Protein AF-0000000084923810 (afdb_homodimer)

Organism: Geobacter metallireducens (strain ATCC 53774 / DSM 7210 / GS-15) (NCBI:txid269799)

pLDDT: mean 86.94, std 14.6, range [22.92, 98.62]

Nearest PDB structures (foldseek):
  3cfy-assembly1_A  TM=7.520E-01  e=1.716E-03  Vibrio parahaemolyticus RIMD 2210633
  1k66-assembly1_B  TM=6.352E-01  e=6.751E-04  Tolypothrix sp. PCC 7601
  2msl-assembly1_A  TM=7.212E-01  e=6.958E-03  Salmonella enterica subsp. enterica serovar Typhimurium str. UK-1
  3s5p-assembly1_A  TM=4.848E-01  e=3.968E-01  Giardia lamblia ATCC 50803
  1k66-assembly1_B  TM=6.400E-01  e=5.462E-04  Tolypothrix sp. PCC 7601

Secondary structure (DSSP, 8-state):
-----SSPEEEEEE-S-HHHHHHHHHHHHHTTEEEEEESBHHHHHHHHHSGGGGGEEEEEEESSBBSSTT-SS-BTHHHHHHHHHHHHH-TTS-EEEEES-HHHHHHHHHHTTTT-EEEETTTSHHHHHHHHHHHHHHSHHHHHHHH-HHHHHHIIIIIHHHHHHHHHHHHHHTT---HHHHHHHHHHHHHHHHHHHHHHHHH-TTTS-GGGEEE-SSS--EEEE-HHHHHHHHT-EEETTTTEEES--SS-TTSHHHHHHHHHHHHHHHHHHHHHTT-TT---HHHHHHHHHHHHHHHHHHHHHHHHHHHHTTS--/-----SSPEEEEEE-S-HHHHHHHHHHHHHTTEEEEEESBHHHHHHHHHSGGGGGEEEEEEESSBBSSTT-SS-BTHHHHHHHHHHHHH-TTS-EEEEES-HHHHHHHHHHTTTT-EEEETTTSHHHHHHHHHHHHHTSHHHHHHHH-HHHHHHIIIIIHHHHHHHHHHHHHHTT---HHHHHHHHHHHHHHHHHHHHHHHHH-TTTS-GGGEEEPSSS--EEEE-HHHHHHHHT-EEETTTTEEES--SS-TTSHHHHHHHHHHHHHHHHHHHHHTT-TT---HHHHHHHHHHHHHHHHHHHHHHHHHHHHTTS--

Foldseek 3Di:
DPPPLLAQAEAEEADLPVVLVVVLCVVCVVLRHHYHYDQALVRVVCCCVDLNNVRHQAYEYEQWGHHDPPDDGTDNVRVVVNVVCCVPPPVLHAYAYEYQDPVVQVVVCVVCPPNHHYYHRPPCSVVVSVVSVVSSCPRPLSVQCSVQVLLVVLCVVFQTRVLVVLLSLLSSCLQPWDLVNLLSLLVSLQVSLFSLLVRLCVQPCVLPPPVQWDDPPPPDDTDGGDLVVSLCVQQAPQDPVVNDGHDDHNDHCPDLLSVLSVLSNPLSVVLNVCSVVVHPPHDGSVSSVSNSVSSSVNSSVSSVVSVVSVVVVVPVD/DPPPLLAQAEAEEAALPVVLVVVLCVVCVVLRHHYHYDQALVRVVCCCVDLNVVRHQAYEYEQWGHHDPPDDGTDNVRVVVNVVCCVPPPVLHAYAYEYQDPVVQVVVCVVCPPNHHYYYRPPCSVVVSVVSVVSSCPRPLSVQCSVQVLLVVLCVVFQTRVLVVLLSLLSSCLQPWDLVNLLSLLVSLQVSLFSLLVRLCVQPCVLPPPVQWDDPPDPDDTDGGDLVVSLCVQQAPQDPVVNDGHDDHNDHCPDLLSVLSVLSNPLSVVLNVCSVVVHPPHDGSVSSVSNSVSSSVNSSVSSVVSVVSVVVVVPVD

InterPro domains:
  IPR011006 CheY-like superfamily [SSF52172] (10-135)

Radius of gyration: 30.76 Å; Cα contacts (8 Å, |Δi|>4): 974; chains: 2; bounding box: 81×95×70 Å

Structure (mmCIF, N/CA/C/O backbone):
data_AF-0000000084923810-model_v1
#
loop_
_entity.id
_entity.type
_entity.pdbx_description
1 polymer 'Response regulator'
#
loop_
_atom_site.group_PDB
_atom_site.id
_atom_site.type_symbol
_atom_site.label_atom_id
_atom_site.label_alt_id
_atom_site.label_comp_id
_atom_site.label_asym_id
_atom_site.label_entity_id
_atom_site.label_seq_id
_atom_site.pdbx_PDB_ins_code
_atom_site.Cartn_x
_atom_site.Cartn_y
_atom_site.Cartn_z
_atom_site.occupancy
_atom_site.B_iso_or_equiv
_atom_site.auth_seq_id
_atom_site.auth_comp_id
_atom_site.auth_asym_id
_atom_site.auth_atom_id
_atom_site.pdbx_PDB_model_num
ATOM 1 N N . MET A 1 1 ? -13.984 0.647 23.875 1 24.27 1 MET A N 1
ATOM 2 C CA . MET A 1 1 ? -13.258 1.791 23.328 1 24.27 1 MET A CA 1
ATOM 3 C C . MET A 1 1 ? -13.148 1.705 21.812 1 24.27 1 MET A C 1
ATOM 5 O O . MET A 1 1 ? -12.711 0.688 21.266 1 24.27 1 MET A O 1
ATOM 9 N N . SER A 1 2 ? -14.055 2.184 21.016 1 31.84 2 SER A N 1
ATOM 10 C CA . SER A 1 2 ? -14.195 2.039 19.562 1 31.84 2 SER A CA 1
ATOM 11 C C . SER A 1 2 ? -12.852 2.148 18.875 1 31.84 2 SER A C 1
ATOM 13 O O . SER A 1 2 ? -12.031 3.006 19.219 1 31.84 2 SER A O 1
ATOM 15 N N . GLU A 1 3 ? -12.25 1.28 18.422 1 36.88 3 GLU A N 1
ATOM 16 C CA . GLU A 1 3 ? -10.93 1.239 17.797 1 36.88 3 GLU A CA 1
ATOM 17 C C . GLU A 1 3 ? -10.766 2.383 16.797 1 36.88 3 GLU A C 1
ATOM 19 O O . GLU A 1 3 ? -11.172 2.273 15.641 1 36.88 3 GLU A O 1
ATOM 24 N N . GLY A 1 4 ? -11.227 3.688 17.062 1 42.34 4 GLY A N 1
ATOM 25 C CA . GLY A 1 4 ? -11.273 4.973 16.391 1 42.34 4 GLY A CA 1
ATOM 26 C C . GLY A 1 4 ? -10.039 5.25 15.547 1 42.34 4 GLY A C 1
ATOM 27 O O . GLY A 1 4 ? -8.992 4.629 15.75 1 42.34 4 GLY A O 1
ATOM 28 N N . CYS A 1 5 ? -10.289 5.73 14.32 1 51.25 5 CYS A N 1
ATOM 29 C CA . CYS A 1 5 ? -9.219 6.168 13.43 1 51.25 5 CYS A CA 1
ATOM 30 C C . CYS A 1 5 ? -8.188 7.004 14.188 1 51.25 5 CYS A C 1
ATOM 32 O O . CYS A 1 5 ? -8.555 7.906 14.945 1 51.25 5 CYS A O 1
ATOM 34 N N . GLY A 1 6 ? -7.203 6.484 14.805 1 60.22 6 GLY A N 1
ATOM 35 C CA . GLY A 1 6 ? -6.094 7.02 15.586 1 60.22 6 GLY A CA 1
ATOM 36 C C . GLY A 1 6 ? -5.727 8.438 15.203 1 60.22 6 GLY A C 1
ATOM 37 O O . GLY A 1 6 ? -4.746 8.992 15.711 1 60.22 6 GLY A O 1
ATOM 38 N N . ILE A 1 7 ? -6.516 9.023 14.195 1 67.75 7 ILE A N 1
ATOM 39 C CA . ILE A 1 7 ? -6.055 10.359 13.836 1 67.75 7 ILE A CA 1
ATOM 40 C C . ILE A 1 7 ? -6.957 11.406 14.484 1 67.75 7 ILE A C 1
ATOM 42 O O . ILE A 1 7 ? -8.156 11.18 14.656 1 67.75 7 ILE A O 1
ATOM 46 N N . ALA A 1 8 ? -6.461 12.406 15.023 1 75.38 8 ALA A N 1
ATOM 47 C CA . ALA A 1 8 ? -7.207 13.547 15.555 1 75.38 8 ALA A CA 1
ATOM 48 C C . ALA A 1 8 ? -7.855 14.352 14.438 1 75.38 8 ALA A C 1
ATOM 50 O O . ALA A 1 8 ? -7.172 14.805 13.516 1 75.38 8 ALA A O 1
ATOM 51 N N . LEU A 1 9 ? -9.227 14.422 14.477 1 89.12 9 LEU A N 1
ATOM 52 C CA . LEU A 1 9 ? -9.953 15.203 13.477 1 89.12 9 LEU A CA 1
ATOM 53 C C . LEU A 1 9 ? -9.953 16.688 13.844 1 89.12 9 LEU A C 1
ATOM 55 O O . LEU A 1 9 ? -10.219 17.047 14.984 1 89.12 9 LEU A O 1
ATOM 59 N N . THR A 1 10 ? -9.523 17.562 12.93 1 90.62 10 THR A N 1
ATOM 60 C CA . THR A 1 10 ? -9.516 19 13.125 1 90.62 10 THR A CA 1
ATOM 61 C C . THR A 1 10 ? -10.633 19.656 12.32 1 90.62 10 THR A C 1
ATOM 63 O O . THR A 1 10 ? -10.789 19.391 11.125 1 90.62 10 THR A O 1
ATOM 66 N N . MET A 1 11 ? -11.375 20.516 13.023 1 95.25 11 MET A N 1
ATOM 67 C CA . MET A 1 11 ? -12.461 21.219 12.359 1 95.25 11 MET A CA 1
ATOM 68 C C . MET A 1 11 ? -12.383 22.719 12.648 1 95.25 11 MET A C 1
ATOM 70 O O . MET A 1 11 ? -11.719 23.141 13.594 1 95.25 11 MET A O 1
ATOM 74 N N . LEU A 1 12 ? -13.016 23.484 11.781 1 96.5 12 LEU A N 1
ATOM 75 C CA . LEU A 1 12 ? -13.023 24.938 11.898 1 96.5 12 LEU A CA 1
ATOM 76 C C . LEU A 1 12 ? -14.422 25.438 12.258 1 96.5 12 LEU A C 1
ATOM 78 O O . LEU A 1 12 ? -15.406 25.031 11.641 1 96.5 12 LEU A O 1
ATOM 82 N N . ILE A 1 13 ? -14.469 26.234 13.281 1 97.69 13 ILE A N 1
ATOM 83 C CA . ILE A 1 13 ? -15.711 26.938 13.57 1 97.69 13 ILE A CA 1
ATOM 84 C C . ILE A 1 13 ? -15.539 28.422 13.297 1 97.69 13 ILE A C 1
ATOM 86 O O . ILE A 1 13 ? -14.539 29.031 13.703 1 97.69 13 ILE A O 1
ATOM 90 N N . ILE A 1 14 ? -16.484 28.938 12.547 1 96.94 14 ILE A N 1
ATOM 91 C CA . ILE A 1 14 ? -16.562 30.375 12.32 1 96.94 14 ILE A CA 1
ATOM 92 C C . ILE A 1 14 ? -17.75 30.969 13.07 1 96.94 14 ILE A C 1
ATOM 94 O O . ILE A 1 14 ? -18.906 30.781 12.656 1 96.94 14 ILE A O 1
ATOM 98 N N . ASP A 1 15 ? -17.484 31.594 14.117 1 95.81 15 ASP A N 1
ATOM 99 C CA . ASP A 1 15 ? -18.453 32.125 15.07 1 95.81 15 ASP A CA 1
ATOM 100 C C . ASP A 1 15 ? -17.875 33.312 15.844 1 95.81 15 ASP A C 1
ATOM 102 O O . ASP A 1 15 ? -16.781 33.219 16.391 1 95.81 15 ASP A O 1
ATOM 106 N N . ASP A 1 16 ? -18.625 34.438 15.875 1 94.25 16 ASP A N 1
ATOM 107 C CA . ASP A 1 16 ? -18.094 35.625 16.531 1 94.25 16 ASP A CA 1
ATOM 108 C C . ASP A 1 16 ? -18.375 35.594 18.031 1 94.25 16 ASP A C 1
ATOM 110 O O . ASP A 1 16 ? -17.859 36.406 18.797 1 94.25 16 ASP A O 1
ATOM 114 N N . ASP A 1 17 ? -19.188 34.656 18.547 1 93.62 17 ASP A N 1
ATOM 115 C CA . ASP A 1 17 ? -19.469 34.5 19.969 1 93.62 17 ASP A CA 1
ATOM 116 C C . ASP A 1 17 ? -18.391 33.656 20.656 1 93.62 17 ASP A C 1
ATOM 118 O O . ASP A 1 17 ? -18.547 32.438 20.797 1 93.62 17 ASP A O 1
ATOM 122 N N . GLU A 1 18 ? -17.406 34.281 21.234 1 93.25 18 GLU A N 1
ATOM 123 C CA . GLU A 1 18 ? -16.266 33.594 21.828 1 93.25 18 GLU A CA 1
ATOM 124 C C . GLU A 1 18 ? -16.672 32.75 23.016 1 93.25 18 GLU A C 1
ATOM 126 O O . GLU A 1 18 ? -16.078 31.688 23.281 1 93.25 18 GLU A O 1
ATOM 131 N N . ARG A 1 19 ? -17.625 33.25 23.75 1 94.06 19 ARG A N 1
ATOM 132 C CA . ARG A 1 19 ? -18.078 32.5 24.906 1 94.06 19 ARG A CA 1
ATOM 133 C C . ARG A 1 19 ? -18.688 31.172 24.5 1 94.06 19 ARG A C 1
ATOM 135 O O . ARG A 1 19 ? -18.422 30.141 25.109 1 94.06 19 ARG A O 1
ATOM 142 N N . TYR A 1 20 ? -19.484 31.25 23.484 1 95.62 20 TYR A N 1
ATOM 143 C CA . TYR A 1 20 ? -20.078 30 23 1 95.62 20 TYR A CA 1
ATOM 144 C C . TYR A 1 20 ? -19 29.062 22.484 1 95.62 20 TYR A C 1
ATOM 146 O O . TYR A 1 20 ? -19.031 27.859 22.75 1 95.62 20 TYR A O 1
ATOM 154 N N . VAL A 1 21 ? -18.031 29.578 21.781 1 96.38 21 VAL A N 1
ATOM 155 C CA . VAL A 1 21 ? -16.969 28.781 21.172 1 96.38 21 VAL A CA 1
ATOM 156 C C . VAL A 1 21 ? -16.156 28.078 22.281 1 96.38 21 VAL A C 1
ATOM 158 O O . VAL A 1 21 ? -15.781 26.922 22.141 1 96.38 21 VAL A O 1
ATOM 161 N N . ASP A 1 22 ? -15.961 28.734 23.344 1 94.62 22 ASP A N 1
ATOM 162 C CA . ASP A 1 22 ? -15.219 28.156 24.469 1 94.62 22 ASP A CA 1
ATOM 163 C C . ASP A 1 22 ? -15.93 26.922 25.031 1 94.62 22 ASP A C 1
ATOM 165 O O . ASP A 1 22 ? -15.289 25.922 25.328 1 94.62 22 ASP A O 1
ATOM 169 N N . ALA A 1 23 ? -17.219 27.156 25.156 1 93 23 ALA A N 1
ATOM 170 C CA . ALA A 1 23 ? -18 26.031 25.625 1 93 23 ALA A CA 1
ATOM 171 C C . ALA A 1 23 ? -18 24.891 24.625 1 93 23 ALA A C 1
ATOM 173 O O . ALA A 1 23 ? -1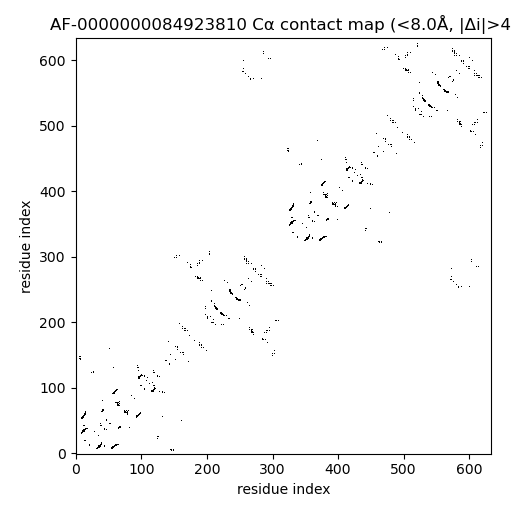7.922 23.719 25.016 1 93 23 ALA A O 1
ATOM 174 N N . LEU A 1 24 ? -18 25.219 23.438 1 95.81 24 LEU A N 1
ATOM 175 C CA . LEU A 1 24 ? -18.047 24.219 22.375 1 95.81 24 LEU A CA 1
ATOM 176 C C . LEU A 1 24 ? -16.734 23.438 22.312 1 95.81 24 LEU A C 1
ATOM 178 O O . LEU A 1 24 ? -16.734 22.266 21.938 1 95.81 24 LEU A O 1
ATOM 182 N N . PHE A 1 25 ? -15.633 24.047 22.625 1 93.88 25 PHE A N 1
ATOM 183 C CA . PHE A 1 25 ? -14.32 23.422 22.641 1 93.88 25 PHE A CA 1
ATOM 184 C C . PHE A 1 25 ? -14.305 22.188 23.531 1 93.88 25 PHE A C 1
ATOM 186 O O . PHE A 1 25 ? -13.758 21.156 23.156 1 93.88 25 PHE A O 1
ATOM 193 N N . ARG A 1 26 ? -14.922 22.312 24.625 1 91.31 26 ARG A N 1
ATOM 194 C CA . ARG A 1 26 ? -14.977 21.203 25.562 1 91.31 26 ARG A CA 1
ATOM 195 C C . ARG A 1 26 ? -15.758 20.031 24.969 1 91.31 26 ARG A C 1
ATOM 197 O O . ARG A 1 26 ? -15.328 18.875 25.078 1 91.31 26 ARG A O 1
ATOM 204 N N . ASP A 1 27 ? -16.828 20.406 24.406 1 91.88 27 ASP A N 1
ATOM 205 C CA . ASP A 1 27 ? -17.641 19.375 23.766 1 91.88 27 ASP A CA 1
ATOM 206 C C . ASP A 1 27 ? -16.875 18.688 22.641 1 91.88 27 ASP A C 1
ATOM 208 O O . ASP A 1 27 ? -16.953 17.469 22.484 1 91.88 27 ASP A O 1
ATOM 212 N N . ALA A 1 28 ? -16.188 19.453 21.875 1 94.19 28 ALA A N 1
ATOM 213 C CA . ALA A 1 28 ? -15.414 18.922 20.75 1 94.19 28 ALA A CA 1
ATOM 214 C C . ALA A 1 28 ? -14.32 17.984 21.234 1 94.19 28 ALA A C 1
ATOM 216 O O . ALA A 1 28 ? -14.109 16.906 20.656 1 94.19 28 ALA A O 1
ATOM 217 N N . ARG A 1 29 ? -13.68 18.328 22.266 1 89.31 29 ARG A N 1
ATOM 218 C CA . ARG A 1 29 ? -12.625 17.5 22.828 1 89.31 29 ARG A CA 1
ATOM 219 C C . ARG A 1 29 ? -13.164 16.141 23.281 1 89.31 29 ARG A C 1
ATOM 221 O O . ARG A 1 29 ? -12.523 15.117 23.062 1 89.31 29 ARG A O 1
ATOM 228 N N . ARG A 1 30 ? -14.336 16.219 23.859 1 86.5 30 ARG A N 1
ATOM 229 C CA . ARG A 1 30 ? -14.977 14.984 24.297 1 86.5 30 ARG A CA 1
ATOM 230 C C . ARG A 1 30 ? -15.289 14.07 23.109 1 86.5 30 ARG A C 1
ATOM 232 O O . ARG A 1 30 ? -15.258 12.844 23.25 1 86.5 30 ARG A O 1
ATOM 239 N N . ALA A 1 31 ? -15.5 14.711 22.047 1 86.75 31 ALA A N 1
ATOM 240 C CA . ALA A 1 31 ? -15.82 13.961 20.844 1 86.75 31 ALA A CA 1
ATOM 241 C C . ALA A 1 31 ? -14.555 13.578 20.078 1 86.75 31 ALA A C 1
ATOM 243 O O . ALA A 1 31 ? -14.633 12.977 19 1 86.75 31 ALA A O 1
ATOM 244 N N . GLY A 1 32 ? -13.375 13.969 20.562 1 85.75 32 GLY A N 1
ATOM 245 C CA . GLY A 1 32 ? -12.117 13.656 19.906 1 85.75 32 GLY A CA 1
ATOM 246 C C . GLY A 1 32 ? -11.82 14.555 18.719 1 85.75 32 GLY A C 1
ATOM 247 O O . GLY A 1 32 ? -11.164 14.141 17.766 1 85.75 32 GLY A O 1
ATOM 248 N N . ILE A 1 33 ? -12.398 15.75 18.75 1 91.88 33 ILE A N 1
ATOM 249 C CA . ILE A 1 33 ? -12.242 16.688 17.656 1 91.88 33 ILE A CA 1
ATOM 250 C C . ILE A 1 33 ? -11.461 17.922 18.141 1 91.88 33 ILE A C 1
ATOM 252 O O . ILE A 1 33 ? -11.758 18.469 19.203 1 91.88 33 ILE A O 1
ATOM 256 N N . ARG A 1 34 ? -10.469 18.234 17.422 1 89.75 34 ARG A N 1
ATOM 257 C CA . ARG A 1 34 ? -9.789 19.516 17.641 1 89.75 34 ARG A CA 1
ATOM 258 C C . ARG A 1 34 ? -10.484 20.641 16.875 1 89.75 34 ARG A C 1
ATOM 260 O O . ARG A 1 34 ? -10.703 20.531 15.672 1 89.75 34 ARG A O 1
ATOM 267 N N . LEU A 1 35 ? -10.695 21.688 17.625 1 93.62 35 LEU A N 1
ATOM 268 C CA . LEU A 1 35 ? -11.445 22.781 17.016 1 93.62 35 LEU A CA 1
ATOM 269 C C . LEU A 1 35 ? -10.555 24 16.812 1 93.62 35 LEU A C 1
ATOM 271 O O . LEU A 1 35 ? -9.844 24.422 17.734 1 93.62 35 LEU A O 1
ATOM 275 N N . LEU A 1 36 ? -10.555 24.5 15.602 1 93.19 36 LEU A N 1
ATOM 276 C CA . LEU A 1 36 ? -9.984 25.812 15.297 1 93.19 36 LEU A CA 1
ATOM 277 C C . LEU A 1 36 ? -11.062 26.875 15.242 1 93.19 36 LEU A C 1
ATOM 279 O O . LEU A 1 36 ? -12.219 26.578 14.914 1 93.19 36 LEU A O 1
ATOM 283 N N . HIS A 1 37 ? -10.625 28.125 15.578 1 96 37 HIS A N 1
ATOM 284 C CA . HIS A 1 37 ? -11.633 29.188 15.695 1 96 37 HIS A CA 1
ATOM 285 C C . HIS A 1 37 ? -11.297 30.359 14.789 1 96 37 HIS A C 1
ATOM 287 O O . HIS A 1 37 ? -10.133 30.734 14.656 1 96 37 HIS A O 1
ATOM 293 N N . ALA A 1 38 ? -12.305 30.797 14.125 1 95.94 38 ALA A N 1
ATOM 294 C CA . ALA A 1 38 ? -12.281 32.094 13.438 1 95.94 38 ALA A CA 1
ATOM 295 C C . ALA A 1 38 ? -13.5 32.938 13.797 1 95.94 38 ALA A C 1
ATOM 297 O O . ALA A 1 38 ? -14.617 32.406 13.883 1 95.94 38 ALA A O 1
ATOM 298 N N . GLY A 1 39 ? -13.281 34.219 13.984 1 95 39 GLY A N 1
ATOM 299 C CA . GLY A 1 39 ? -14.359 35.094 14.406 1 95 39 GLY A CA 1
ATOM 300 C C . GLY A 1 39 ? -15.062 35.781 13.242 1 95 39 GLY A C 1
ATOM 301 O O . GLY A 1 39 ? -15.984 36.562 13.453 1 95 39 GLY A O 1
ATOM 302 N N . SER A 1 40 ? -14.555 35.562 12.039 1 95.44 40 SER A N 1
ATOM 303 C CA . SER A 1 40 ? -15.133 36.125 10.82 1 95.44 40 SER A CA 1
ATOM 304 C C . SER A 1 40 ? -14.852 35.219 9.617 1 95.44 40 SER A C 1
ATOM 306 O O . SER A 1 40 ? -14.008 34.344 9.68 1 95.44 40 SER A O 1
ATOM 308 N N . LEU A 1 41 ? -15.617 35.469 8.555 1 94.88 41 LEU A N 1
ATOM 309 C CA . LEU A 1 41 ? -15.391 34.719 7.332 1 94.88 41 LEU A CA 1
ATOM 310 C C . LEU A 1 41 ? -13.977 34.938 6.809 1 94.88 41 LEU A C 1
ATOM 312 O O . LEU A 1 41 ? -13.328 34 6.355 1 94.88 41 LEU A O 1
ATOM 316 N N . GLU A 1 42 ? -13.562 36.188 6.879 1 94.06 42 GLU A N 1
ATOM 317 C CA . GLU A 1 42 ? -12.219 36.531 6.434 1 94.06 42 GLU A CA 1
ATOM 318 C C . GLU A 1 42 ? -11.156 35.719 7.176 1 94.06 42 GLU A C 1
ATOM 320 O O . GLU A 1 42 ? -10.258 35.156 6.555 1 94.06 42 GLU A O 1
ATOM 325 N N . GLU A 1 43 ? -11.305 35.656 8.414 1 93.56 43 GLU A N 1
ATOM 326 C CA . GLU A 1 43 ? -10.383 34.875 9.227 1 93.56 43 GLU A CA 1
ATOM 327 C C . GLU A 1 43 ? -10.484 33.375 8.906 1 93.56 43 GLU A C 1
ATOM 329 O O . GLU A 1 43 ? -9.469 32.688 8.867 1 93.56 43 GLU A O 1
ATOM 334 N N . GLY A 1 44 ? -11.664 32.938 8.719 1 94.62 44 GLY A N 1
ATOM 335 C CA . GLY A 1 44 ? -11.867 31.547 8.352 1 94.62 44 GLY A CA 1
ATOM 336 C C . GLY A 1 44 ? -11.195 31.172 7.047 1 94.62 44 GLY A C 1
ATOM 337 O O . GLY A 1 44 ? -10.578 30.109 6.949 1 94.62 44 GLY A O 1
ATOM 338 N N . LYS A 1 45 ? -11.297 32.062 6.117 1 93.06 45 LYS A N 1
ATOM 339 C CA . LYS A 1 45 ? -10.648 31.844 4.828 1 93.06 45 LYS A CA 1
ATOM 340 C C . LYS A 1 45 ? -9.141 31.734 4.98 1 93.06 45 LYS A C 1
ATOM 342 O O . LYS A 1 45 ? -8.508 30.875 4.348 1 93.06 45 LYS A O 1
ATOM 347 N N . LEU A 1 46 ? -8.625 32.531 5.832 1 90.62 46 LEU A N 1
ATOM 348 C CA . LEU A 1 46 ? -7.188 32.531 6.074 1 90.62 46 LEU A CA 1
ATOM 349 C C . LEU A 1 46 ? -6.758 31.188 6.664 1 90.62 46 LEU A C 1
ATOM 351 O O . LEU A 1 46 ? -5.707 30.641 6.301 1 90.62 46 LEU A O 1
ATOM 355 N N . VAL A 1 47 ? -7.52 30.688 7.52 1 89.5 47 VAL A N 1
ATOM 356 C CA . VAL A 1 47 ? -7.207 29.406 8.156 1 89.5 47 VAL A CA 1
ATOM 357 C C . VAL A 1 47 ? -7.281 28.281 7.117 1 89.5 47 VAL A C 1
ATOM 359 O O . VAL A 1 47 ? -6.379 27.453 7.031 1 89.5 47 VAL A O 1
ATOM 362 N N . VAL A 1 48 ? -8.242 28.281 6.297 1 89 48 VAL A N 1
ATOM 363 C CA . VAL A 1 48 ? -8.484 27.219 5.316 1 89 48 VAL A CA 1
ATOM 364 C C . VAL A 1 48 ? -7.395 27.25 4.25 1 89 48 VAL A C 1
ATOM 366 O O . VAL A 1 48 ? -6.926 26.203 3.797 1 89 48 VAL A O 1
ATOM 369 N N . GLU A 1 49 ? -7.047 28.406 3.91 1 84.5 49 GLU A N 1
ATOM 370 C CA . GLU A 1 49 ? -6.09 28.547 2.82 1 84.5 49 GLU A CA 1
ATOM 371 C C . GLU A 1 49 ? -4.652 28.469 3.332 1 84.5 49 GLU A C 1
ATOM 373 O O . GLU A 1 49 ? -3.717 28.312 2.545 1 84.5 49 GLU A O 1
ATOM 378 N N . GLY A 1 50 ? -4.504 28.578 4.648 1 76.94 50 GLY A N 1
ATOM 379 C CA . GLY A 1 50 ? -3.18 28.531 5.246 1 76.94 50 GLY A CA 1
ATOM 380 C C . GLY A 1 50 ? -2.686 27.125 5.523 1 76.94 50 GLY A C 1
ATOM 381 O O . GLY A 1 50 ? -3.227 26.156 4.988 1 76.94 50 GLY A O 1
ATOM 382 N N . VAL A 1 51 ? -1.592 26.984 6.301 1 69.31 51 VAL A N 1
ATOM 383 C CA . VAL A 1 51 ? -0.86 25.766 6.586 1 69.31 51 VAL A CA 1
ATOM 384 C C . VAL A 1 51 ? -1.754 24.797 7.363 1 69.31 51 VAL A C 1
ATOM 386 O O . VAL A 1 51 ? -1.699 23.578 7.152 1 69.31 51 VAL A O 1
ATOM 389 N N . ASP A 1 52 ? -2.684 25.391 8.109 1 70.25 52 ASP A N 1
ATOM 390 C CA . ASP A 1 52 ? -3.533 24.562 8.961 1 70.25 52 ASP A CA 1
ATOM 391 C C . ASP A 1 52 ? -4.719 24 8.18 1 70.25 52 ASP A C 1
ATOM 393 O O . ASP A 1 52 ? -5.391 23.078 8.633 1 70.25 52 ASP A O 1
ATOM 397 N N . GLY A 1 53 ? -4.887 24.516 7.066 1 77.38 53 GLY A N 1
ATOM 398 C CA . GLY A 1 53 ? -6.047 24.156 6.266 1 77.38 53 GLY A CA 1
ATOM 399 C C . GLY A 1 53 ? -6 22.734 5.758 1 77.38 53 GLY A C 1
ATOM 400 O O . GLY A 1 53 ? -7.039 22.078 5.621 1 77.38 53 GLY A O 1
ATOM 401 N N . ALA A 1 54 ? -4.809 22.266 5.613 1 73.19 54 ALA A N 1
ATOM 402 C CA . ALA A 1 54 ? -4.652 20.938 5.012 1 73.19 54 ALA A CA 1
ATOM 403 C C . ALA A 1 54 ? -5.133 19.844 5.965 1 73.19 54 ALA A C 1
ATOM 405 O O . ALA A 1 54 ? -5.457 18.734 5.535 1 73.19 54 ALA A O 1
ATOM 406 N N . GLY A 1 55 ? -5.363 20.281 7.148 1 79.75 55 GLY A N 1
ATOM 407 C CA . GLY A 1 55 ? -5.762 19.266 8.109 1 79.75 55 GLY A CA 1
ATOM 408 C C . GLY A 1 55 ? -7.207 19.406 8.555 1 79.75 55 GLY A C 1
ATOM 409 O O . GLY A 1 55 ? -7.691 18.594 9.359 1 79.75 55 GLY A O 1
ATOM 410 N N . ILE A 1 56 ? -7.855 20.359 7.961 1 90.19 56 ILE A N 1
ATOM 411 C CA . ILE A 1 56 ? -9.242 20.594 8.367 1 90.19 56 ILE A CA 1
ATOM 412 C C . ILE A 1 56 ? -10.156 19.625 7.625 1 90.19 56 ILE A C 1
ATOM 414 O O . ILE A 1 56 ? -10.062 19.469 6.406 1 90.19 56 ILE A O 1
ATOM 418 N N . CYS A 1 57 ? -11.047 18.953 8.438 1 93.12 57 CYS A N 1
ATOM 419 C CA . CYS A 1 57 ? -11.891 17.953 7.797 1 93.12 57 CYS A CA 1
ATOM 420 C C . CYS A 1 57 ? -13.367 18.266 8.031 1 93.12 57 CYS A C 1
ATOM 422 O O . CYS A 1 57 ? -14.227 17.406 7.828 1 93.12 57 CYS A O 1
ATOM 424 N N . GLY A 1 58 ? -13.648 19.5 8.492 1 95.62 58 GLY A N 1
ATOM 425 C CA . GLY A 1 58 ? -15.016 19.953 8.68 1 95.62 58 GLY A CA 1
ATOM 426 C C . GLY A 1 58 ? -15.102 21.422 9.102 1 95.62 58 GLY A C 1
ATOM 427 O O . GLY A 1 58 ? -14.148 21.953 9.664 1 95.62 58 GLY A O 1
ATOM 428 N N . VAL A 1 59 ? -16.281 22 8.766 1 97 59 VAL A N 1
ATOM 429 C CA . VAL A 1 59 ? -16.469 23.406 9.07 1 97 59 VAL A CA 1
ATOM 430 C C . VAL A 1 59 ? -17.844 23.609 9.719 1 97 59 VAL A C 1
ATOM 432 O O . VAL A 1 59 ? -18.844 23.047 9.273 1 97 59 VAL A O 1
ATOM 435 N N . ILE A 1 60 ? -17.844 24.375 10.773 1 97.62 60 ILE A N 1
ATOM 436 C CA . ILE A 1 60 ? -19.062 24.781 11.461 1 97.62 60 ILE A CA 1
ATOM 437 C C . ILE A 1 60 ? -19.266 26.281 11.289 1 97.62 60 ILE A C 1
ATOM 439 O O . ILE A 1 60 ? -18.391 27.078 11.641 1 97.62 60 ILE A O 1
ATOM 443 N N . LEU A 1 61 ? -20.438 26.609 10.766 1 96.69 61 LEU A N 1
ATOM 444 C CA . LEU A 1 61 ? -20.719 28.016 10.484 1 96.69 61 LEU A CA 1
ATOM 445 C C . LEU A 1 61 ? -21.875 28.516 11.344 1 96.69 61 LEU A C 1
ATOM 447 O O . LEU A 1 61 ? -22.984 27.969 11.289 1 96.69 61 LEU A O 1
ATOM 451 N N . ASP A 1 62 ? -21.594 29.578 12.07 1 95.44 62 ASP A N 1
ATOM 452 C CA . ASP A 1 62 ? -22.719 30.312 12.625 1 95.44 62 ASP A CA 1
ATOM 453 C C . ASP A 1 62 ? -23.531 31 11.516 1 95.44 62 ASP A C 1
ATOM 455 O O . ASP A 1 62 ? -22.953 31.5 10.547 1 95.44 62 ASP A O 1
ATOM 459 N N . VAL A 1 63 ? -24.812 31.047 11.664 1 93.06 63 VAL A N 1
ATOM 460 C CA . VAL A 1 63 ? -25.656 31.625 10.617 1 93.06 63 VAL A CA 1
ATOM 461 C C . VAL A 1 63 ? -25.469 33.125 10.555 1 93.06 63 VAL A C 1
ATOM 463 O O . VAL A 1 63 ? -25.547 33.719 9.484 1 93.06 63 VAL A O 1
ATOM 466 N N . GLU A 1 64 ? -25.234 33.688 11.727 1 92 64 GLU A N 1
ATOM 467 C CA . GLU A 1 64 ? -24.969 35.125 11.797 1 92 64 GLU A CA 1
ATOM 468 C C . GLU A 1 64 ? -23.578 35.406 12.352 1 92 64 GLU A C 1
ATOM 470 O O . GLU A 1 64 ? -23.312 35.156 13.531 1 92 64 GLU A O 1
ATOM 475 N N . CYS A 1 65 ? -22.75 35.875 11.555 1 93.62 65 CYS A N 1
ATOM 476 C CA . CYS A 1 65 ? -21.359 36.188 11.906 1 93.62 65 CYS A CA 1
ATOM 477 C C . CYS A 1 65 ? -20.797 37.281 11.031 1 93.62 65 CYS A C 1
ATOM 479 O O . CYS A 1 65 ? -21.453 37.75 10.102 1 93.62 65 CYS A O 1
ATOM 481 N N . TYR A 1 66 ? -19.578 37.719 11.375 1 92.5 66 TYR A N 1
ATOM 482 C CA . TYR A 1 66 ? -18.953 38.812 10.609 1 92.5 66 TYR A CA 1
ATOM 483 C C . TYR A 1 66 ? -18.359 38.281 9.312 1 92.5 66 TYR A C 1
ATOM 485 O O . TYR A 1 66 ? -17.781 37.188 9.281 1 92.5 66 TYR A O 1
ATOM 493 N N . LYS A 1 67 ? -18.484 39.031 8.211 1 91.81 67 LYS A N 1
ATOM 494 C CA . LYS A 1 67 ? -17.766 38.719 6.984 1 91.81 67 LYS A CA 1
ATOM 495 C C . LYS A 1 67 ? -16.297 39.156 7.078 1 91.81 67 LYS A C 1
ATOM 497 O O . LYS A 1 67 ? -15.391 38.375 6.812 1 91.81 67 LYS A O 1
ATOM 502 N N . ARG A 1 68 ? -16.266 40.344 7.527 1 91.69 68 ARG A N 1
ATOM 503 C CA . ARG A 1 68 ? -14.93 40.906 7.742 1 91.69 68 ARG A CA 1
ATOM 504 C C . ARG A 1 68 ? -14.703 41.219 9.219 1 91.69 68 ARG A C 1
ATOM 506 O O . ARG A 1 68 ? -15.648 41.5 9.953 1 91.69 68 ARG A O 1
ATOM 513 N N . ARG A 1 69 ? -13.438 41.188 9.625 1 87.19 69 ARG A N 1
ATOM 514 C CA . ARG A 1 69 ? -13.07 41.406 11.016 1 87.19 69 ARG A CA 1
ATOM 515 C C . ARG A 1 69 ? -13.523 42.781 11.5 1 87.19 69 ARG A C 1
ATOM 517 O O . ARG A 1 69 ? -13.945 42.938 12.656 1 87.19 69 ARG A O 1
ATOM 524 N N . ASP A 1 70 ? -13.547 43.781 10.539 1 86.25 70 ASP A N 1
ATOM 525 C CA . ASP A 1 70 ? -13.797 45.188 10.93 1 86.25 70 ASP A CA 1
ATOM 526 C C . ASP A 1 70 ? -15.25 45.562 10.672 1 86.25 70 ASP A C 1
ATOM 528 O O . ASP A 1 70 ? -15.617 46.719 10.797 1 86.25 70 ASP A O 1
ATOM 532 N N . ASP A 1 71 ? -16.031 44.531 10.352 1 85 71 ASP A N 1
ATOM 533 C CA . ASP A 1 71 ? -17.438 44.844 10.133 1 85 71 ASP A CA 1
ATOM 534 C C . ASP A 1 71 ? -18.109 45.281 11.438 1 85 71 ASP A C 1
ATOM 536 O O . ASP A 1 71 ? -17.719 44.812 12.516 1 85 71 ASP A O 1
ATOM 540 N N . ALA A 1 72 ? -19 46.094 11.289 1 79.56 72 ALA A N 1
ATOM 541 C CA . ALA A 1 72 ? -19.656 46.656 12.477 1 79.56 72 ALA A CA 1
ATOM 542 C C . ALA A 1 72 ? -20.672 45.688 13.062 1 79.56 72 ALA A C 1
ATOM 544 O O . ALA A 1 72 ? -20.812 45.594 14.281 1 79.56 72 ALA A O 1
ATOM 545 N N . THR A 1 73 ? -21.453 45.062 12.203 1 82.25 73 THR A N 1
ATOM 546 C CA . THR A 1 73 ? -22.5 44.188 12.719 1 82.25 73 THR A CA 1
ATOM 547 C C . THR A 1 73 ? -22.516 42.844 11.961 1 82.25 73 THR A C 1
ATOM 549 O O . THR A 1 73 ? -22.359 42.844 10.734 1 82.25 73 THR A O 1
ATOM 552 N N . PRO A 1 74 ? -22.688 41.844 12.75 1 78.69 74 PRO A N 1
ATOM 553 C CA . PRO A 1 74 ? -22.922 40.562 12.094 1 78.69 74 PRO A CA 1
ATOM 554 C C . PRO A 1 74 ? -24.297 40.469 11.43 1 78.69 74 PRO A C 1
ATOM 556 O O . PRO A 1 74 ? -25.266 41.062 11.914 1 78.69 74 PRO A O 1
ATOM 559 N N . ASP A 1 75 ? -24.328 40 10.141 1 73.69 75 ASP A N 1
ATOM 560 C CA . ASP A 1 75 ? -25.656 39.812 9.555 1 73.69 75 ASP A CA 1
ATOM 561 C C . ASP A 1 75 ? -25.688 38.531 8.711 1 73.69 75 ASP A C 1
ATOM 563 O O . ASP A 1 75 ? -24.688 37.812 8.602 1 73.69 75 ASP A O 1
ATOM 567 N N . SER A 1 76 ? -26.875 38.188 8.266 1 74.69 76 SER A N 1
ATOM 568 C CA . SER A 1 76 ? -27.141 36.906 7.59 1 74.69 76 SER A CA 1
ATOM 569 C C . SER A 1 76 ? -26.516 36.875 6.203 1 74.69 76 SER A C 1
ATOM 571 O O . SER A 1 76 ? -26.5 35.844 5.551 1 74.69 76 SER A O 1
ATOM 573 N N . SER A 1 77 ? -25.953 38.062 5.828 1 84.81 77 SER A N 1
ATOM 574 C CA . SER A 1 77 ? -25.219 38.062 4.562 1 84.81 77 SER A CA 1
ATOM 575 C C . SER A 1 77 ? -23.969 37.188 4.664 1 84.81 77 SER A C 1
ATOM 577 O O . SER A 1 77 ? -23.438 36.75 3.65 1 84.81 77 SER A O 1
ATOM 579 N N . PHE A 1 78 ? -23.656 36.938 5.898 1 90.12 78 PHE A N 1
ATOM 580 C CA . PHE A 1 78 ? -22.516 36.062 6.195 1 90.12 78 PHE A CA 1
ATOM 581 C C . PHE A 1 78 ? -22.75 34.656 5.652 1 90.12 78 PHE A C 1
ATOM 583 O O . PHE A 1 78 ? -21.906 34.125 4.941 1 90.12 78 PHE A O 1
ATOM 590 N N . ILE A 1 79 ? -23.828 34.031 5.93 1 91.19 79 ILE A N 1
ATOM 591 C CA . ILE A 1 79 ? -24.094 32.656 5.602 1 91.19 79 ILE A CA 1
ATOM 592 C C . ILE A 1 79 ? -24.141 32.469 4.086 1 91.19 79 ILE A C 1
ATOM 594 O O . ILE A 1 79 ? -23.719 31.438 3.557 1 91.19 79 ILE A O 1
ATOM 598 N N . ILE A 1 80 ? -24.609 33.469 3.4 1 87.94 80 ILE A N 1
ATOM 599 C CA . ILE A 1 80 ? -24.656 33.438 1.942 1 87.94 80 ILE A CA 1
ATOM 600 C C . ILE A 1 80 ? -23.234 33.469 1.384 1 87.94 80 ILE A C 1
ATOM 602 O O . ILE A 1 80 ? -22.875 32.688 0.515 1 87.94 80 ILE A O 1
ATOM 606 N N . ALA A 1 81 ? -22.484 34.375 1.913 1 92.62 81 ALA A N 1
ATOM 607 C CA . ALA A 1 81 ? -21.094 34.531 1.476 1 92.62 81 ALA A CA 1
ATOM 608 C C . ALA A 1 81 ? -20.297 33.25 1.794 1 92.62 81 ALA A C 1
ATOM 610 O O . ALA A 1 81 ? -19.516 32.781 0.972 1 92.62 81 ALA A O 1
ATOM 611 N N . ALA A 1 82 ? -20.5 32.75 2.926 1 93.5 82 ALA A N 1
ATOM 612 C CA . ALA A 1 82 ? -19.812 31.531 3.354 1 93.5 82 ALA A CA 1
ATOM 613 C C . ALA A 1 82 ? -20.188 30.344 2.477 1 93.5 82 ALA A C 1
ATOM 615 O O . ALA A 1 82 ? -19.328 29.547 2.082 1 93.5 82 ALA A O 1
ATOM 616 N N . THR A 1 83 ? -21.422 30.25 2.227 1 91 83 THR A N 1
ATOM 617 C CA . THR A 1 83 ? -21.891 29.172 1.358 1 91 83 THR A CA 1
ATOM 618 C C . THR A 1 83 ? -21.219 29.25 -0.007 1 91 83 THR A C 1
ATOM 620 O O . THR A 1 83 ? -20.75 28.234 -0.528 1 91 83 THR A O 1
ATOM 623 N N . LYS A 1 84 ? -21.203 30.391 -0.537 1 91.31 84 LYS A N 1
ATOM 624 C CA . LYS A 1 84 ? -20.562 30.578 -1.832 1 91.31 84 LYS A CA 1
ATOM 625 C C . LYS A 1 84 ? -19.094 30.156 -1.778 1 91.31 84 LYS A C 1
ATOM 627 O O . LYS A 1 84 ? -18.625 29.406 -2.635 1 91.31 84 LYS A O 1
ATOM 632 N N . TYR A 1 85 ? -18.438 30.578 -0.79 1 92.56 85 TYR A N 1
ATOM 633 C CA . TYR A 1 85 ? -17 30.297 -0.66 1 92.56 85 TYR A CA 1
ATOM 634 C C . TYR A 1 85 ? -16.75 28.797 -0.53 1 92.56 85 TYR A C 1
ATOM 636 O O . TYR A 1 85 ? -15.961 28.219 -1.279 1 92.56 85 TYR A O 1
ATOM 644 N N . PHE A 1 86 ? -17.391 28.094 0.329 1 92.56 86 PHE A N 1
ATOM 645 C CA . PHE A 1 86 ? -17.094 26.703 0.644 1 92.56 86 PHE A CA 1
ATOM 646 C C . PHE A 1 86 ? -17.578 25.766 -0.46 1 92.56 86 PHE A C 1
ATOM 648 O O . PHE A 1 86 ? -17.016 24.703 -0.692 1 92.56 86 PHE A O 1
ATOM 655 N N . THR A 1 87 ? -18.562 26.219 -1.162 1 88.81 87 THR A N 1
ATOM 656 C CA . THR A 1 87 ? -19.031 25.438 -2.301 1 88.81 87 THR A CA 1
ATOM 657 C C . THR A 1 87 ? -18.047 25.547 -3.467 1 88.81 87 THR A C 1
ATOM 659 O O . THR A 1 87 ? -17.828 24.562 -4.184 1 88.81 87 THR A O 1
ATOM 662 N N . GLU A 1 88 ? -17.453 26.688 -3.555 1 89.75 88 GLU A N 1
ATOM 663 C CA . GLU A 1 88 ? -16.594 26.938 -4.703 1 89.75 88 GLU A CA 1
ATOM 664 C C . GLU A 1 88 ? -15.156 26.531 -4.402 1 89.75 88 GLU A C 1
ATOM 666 O O . GLU A 1 88 ? -14.492 25.906 -5.238 1 89.75 88 GLU A O 1
ATOM 671 N N . LYS A 1 89 ? -14.719 26.844 -3.205 1 86.88 89 LYS A N 1
ATOM 672 C CA . LYS A 1 89 ? -13.289 26.734 -2.928 1 86.88 89 LYS A CA 1
ATOM 673 C C . LYS A 1 89 ? -12.977 25.484 -2.123 1 86.88 89 LYS A C 1
ATOM 675 O O . LYS A 1 89 ? -11.836 25 -2.131 1 86.88 89 LYS A O 1
ATOM 680 N N . ALA A 1 90 ? -13.93 24.938 -1.46 1 86.94 90 ALA A N 1
ATOM 681 C CA . ALA A 1 90 ? -13.672 23.766 -0.628 1 86.94 90 ALA A CA 1
ATOM 682 C C . ALA A 1 90 ? -14.852 22.797 -0.668 1 86.94 90 ALA A C 1
ATOM 684 O O . ALA A 1 90 ? -15.359 22.391 0.377 1 86.94 90 ALA A O 1
ATOM 685 N N . PRO A 1 91 ? -15.141 22.391 -1.84 1 86 91 PRO A N 1
ATOM 686 C CA . PRO A 1 91 ? -16.344 21.562 -1.987 1 86 91 PRO A CA 1
ATOM 687 C C . PRO A 1 91 ? -16.203 20.203 -1.306 1 86 91 PRO A C 1
ATOM 689 O O . PRO A 1 91 ? -17.203 19.531 -1.024 1 86 91 PRO A O 1
ATOM 692 N N . HIS A 1 92 ? -15.086 19.812 -1.002 1 85.25 92 HIS A N 1
ATOM 693 C CA . HIS A 1 92 ? -14.859 18.5 -0.415 1 85.25 92 HIS A CA 1
ATOM 694 C C . HIS A 1 92 ? -15.094 18.531 1.092 1 85.25 92 HIS A C 1
ATOM 696 O O . HIS A 1 92 ? -15.266 17.469 1.715 1 85.25 92 HIS A O 1
ATOM 702 N N . LEU A 1 93 ? -15.133 19.703 1.681 1 92 93 LEU A N 1
ATOM 703 C CA . LEU A 1 93 ? -15.234 19.797 3.133 1 92 93 LEU A CA 1
ATOM 704 C C . LEU A 1 93 ? -16.688 19.719 3.578 1 92 93 LEU A C 1
ATOM 706 O O . LEU A 1 93 ? -17.547 20.453 3.074 1 92 93 LEU A O 1
ATOM 710 N N . PRO A 1 94 ? -16.938 18.844 4.484 1 95.44 94 PRO A N 1
ATOM 711 C CA . PRO A 1 94 ? -18.266 18.891 5.113 1 95.44 94 PRO A CA 1
ATOM 712 C C . PRO A 1 94 ? -18.5 20.188 5.887 1 95.44 94 PRO A C 1
ATOM 714 O O . PRO A 1 94 ? -17.641 20.625 6.648 1 95.44 94 PRO A O 1
ATOM 717 N N . VAL A 1 95 ? -19.688 20.781 5.645 1 96.19 95 VAL A N 1
ATOM 718 C CA . VAL A 1 95 ? -20.031 22.047 6.301 1 96.19 95 VAL A CA 1
ATOM 719 C C . VAL A 1 95 ? -21.406 21.906 6.965 1 96.19 95 VAL A C 1
ATOM 721 O O . VAL A 1 95 ? -22.312 21.281 6.414 1 96.19 95 VAL A O 1
ATOM 724 N N . VAL A 1 96 ? -21.469 22.453 8.133 1 97.5 96 VAL A N 1
ATOM 725 C CA . VAL A 1 96 ? -22.766 22.531 8.797 1 97.5 96 VAL A CA 1
ATOM 726 C C . VAL A 1 96 ? -23 23.953 9.273 1 97.5 96 VAL A C 1
ATOM 728 O O . VAL A 1 96 ? -22.062 24.734 9.438 1 97.5 96 VAL A O 1
ATOM 731 N N . ALA A 1 97 ? -24.297 24.25 9.438 1 96.75 97 ALA A N 1
ATOM 732 C CA . ALA A 1 97 ? -24.688 25.531 10 1 96.75 97 ALA A CA 1
ATOM 733 C C . ALA A 1 97 ? -25.219 25.375 11.422 1 96.75 97 ALA A C 1
ATOM 735 O O . ALA A 1 97 ? -25.812 24.344 11.758 1 96.75 97 ALA A O 1
ATOM 736 N N . LEU A 1 98 ? -24.891 26.344 12.18 1 96.44 98 LEU A N 1
ATOM 737 C CA . LEU A 1 98 ? -25.266 26.344 13.586 1 96.44 98 LEU A CA 1
ATOM 738 C C . LEU A 1 98 ? -25.859 27.703 13.977 1 96.44 98 LEU A C 1
ATOM 740 O O . LEU A 1 98 ? -25.344 28.75 13.578 1 96.44 98 LEU A O 1
ATOM 744 N N . THR A 1 99 ? -27.016 27.75 14.688 1 95.56 99 THR A N 1
ATOM 745 C CA . THR A 1 99 ? -27.609 29.031 15.102 1 95.56 99 THR A CA 1
ATOM 746 C C . THR A 1 99 ? -28.344 28.875 16.422 1 95.56 99 THR A C 1
ATOM 748 O O . THR A 1 99 ? -28.812 27.781 16.75 1 95.56 99 THR A O 1
ATOM 751 N N . GLY A 1 100 ? -28.359 29.922 17.188 1 94.25 100 GLY A N 1
ATOM 752 C CA . GLY A 1 100 ? -29.125 29.953 18.422 1 94.25 100 GLY A CA 1
ATOM 753 C C . GLY A 1 100 ? -30.516 30.562 18.25 1 94.25 100 GLY A C 1
ATOM 754 O O . GLY A 1 100 ? -31.328 30.547 19.172 1 94.25 100 GLY A O 1
ATOM 755 N N . VAL A 1 101 ? -30.828 31.125 17.078 1 93.62 101 VAL A N 1
ATOM 756 C CA . VAL A 1 101 ? -32.094 31.812 16.812 1 93.62 101 VAL A CA 1
ATOM 757 C C . VAL A 1 101 ? -33.062 30.844 16.172 1 93.62 101 VAL A C 1
ATOM 759 O O . VAL A 1 101 ? -32.812 30.328 15.078 1 93.62 101 VAL A O 1
ATOM 762 N N . GLN A 1 102 ? -34.188 30.719 16.75 1 95.31 102 GLN A N 1
ATOM 763 C CA . GLN A 1 102 ? -35.188 29.734 16.312 1 95.31 102 GLN A CA 1
ATOM 764 C C . GLN A 1 102 ? -35.688 30.062 14.906 1 95.31 102 GLN A C 1
ATOM 766 O O . GLN A 1 102 ? -35.781 29.172 14.055 1 95.31 102 GLN A O 1
ATOM 771 N N . ALA A 1 103 ? -35.969 31.312 14.711 1 94.75 103 ALA A N 1
ATOM 772 C CA . ALA A 1 103 ? -36.5 31.719 13.406 1 94.75 103 ALA A CA 1
ATOM 773 C C . ALA A 1 103 ? -35.5 31.391 12.289 1 94.75 103 ALA A C 1
ATOM 775 O O . ALA A 1 103 ? -35.906 30.938 11.219 1 94.75 103 ALA A O 1
ATOM 776 N N . LEU A 1 104 ? -34.344 31.625 12.57 1 93.81 104 LEU A N 1
ATOM 777 C CA . LEU A 1 104 ? -33.312 31.344 11.586 1 93.81 104 LEU A CA 1
ATOM 778 C C . LEU A 1 104 ? -33.125 29.844 11.391 1 93.81 104 LEU A C 1
ATOM 780 O O . LEU A 1 104 ? -32.906 29.375 10.266 1 93.81 104 LEU A O 1
ATOM 784 N N . PHE A 1 105 ? -33.156 29.062 12.477 1 95.31 105 PHE A N 1
ATOM 785 C CA . PHE A 1 105 ? -33.062 27.609 12.406 1 95.31 105 PHE A CA 1
ATOM 786 C C . PHE A 1 105 ? -34.156 27.047 11.492 1 95.31 105 PHE A C 1
ATOM 788 O O . PHE A 1 105 ? -33.844 26.297 10.555 1 95.31 105 PHE A O 1
ATOM 795 N N . ASP A 1 106 ? -35.344 27.516 11.719 1 95.69 106 ASP A N 1
ATOM 796 C CA . ASP A 1 106 ? -36.469 27.031 10.938 1 95.69 106 ASP A CA 1
ATOM 797 C C . ASP A 1 106 ? -36.312 27.391 9.461 1 95.69 106 ASP A C 1
ATOM 799 O O . ASP A 1 106 ? -36.625 26.562 8.586 1 95.69 106 ASP A O 1
ATOM 803 N N . ARG A 1 107 ? -35.906 28.547 9.242 1 94.44 107 ARG A N 1
ATOM 804 C CA . ARG A 1 107 ? -35.719 29.031 7.875 1 94.44 107 ARG A CA 1
ATOM 805 C C . ARG A 1 107 ? -34.625 28.234 7.152 1 94.44 107 ARG A C 1
ATOM 807 O O . ARG A 1 107 ? -34.875 27.719 6.055 1 94.44 107 ARG A O 1
ATOM 814 N N . TYR A 1 108 ? -33.562 28.031 7.742 1 93.75 108 TYR A N 1
ATOM 815 C CA . TYR A 1 108 ? -32.406 27.516 7.027 1 93.75 108 TYR A CA 1
ATOM 816 C C . TYR A 1 108 ? -32.438 26 6.961 1 93.75 108 TYR A C 1
ATOM 818 O O . TYR A 1 108 ? -31.812 25.391 6.09 1 93.75 108 TYR A O 1
ATOM 826 N N . VAL A 1 109 ? -33.094 25.297 7.855 1 95.12 109 VAL A N 1
ATOM 827 C CA . VAL A 1 109 ? -33.344 23.859 7.703 1 95.12 109 VAL A CA 1
ATOM 828 C C . VAL A 1 109 ? -34 23.594 6.363 1 95.12 109 VAL A C 1
ATOM 830 O O . VAL A 1 109 ? -33.688 22.625 5.684 1 95.12 109 VAL A O 1
ATOM 833 N N . LYS A 1 110 ? -34.844 24.516 6.051 1 94.75 110 LYS A N 1
ATOM 834 C CA . LYS A 1 110 ? -35.562 24.375 4.785 1 94.75 110 LYS A CA 1
ATOM 835 C C . LYS A 1 110 ? -34.688 24.828 3.613 1 94.75 110 LYS A C 1
ATOM 837 O O . LYS A 1 110 ? -34.562 24.109 2.617 1 94.75 110 LYS A O 1
ATOM 842 N N . ASP A 1 111 ? -34.094 25.969 3.732 1 92.44 111 ASP A N 1
ATOM 843 C CA . ASP A 1 111 ? -33.312 26.578 2.646 1 92.44 111 ASP A CA 1
ATOM 844 C C . ASP A 1 111 ? -32.125 25.703 2.27 1 92.44 111 ASP A C 1
ATOM 846 O O . ASP A 1 111 ? -31.719 25.656 1.107 1 92.44 111 ASP A O 1
ATOM 850 N N . PHE A 1 112 ? -31.578 24.953 3.285 1 91.94 112 PHE A N 1
ATOM 851 C CA . PHE A 1 112 ? -30.359 24.203 3.055 1 91.94 112 PHE A CA 1
ATOM 852 C C . PHE A 1 112 ? -30.656 22.703 2.938 1 91.94 112 PHE A C 1
ATOM 854 O O . PHE A 1 112 ? -29.734 21.875 2.967 1 91.94 112 PHE A O 1
ATOM 861 N N . ALA A 1 113 ? -31.828 22.406 2.816 1 90.88 113 ALA A N 1
ATOM 862 C CA . ALA A 1 113 ? -32.219 21 2.713 1 90.88 113 ALA A CA 1
ATOM 863 C C . ALA A 1 113 ? -31.484 20.328 1.556 1 90.88 113 ALA A C 1
ATOM 865 O O . ALA A 1 113 ? -31.531 20.797 0.419 1 90.88 113 ALA A O 1
ATOM 866 N N . GLY A 1 114 ? -30.766 19.203 1.86 1 88.06 114 GLY A N 1
ATOM 867 C CA . GLY A 1 114 ? -30.047 18.453 0.84 1 88.06 114 GLY A CA 1
ATOM 868 C C . GLY A 1 114 ? -28.641 18.984 0.597 1 88.06 114 GLY A C 1
ATOM 869 O O . GLY A 1 114 ? -27.875 18.406 -0.164 1 88.06 114 GLY A O 1
ATOM 870 N N . ILE A 1 115 ? -28.312 20.156 1.208 1 87.19 115 ILE A N 1
ATOM 871 C CA . ILE A 1 115 ? -27 20.766 1.017 1 87.19 115 ILE A CA 1
ATOM 872 C C . ILE A 1 115 ? -26.188 20.641 2.303 1 87.19 115 ILE A C 1
ATOM 874 O O . ILE A 1 115 ? -25.156 19.969 2.334 1 87.19 115 ILE A O 1
ATOM 878 N N . TRP A 1 116 ? -26.734 21.328 3.285 1 91.69 116 TRP A N 1
ATOM 879 C CA . TRP A 1 116 ? -26.094 21.297 4.598 1 91.69 116 TRP A CA 1
ATOM 880 C C . TRP A 1 116 ? -27.109 20.953 5.684 1 91.69 116 TRP A C 1
ATOM 882 O O . TRP A 1 116 ? -28.297 21.266 5.566 1 91.69 116 TRP A O 1
ATOM 892 N N . GLN A 1 117 ? -26.578 20.297 6.688 1 95.81 117 GLN A N 1
ATOM 893 C CA . GLN A 1 117 ? -27.391 20.141 7.887 1 95.81 117 GLN A CA 1
ATOM 894 C C . GLN A 1 117 ? -27.312 21.391 8.766 1 95.81 117 GLN A C 1
ATOM 896 O O . GLN A 1 117 ? -26.281 22.062 8.812 1 95.81 117 GLN A O 1
ATOM 901 N N . VAL A 1 118 ? -28.438 21.688 9.422 1 96.81 118 VAL A N 1
ATOM 902 C CA . VAL A 1 118 ? -28.531 22.828 10.312 1 96.81 118 VAL A CA 1
ATOM 903 C C . VAL A 1 118 ? -28.812 22.359 11.734 1 96.81 118 VAL A C 1
ATOM 905 O O . VAL A 1 118 ? -29.688 21.516 11.953 1 96.81 118 VAL A O 1
ATOM 908 N N . TYR A 1 119 ? -28.031 22.938 12.625 1 97.62 119 TYR A N 1
ATOM 909 C CA . TYR A 1 119 ? -28.172 22.531 14.016 1 97.62 119 TYR A CA 1
ATOM 910 C C . TYR A 1 119 ? -28.469 23.719 14.914 1 97.62 119 TYR A C 1
ATOM 912 O O . TYR A 1 119 ? -28.219 24.859 14.531 1 97.62 119 TYR A O 1
ATOM 920 N N . LYS A 1 120 ? -29.062 23.406 16.125 1 97.38 120 LYS A N 1
ATOM 921 C CA . LYS A 1 120 ? -29.438 24.438 17.094 1 97.38 120 LYS A CA 1
ATOM 922 C C . LYS A 1 120 ? -28.422 24.5 18.234 1 97.38 120 LYS A C 1
ATOM 924 O O . LYS A 1 120 ? -28.062 23.484 18.812 1 97.38 120 LYS A O 1
ATOM 929 N N . LYS A 1 121 ? -27.953 25.766 18.5 1 96.56 121 LYS A N 1
ATOM 930 C CA . LYS A 1 121 ? -27.062 25.953 19.641 1 96.56 121 LYS A CA 1
ATOM 931 C C . LYS A 1 121 ? -27.734 25.547 20.953 1 96.56 121 LYS A C 1
ATOM 933 O O . LYS A 1 121 ? -28.922 25.844 21.156 1 96.56 121 LYS A O 1
ATOM 938 N N . GLY A 1 122 ? -26.969 24.875 21.766 1 94.81 122 GLY A N 1
ATOM 939 C CA . GLY A 1 122 ? -27.453 24.5 23.094 1 94.81 122 GLY A CA 1
ATOM 940 C C . GLY A 1 122 ? -28.281 23.234 23.094 1 94.81 122 GLY A C 1
ATOM 941 O O . GLY A 1 122 ? -28.672 22.734 24.141 1 94.81 122 GLY A O 1
ATOM 942 N N . ARG A 1 123 ? -28.453 22.625 21.906 1 94.88 123 ARG A N 1
ATOM 943 C CA . ARG A 1 123 ? -29.344 21.469 21.828 1 94.88 123 ARG A CA 1
ATOM 944 C C . ARG A 1 123 ? -28.719 20.359 21 1 94.88 123 ARG A C 1
ATOM 946 O O . ARG A 1 123 ? -28.781 19.188 21.375 1 94.88 123 ARG A O 1
ATOM 953 N N . ASP A 1 124 ? -28.109 20.688 19.891 1 96 124 ASP A N 1
ATOM 954 C CA . ASP A 1 124 ? -27.812 19.688 18.875 1 96 124 ASP A CA 1
ATOM 955 C C . ASP A 1 124 ? -26.297 19.469 18.734 1 96 124 ASP A C 1
ATOM 957 O O . ASP A 1 124 ? -25.828 18.938 17.719 1 96 124 ASP A O 1
ATOM 961 N N . GLU A 1 125 ? -25.531 19.906 19.672 1 96.44 125 GLU A N 1
ATOM 962 C CA . GLU A 1 125 ? -24.078 19.875 19.516 1 96.44 125 GLU A CA 1
ATOM 963 C C . GLU A 1 125 ? -23.578 18.438 19.344 1 96.44 125 GLU A C 1
ATOM 965 O O . GLU A 1 125 ? -22.719 18.172 18.5 1 96.44 125 GLU A O 1
ATOM 970 N N . SER A 1 126 ? -24.109 17.531 20.141 1 95.19 126 SER A N 1
ATOM 971 C CA . SER A 1 126 ? -23.672 16.141 20.078 1 95.19 126 SER A CA 1
ATOM 972 C C . SER A 1 126 ? -23.984 15.523 18.703 1 95.19 126 SER A C 1
ATOM 974 O O . SER A 1 126 ? -23.125 14.875 18.109 1 95.19 126 SER A O 1
ATOM 976 N N . ALA A 1 127 ? -25.141 15.734 18.266 1 96.25 127 ALA A N 1
ATOM 977 C CA . ALA A 1 127 ? -25.547 15.234 16.953 1 96.25 127 ALA A CA 1
ATOM 978 C C . ALA A 1 127 ? -24.703 15.875 15.844 1 96.25 127 ALA A C 1
ATOM 980 O O . ALA A 1 127 ? -24.359 15.211 14.859 1 96.25 127 ALA A O 1
ATOM 981 N N . MET A 1 128 ? -24.391 17.109 16 1 97.31 128 MET A N 1
ATOM 982 C CA . MET A 1 128 ? -23.578 17.844 15.031 1 97.31 128 MET A CA 1
ATOM 983 C C . MET A 1 128 ? -22.188 17.234 14.906 1 97.31 128 MET A C 1
ATOM 985 O O . MET A 1 128 ? -21.734 16.953 13.797 1 97.31 128 MET A O 1
ATOM 989 N N . PHE A 1 129 ? -21.609 16.938 16.031 1 96.38 129 PHE A N 1
ATOM 990 C CA . PHE A 1 129 ? -20.266 16.375 16.016 1 96.38 129 PHE A CA 1
ATOM 991 C C . PHE A 1 129 ? -20.281 14.953 15.477 1 96.38 129 PHE A C 1
ATOM 993 O O . PHE A 1 129 ? -19.359 14.547 14.758 1 96.38 129 PHE A O 1
ATOM 1000 N N . ALA A 1 130 ? -21.281 14.258 15.758 1 95 130 ALA A N 1
ATOM 1001 C CA . ALA A 1 130 ? -21.406 12.898 15.227 1 95 130 ALA A CA 1
ATOM 1002 C C . ALA A 1 130 ? -21.5 12.914 13.703 1 95 130 ALA A C 1
ATOM 1004 O O . ALA A 1 130 ? -20.844 12.125 13.023 1 95 130 ALA A O 1
ATOM 1005 N N . HIS A 1 131 ? -22.281 13.836 13.242 1 95.75 131 HIS A N 1
ATOM 1006 C CA . HIS A 1 131 ? -22.469 13.969 11.805 1 95.75 131 HIS A CA 1
ATOM 1007 C C . HIS A 1 131 ? -21.156 14.375 11.125 1 95.75 131 HIS A C 1
ATOM 1009 O O . HIS A 1 131 ? -20.75 13.766 10.125 1 95.75 131 HIS A O 1
ATOM 1015 N N . LEU A 1 132 ? -20.531 15.352 11.672 1 95.62 132 LEU A N 1
ATOM 1016 C CA . LEU A 1 132 ? -19.297 15.859 11.094 1 95.62 132 LEU A CA 1
ATOM 1017 C C . LEU A 1 132 ? -18.203 14.789 11.125 1 95.62 132 LEU A C 1
ATOM 1019 O O . LEU A 1 132 ? -17.438 14.664 10.18 1 95.62 132 LEU A O 1
ATOM 1023 N N . ARG A 1 133 ? -18.188 14.062 12.18 1 93.62 133 ARG A N 1
ATOM 1024 C CA . ARG A 1 133 ? -17.219 12.992 12.281 1 93.62 133 ARG A CA 1
ATOM 1025 C C . ARG A 1 133 ? -17.438 11.938 11.203 1 93.62 133 ARG A C 1
ATOM 1027 O O . ARG A 1 133 ? -16.484 11.516 10.539 1 93.62 133 ARG A O 1
ATOM 1034 N N . GLN A 1 134 ? -18.641 11.586 11.039 1 93.38 134 GLN A N 1
ATOM 1035 C CA . GLN A 1 134 ? -18.984 10.594 10.023 1 93.38 134 GLN A CA 1
ATOM 1036 C C . GLN A 1 134 ? -18.578 11.078 8.625 1 93.38 134 GLN A C 1
ATOM 1038 O O . GLN A 1 134 ? -17.984 10.328 7.855 1 93.38 134 GLN A O 1
ATOM 1043 N N . ARG A 1 135 ? -18.859 12.258 8.344 1 94.19 135 ARG A N 1
ATOM 1044 C CA . ARG A 1 135 ? -18.547 12.812 7.031 1 94.19 135 ARG A CA 1
ATOM 1045 C C . ARG A 1 135 ? -17.031 12.961 6.852 1 94.19 135 ARG A C 1
ATOM 1047 O O . ARG A 1 135 ? -16.5 12.719 5.762 1 94.19 135 ARG A O 1
ATOM 1054 N N . ALA A 1 136 ? -16.422 13.367 7.906 1 93.69 136 ALA A N 1
ATOM 1055 C CA . ALA A 1 136 ? -14.961 13.547 7.871 1 93.69 136 ALA A CA 1
ATOM 1056 C C . ALA A 1 136 ? -14.258 12.227 7.574 1 93.69 136 ALA A C 1
ATOM 1058 O O . ALA A 1 136 ? -13.312 12.188 6.785 1 93.69 136 ALA A O 1
ATOM 1059 N N . LEU A 1 137 ? -14.734 11.172 8.125 1 90.81 137 LEU A N 1
ATOM 1060 C CA . LEU A 1 137 ? -14.125 9.852 7.969 1 90.81 137 LEU A CA 1
ATOM 1061 C C . LEU A 1 137 ? -14.289 9.336 6.543 1 90.81 137 LEU A C 1
ATOM 1063 O O . LEU A 1 137 ? -13.594 8.414 6.129 1 90.81 137 LEU A O 1
ATOM 1067 N N . GLU A 1 138 ? -15.148 9.977 5.828 1 91.44 138 GLU A N 1
ATOM 1068 C CA . GLU A 1 138 ? -15.375 9.57 4.449 1 91.44 138 GLU A CA 1
ATOM 1069 C C . GLU A 1 138 ? -14.43 10.289 3.492 1 91.44 138 GLU A C 1
ATOM 1071 O O . GLU A 1 138 ? -14.289 9.891 2.332 1 91.44 138 GLU A O 1
ATOM 1076 N N . LEU A 1 139 ? -13.828 11.289 4.008 1 90.25 139 LEU A N 1
ATOM 1077 C CA . LEU A 1 139 ? -12.852 11.984 3.18 1 90.25 139 LEU A CA 1
ATOM 1078 C C . LEU A 1 139 ? -11.648 11.094 2.887 1 90.25 139 LEU A C 1
ATOM 1080 O O . LEU A 1 139 ? -11.133 10.422 3.783 1 90.25 139 LEU A O 1
ATOM 1084 N N . GLU A 1 140 ? -11.156 11.117 1.632 1 88.06 140 GLU A N 1
ATOM 1085 C CA . GLU A 1 140 ? -10.086 10.227 1.207 1 88.06 140 GLU A CA 1
ATOM 1086 C C . GLU A 1 140 ? -8.805 10.484 1.994 1 88.06 140 GLU A C 1
ATOM 1088 O O . GLU A 1 140 ? -8.125 9.547 2.424 1 88.06 140 GLU A O 1
ATOM 1093 N N . TRP A 1 141 ? -8.477 11.719 2.119 1 86.44 141 TRP A N 1
ATOM 1094 C CA . TRP A 1 141 ? -7.227 12.023 2.807 1 86.44 141 TRP A CA 1
ATOM 1095 C C . TRP A 1 141 ? -7.289 11.594 4.27 1 86.44 141 TRP A C 1
ATOM 1097 O O . TRP A 1 141 ? -6.27 11.234 4.863 1 86.44 141 TRP A O 1
ATOM 1107 N N . VAL A 1 142 ? -8.43 11.672 4.918 1 89.62 142 VAL A N 1
ATOM 1108 C CA . VAL A 1 142 ? -8.578 11.227 6.297 1 89.62 142 VAL A CA 1
ATOM 1109 C C . VAL A 1 142 ? -8.383 9.711 6.379 1 89.62 142 VAL A C 1
ATOM 1111 O O . VAL A 1 142 ? -7.707 9.219 7.285 1 89.62 142 VAL A O 1
ATOM 1114 N N . LYS A 1 143 ? -8.984 9.039 5.422 1 90.25 143 LYS A N 1
ATOM 1115 C CA . LYS A 1 143 ? -8.797 7.594 5.355 1 90.25 143 LYS A CA 1
ATOM 1116 C C . LYS A 1 143 ? -7.316 7.234 5.238 1 90.25 143 LYS A C 1
ATOM 1118 O O . LYS A 1 143 ? -6.824 6.355 5.949 1 90.25 143 LYS A O 1
ATOM 1123 N N . VAL A 1 144 ? -6.637 7.969 4.402 1 90.94 144 VAL A N 1
ATOM 1124 C CA . VAL A 1 144 ? -5.223 7.707 4.156 1 90.94 144 VAL A CA 1
ATOM 1125 C C . VAL A 1 144 ? -4.41 8.047 5.402 1 90.94 144 VAL A C 1
ATOM 1127 O O . VAL A 1 144 ? -3.559 7.266 5.832 1 90.94 144 VAL A O 1
ATOM 1130 N N . ALA A 1 145 ? -4.684 9.156 5.914 1 89.31 145 ALA A N 1
ATOM 1131 C CA . ALA A 1 145 ? -3.98 9.531 7.137 1 89.31 145 ALA A CA 1
ATOM 1132 C C . ALA A 1 145 ? -4.195 8.5 8.242 1 89.31 145 ALA A C 1
ATOM 1134 O O . ALA A 1 145 ? -3.285 8.219 9.023 1 89.31 145 ALA A O 1
ATOM 1135 N N . GLY A 1 146 ? -5.387 7.977 8.281 1 88.94 146 GLY A N 1
ATOM 1136 C CA . GLY A 1 146 ? -5.723 6.969 9.281 1 88.94 146 GLY A CA 1
ATOM 1137 C C . GLY A 1 146 ? -4.918 5.691 9.133 1 88.94 146 GLY A C 1
ATOM 1138 O O . GLY A 1 146 ? -4.75 4.941 10.094 1 88.94 146 GLY A O 1
ATOM 1139 N N . ARG A 1 147 ? -4.359 5.48 7.984 1 91.44 147 ARG A N 1
ATOM 1140 C CA . ARG A 1 147 ? -3.547 4.293 7.727 1 91.44 147 ARG A CA 1
ATOM 1141 C C . ARG A 1 147 ? -2.119 4.492 8.227 1 91.44 147 ARG A C 1
ATOM 1143 O O . ARG A 1 147 ? -1.37 3.523 8.375 1 91.44 147 ARG A O 1
ATOM 1150 N N . TYR A 1 148 ? -1.779 5.809 8.406 1 94.06 148 TYR A N 1
ATOM 1151 C CA . TYR A 1 148 ? -0.411 6.121 8.805 1 94.06 148 TYR A CA 1
ATOM 1152 C C . TYR A 1 148 ? -0.392 7.059 10 1 94.06 148 TYR A C 1
ATOM 1154 O O . TYR A 1 148 ? 0.298 8.086 9.992 1 94.06 148 TYR A O 1
ATOM 1162 N N . PRO A 1 149 ? -1.104 6.734 11.062 1 88.94 149 PRO A N 1
ATOM 1163 C CA . PRO A 1 149 ? -1.221 7.691 12.164 1 88.94 149 PRO A CA 1
ATOM 1164 C C . PRO A 1 149 ? 0.124 8 12.82 1 88.94 149 PRO A C 1
ATOM 1166 O O . PRO A 1 149 ? 0.361 9.141 13.242 1 88.94 149 PRO A O 1
ATOM 1169 N N . ASP A 1 150 ? 0.978 7.043 12.938 1 91.88 150 ASP A N 1
ATOM 1170 C CA . ASP A 1 150 ? 2.293 7.223 13.547 1 91.88 150 ASP A CA 1
ATOM 1171 C C . ASP A 1 150 ? 3.146 8.195 12.734 1 91.88 150 ASP A C 1
ATOM 1173 O O . ASP A 1 150 ? 3.812 9.062 13.305 1 91.88 150 ASP A O 1
ATOM 1177 N N . VAL A 1 151 ? 3.057 8.125 11.5 1 95.12 151 VAL A N 1
ATOM 1178 C CA . VAL A 1 151 ? 3.842 8.969 10.602 1 95.12 151 VAL A CA 1
ATOM 1179 C C . VAL A 1 151 ? 3.33 10.406 10.656 1 95.12 151 VAL A C 1
ATOM 1181 O O . VAL A 1 151 ? 4.117 11.344 10.797 1 95.12 151 VAL A O 1
ATOM 1184 N N . PHE A 1 152 ? 2.062 10.539 10.57 1 89.62 152 PHE A N 1
ATOM 1185 C CA . PHE A 1 152 ? 1.505 11.883 10.508 1 89.62 152 PHE A CA 1
ATOM 1186 C C . PHE A 1 152 ? 1.619 12.578 11.859 1 89.62 152 PHE A C 1
ATOM 1188 O O . PHE A 1 152 ? 1.697 13.812 11.922 1 89.62 152 PHE A O 1
ATOM 1195 N N . ARG A 1 153 ? 1.713 11.797 12.898 1 87.94 153 ARG A N 1
ATOM 1196 C CA . ARG A 1 153 ? 2.029 12.398 14.188 1 87.94 153 ARG A CA 1
ATOM 1197 C C . ARG A 1 153 ? 3.385 13.102 14.148 1 87.94 153 ARG A C 1
ATOM 1199 O O . ARG A 1 153 ? 3.525 14.227 14.625 1 87.94 153 ARG A O 1
ATOM 1206 N N . VAL A 1 154 ? 4.332 12.469 13.57 1 92.56 154 VAL A N 1
ATOM 1207 C CA . VAL A 1 154 ? 5.676 13.023 13.469 1 92.56 154 VAL A CA 1
ATOM 1208 C C . VAL A 1 154 ? 5.664 14.227 12.531 1 92.56 154 VAL A C 1
ATOM 1210 O O . VAL A 1 154 ? 6.242 15.273 12.852 1 92.56 154 VAL A O 1
ATOM 1213 N N . VAL A 1 155 ? 4.984 14.125 11.43 1 91.75 155 VAL A N 1
ATOM 1214 C CA . VAL A 1 155 ? 4.934 15.188 10.43 1 91.75 155 VAL A CA 1
ATOM 1215 C C . VAL A 1 155 ? 4.27 16.422 11.031 1 91.75 155 VAL A C 1
ATOM 1217 O O . VAL A 1 155 ? 4.789 17.531 10.898 1 91.75 155 VAL A O 1
ATOM 1220 N N . ASP A 1 156 ? 3.25 16.172 11.734 1 82.12 156 ASP A N 1
ATOM 1221 C CA . ASP A 1 156 ? 2.498 17.281 12.305 1 82.12 156 ASP A CA 1
ATOM 1222 C C . ASP A 1 156 ? 3.283 17.953 13.438 1 82.12 156 ASP A C 1
ATOM 1224 O O . ASP A 1 156 ? 3.176 19.156 13.641 1 82.12 156 ASP A O 1
ATOM 1228 N N . THR A 1 157 ? 4.07 17.188 14.078 1 85.44 157 THR A N 1
ATOM 1229 C CA . THR A 1 157 ? 4.824 17.703 15.219 1 85.44 157 THR A CA 1
ATOM 1230 C C . THR A 1 157 ? 6.055 18.469 14.75 1 85.44 157 THR A C 1
ATOM 1232 O O . THR A 1 157 ? 6.383 19.516 15.305 1 85.44 157 THR A O 1
ATOM 1235 N N . TYR A 1 158 ? 6.664 17.984 13.641 1 89.69 158 TYR A N 1
ATOM 1236 C CA . TYR A 1 158 ? 8.008 18.484 13.414 1 89.69 158 TYR A CA 1
ATOM 1237 C C . TYR A 1 158 ? 8.141 19.109 12.031 1 89.69 158 TYR A C 1
ATOM 1239 O O . TYR A 1 158 ? 9 19.969 11.812 1 89.69 158 TYR A O 1
ATOM 1247 N N . LEU A 1 159 ? 7.383 18.688 11.062 1 90.56 159 LEU A N 1
ATOM 1248 C CA . LEU A 1 159 ? 7.781 18.953 9.688 1 90.56 159 LEU A CA 1
ATOM 1249 C C . LEU A 1 159 ? 6.887 20.016 9.055 1 90.56 159 LEU A C 1
ATOM 1251 O O . LEU A 1 159 ? 7.246 20.609 8.031 1 90.56 159 LEU A O 1
ATOM 1255 N N . GLY A 1 160 ? 5.715 20.25 9.602 1 83.75 160 GLY A N 1
ATOM 1256 C CA . GLY A 1 160 ? 4.898 21.375 9.18 1 83.75 160 GLY A CA 1
ATOM 1257 C C . GLY A 1 160 ? 3.869 21 8.125 1 83.75 160 GLY A C 1
ATOM 1258 O O . GLY A 1 160 ? 3.854 19.859 7.641 1 83.75 160 GLY A O 1
ATOM 1259 N N . ALA A 1 161 ? 3.104 21.969 7.672 1 81.75 161 ALA A N 1
ATOM 1260 C CA . ALA A 1 161 ? 1.924 21.766 6.832 1 81.75 161 ALA A CA 1
ATOM 1261 C C . ALA A 1 161 ? 2.322 21.469 5.387 1 81.75 161 ALA A C 1
ATOM 1263 O O . ALA A 1 161 ? 1.656 20.703 4.699 1 81.75 161 ALA A O 1
ATOM 1264 N N . ASP A 1 162 ? 3.332 22.125 4.965 1 85.31 162 ASP A N 1
ATOM 1265 C CA . ASP A 1 162 ? 3.775 21.922 3.588 1 85.31 162 ASP A CA 1
ATOM 1266 C C . ASP A 1 162 ? 4.219 20.484 3.363 1 85.31 162 ASP A C 1
ATOM 1268 O O . ASP A 1 162 ? 3.852 19.859 2.361 1 85.31 162 ASP A O 1
ATOM 1272 N N . THR A 1 163 ? 4.988 20 4.305 1 91.44 163 THR A N 1
ATOM 1273 C CA . THR A 1 163 ? 5.449 18.625 4.215 1 91.44 163 THR A CA 1
ATOM 1274 C C . THR A 1 163 ? 4.277 17.656 4.34 1 91.44 163 THR A C 1
ATOM 1276 O O . THR A 1 163 ? 4.23 16.625 3.648 1 91.44 163 THR A O 1
ATOM 1279 N N . ARG A 1 164 ? 3.354 17.984 5.203 1 89.62 164 ARG A N 1
ATOM 1280 C CA . ARG A 1 164 ? 2.154 17.156 5.363 1 89.62 164 ARG A CA 1
ATOM 1281 C C . ARG A 1 164 ? 1.405 17.031 4.043 1 89.62 164 ARG A C 1
ATOM 1283 O O . ARG A 1 164 ? 1.021 15.922 3.652 1 89.62 164 ARG A O 1
ATOM 1290 N N . GLN A 1 165 ? 1.229 18.125 3.408 1 87.56 165 GLN A N 1
ATOM 1291 C CA . GLN A 1 165 ? 0.493 18.141 2.146 1 87.56 165 GLN A CA 1
ATOM 1292 C C . GLN A 1 165 ? 1.236 17.344 1.071 1 87.56 165 GLN A C 1
ATOM 1294 O O . GLN A 1 165 ? 0.624 16.594 0.312 1 87.56 165 GLN A O 1
ATOM 1299 N N . ALA A 1 166 ? 2.52 17.547 1.016 1 92.69 166 ALA A N 1
ATOM 1300 C CA . ALA A 1 166 ? 3.328 16.844 0.025 1 92.69 166 ALA A CA 1
ATOM 1301 C C . ALA A 1 166 ? 3.25 15.328 0.226 1 92.69 166 ALA A C 1
ATOM 1303 O O . ALA A 1 166 ? 3.082 14.578 -0.736 1 92.69 166 ALA A O 1
ATOM 1304 N N . LEU A 1 167 ? 3.365 14.922 1.441 1 95.62 167 LEU A N 1
ATOM 1305 C CA . LEU A 1 167 ? 3.297 13.492 1.757 1 95.62 167 LEU A CA 1
ATOM 1306 C C . LEU A 1 167 ? 1.916 12.93 1.439 1 95.62 167 LEU A C 1
ATOM 1308 O O . LEU A 1 167 ? 1.8 11.852 0.855 1 95.62 167 LEU A O 1
ATOM 1312 N N . MET A 1 168 ? 0.918 13.664 1.801 1 92.12 168 MET A N 1
ATOM 1313 C CA . MET A 1 168 ? -0.456 13.242 1.533 1 92.12 168 MET A CA 1
ATOM 1314 C C . MET A 1 168 ? -0.694 13.086 0.036 1 92.12 168 MET A C 1
ATOM 1316 O O . MET A 1 168 ? -1.274 12.086 -0.401 1 92.12 168 MET A O 1
ATOM 1320 N N . ASP A 1 169 ? -0.252 14.031 -0.682 1 92.75 169 ASP A N 1
ATOM 1321 C CA . ASP A 1 169 ? -0.409 13.969 -2.133 1 92.75 169 ASP A CA 1
ATOM 1322 C C . ASP A 1 169 ? 0.244 12.711 -2.705 1 92.75 169 ASP A C 1
ATOM 1324 O O . ASP A 1 169 ? -0.33 12.047 -3.568 1 92.75 169 ASP A O 1
ATOM 1328 N N . CYS A 1 170 ? 1.385 12.422 -2.244 1 97 170 CYS A N 1
ATOM 1329 C CA . CYS A 1 170 ? 2.098 11.234 -2.713 1 97 170 CYS A CA 1
ATOM 1330 C C . CYS A 1 170 ? 1.336 9.969 -2.357 1 97 170 CYS A C 1
ATOM 1332 O O . CYS A 1 170 ? 1.148 9.094 -3.207 1 97 170 CYS A O 1
ATOM 1334 N N . LEU A 1 171 ? 0.855 9.875 -1.14 1 96.44 171 LEU A N 1
ATOM 1335 C CA . LEU A 1 171 ? 0.172 8.672 -0.664 1 96.44 171 LEU A CA 1
ATOM 1336 C C . LEU A 1 171 ? -1.146 8.469 -1.404 1 96.44 171 LEU A C 1
ATOM 1338 O O . LEU A 1 171 ? -1.564 7.332 -1.632 1 96.44 171 LEU A O 1
ATOM 1342 N N . LEU A 1 172 ? -1.729 9.562 -1.844 1 94 172 LEU A N 1
ATOM 1343 C CA . LEU A 1 172 ? -3.016 9.5 -2.531 1 94 172 LEU A CA 1
ATOM 1344 C C . LEU A 1 172 ? -2.832 9.109 -3.994 1 94 172 LEU A C 1
ATOM 1346 O O . LEU A 1 172 ? -3.758 8.602 -4.629 1 94 172 LEU A O 1
ATOM 1350 N N . THR A 1 173 ? -1.647 9.312 -4.535 1 96 173 THR A N 1
ATOM 1351 C CA . THR A 1 173 ? -1.503 9.172 -5.98 1 96 173 THR A CA 1
ATOM 1352 C C . THR A 1 173 ? -0.454 8.109 -6.316 1 96 173 THR A C 1
ATOM 1354 O O . THR A 1 173 ? -0.124 7.906 -7.484 1 96 173 THR A O 1
ATOM 1357 N N . MET A 1 174 ? 0.077 7.445 -5.352 1 95.5 174 MET A N 1
ATOM 1358 C CA . MET A 1 174 ? 1.222 6.574 -5.59 1 95.5 174 MET A CA 1
ATOM 1359 C C . MET A 1 174 ? 0.805 5.332 -6.371 1 95.5 174 MET A C 1
ATOM 1361 O O . MET A 1 174 ? 1.654 4.602 -6.883 1 95.5 174 MET A O 1
ATOM 1365 N N . ASP A 1 175 ? -0.513 5.059 -6.582 1 93.62 175 ASP A N 1
ATOM 1366 C CA . ASP A 1 175 ? -0.986 3.941 -7.391 1 93.62 175 ASP A CA 1
ATOM 1367 C C . ASP A 1 175 ? -1.086 4.332 -8.867 1 93.62 175 ASP A C 1
ATOM 1369 O O . ASP A 1 175 ? -1.244 3.473 -9.734 1 93.62 175 ASP A O 1
ATOM 1373 N N . ASP A 1 176 ? -0.977 5.57 -9.102 1 94.88 176 ASP A N 1
ATOM 1374 C CA . ASP A 1 176 ? -1.051 6.066 -10.477 1 94.88 176 ASP A CA 1
ATOM 1375 C C . ASP A 1 176 ? 0.218 5.723 -11.25 1 94.88 176 ASP A C 1
ATOM 1377 O O . ASP A 1 176 ? 1.312 6.16 -10.891 1 94.88 176 ASP A O 1
ATOM 1381 N N . GLY A 1 177 ? 0.116 5.051 -12.359 1 94.19 177 GLY A N 1
ATOM 1382 C CA . GLY A 1 177 ? 1.244 4.52 -13.102 1 94.19 177 GLY A CA 1
ATOM 1383 C C . GLY A 1 177 ? 1.686 5.422 -14.242 1 94.19 177 GLY A C 1
ATOM 1384 O O . GLY A 1 177 ? 2.578 5.066 -15.016 1 94.19 177 GLY A O 1
ATOM 1385 N N . THR A 1 178 ? 1.136 6.555 -14.359 1 95.75 178 THR A N 1
ATOM 1386 C CA . THR A 1 178 ? 1.525 7.461 -15.43 1 95.75 178 THR A CA 1
ATOM 1387 C C . THR A 1 178 ? 2.9 8.07 -15.156 1 95.75 178 THR A C 1
ATOM 1389 O O . THR A 1 178 ? 3.223 8.391 -14.016 1 95.75 178 THR A O 1
ATOM 1392 N N . PRO A 1 179 ? 3.723 8.25 -16.234 1 95.38 179 PRO A N 1
ATOM 1393 C CA . PRO A 1 179 ? 5.082 8.766 -16.047 1 95.38 179 PRO A CA 1
ATOM 1394 C C . PRO A 1 179 ? 5.109 10.133 -15.359 1 95.38 179 PRO A C 1
ATOM 1396 O O . PRO A 1 179 ? 5.961 10.383 -14.508 1 95.38 179 PRO A O 1
ATOM 1399 N N . ALA A 1 180 ? 4.195 10.984 -15.711 1 96.06 180 ALA A N 1
ATOM 1400 C CA . ALA A 1 180 ? 4.148 12.312 -15.109 1 96.06 180 ALA A CA 1
ATOM 1401 C C . ALA A 1 180 ? 3.922 12.234 -13.602 1 96.06 180 ALA A C 1
ATOM 1403 O O . ALA A 1 180 ? 4.574 12.945 -12.836 1 96.06 180 ALA A O 1
ATOM 1404 N N . ARG A 1 181 ? 3.006 11.414 -13.211 1 97.12 181 ARG A N 1
ATOM 1405 C CA . ARG A 1 181 ? 2.703 11.258 -11.789 1 97.12 181 ARG A CA 1
ATOM 1406 C C . ARG A 1 181 ? 3.859 10.586 -11.055 1 97.12 181 ARG A C 1
ATOM 1408 O O . ARG A 1 181 ? 4.203 10.977 -9.938 1 97.12 181 ARG A O 1
ATOM 1415 N N . ILE A 1 182 ? 4.414 9.609 -11.672 1 97.69 182 ILE A N 1
ATOM 1416 C CA . ILE A 1 182 ? 5.562 8.93 -11.086 1 97.69 182 ILE A CA 1
ATOM 1417 C C . ILE A 1 182 ? 6.699 9.93 -10.875 1 97.69 182 ILE A C 1
ATOM 1419 O O . ILE A 1 182 ? 7.27 10.008 -9.781 1 97.69 182 ILE A O 1
ATOM 1423 N N . ARG A 1 183 ? 6.992 10.695 -11.875 1 97.44 183 ARG A N 1
ATOM 1424 C CA . ARG A 1 183 ? 8.047 11.695 -11.797 1 97.44 183 ARG A CA 1
ATOM 1425 C C . ARG A 1 183 ? 7.781 12.688 -10.672 1 97.44 183 ARG A C 1
ATOM 1427 O O . ARG A 1 183 ? 8.68 13 -9.883 1 97.44 183 ARG A O 1
ATOM 1434 N N . GLY A 1 184 ? 6.574 13.164 -10.641 1 97.56 184 GLY A N 1
ATOM 1435 C CA . GLY A 1 184 ? 6.191 14.125 -9.617 1 97.56 184 GLY A CA 1
ATOM 1436 C C . GLY A 1 184 ? 6.293 13.562 -8.211 1 97.56 184 GLY A C 1
ATOM 1437 O O . GLY A 1 184 ? 6.773 14.242 -7.301 1 97.56 184 GLY A O 1
ATOM 1438 N N . ASN A 1 185 ? 5.824 12.367 -8.016 1 98.25 185 ASN A N 1
ATOM 1439 C CA . ASN A 1 185 ? 5.887 11.727 -6.707 1 98.25 185 ASN A CA 1
ATOM 1440 C C . ASN A 1 185 ? 7.332 11.516 -6.258 1 98.25 185 ASN A C 1
ATOM 1442 O O . ASN A 1 185 ? 7.664 11.758 -5.094 1 98.25 185 ASN A O 1
ATOM 1446 N N . LEU A 1 186 ? 8.164 11.07 -7.172 1 97.81 186 LEU A N 1
ATOM 1447 C CA . LEU A 1 186 ? 9.57 10.867 -6.824 1 97.81 186 LEU A CA 1
ATOM 1448 C C . LEU A 1 186 ? 10.227 12.18 -6.434 1 97.81 186 LEU A C 1
ATOM 1450 O O . LEU A 1 186 ? 11 12.234 -5.477 1 97.81 186 LEU A O 1
ATOM 1454 N N . ALA A 1 187 ? 9.914 13.211 -7.16 1 96.81 187 ALA A N 1
ATOM 1455 C CA . ALA A 1 187 ? 10.445 14.531 -6.836 1 96.81 187 ALA A CA 1
ATOM 1456 C C . ALA A 1 187 ? 9.984 14.984 -5.449 1 96.81 187 ALA A C 1
ATOM 1458 O O . ALA A 1 187 ? 10.773 15.523 -4.672 1 96.81 187 ALA A O 1
ATOM 1459 N N . ASN A 1 188 ? 8.758 14.758 -5.156 1 96.88 188 ASN A N 1
ATOM 1460 C CA . ASN A 1 188 ? 8.195 15.125 -3.861 1 96.88 188 ASN A CA 1
ATOM 1461 C C . ASN A 1 188 ? 8.852 14.352 -2.721 1 96.88 188 ASN A C 1
ATOM 1463 O O . ASN A 1 188 ? 9.188 14.938 -1.687 1 96.88 188 ASN A O 1
ATOM 1467 N N . LEU A 1 189 ? 9.016 13.133 -2.916 1 97.94 189 LEU A N 1
ATOM 1468 C CA . LEU A 1 189 ? 9.617 12.289 -1.888 1 97.94 189 LEU A CA 1
ATOM 1469 C C . LEU A 1 189 ? 11.055 12.719 -1.603 1 97.94 189 LEU A C 1
ATOM 1471 O O . LEU A 1 189 ? 11.477 12.742 -0.446 1 97.94 189 LEU A O 1
ATOM 1475 N N . ARG A 1 190 ? 11.758 13.062 -2.635 1 96.06 190 ARG A N 1
ATOM 1476 C CA . ARG A 1 190 ? 13.109 13.578 -2.469 1 96.06 190 ARG A CA 1
ATOM 1477 C C . ARG A 1 190 ? 13.109 14.883 -1.679 1 96.06 190 ARG A C 1
ATOM 1479 O O . ARG A 1 190 ? 13.945 15.07 -0.788 1 96.06 190 ARG A O 1
ATOM 1486 N N . SER A 1 191 ? 12.188 15.703 -2.025 1 95.12 191 SER A N 1
ATOM 1487 C CA . SER A 1 191 ? 12.07 16.984 -1.337 1 95.12 191 SER A CA 1
ATOM 1488 C C . SER A 1 191 ? 11.75 16.797 0.142 1 95.12 191 SER A C 1
ATOM 1490 O O . SER A 1 191 ? 12.266 17.531 0.991 1 95.12 191 SER A O 1
ATOM 1492 N N . ILE A 1 192 ? 10.914 15.883 0.432 1 96.56 192 ILE A N 1
ATOM 1493 C CA . ILE A 1 192 ? 10.555 15.609 1.819 1 96.56 192 ILE A CA 1
ATOM 1494 C C . ILE A 1 192 ? 11.781 15.109 2.58 1 96.56 192 ILE A C 1
ATOM 1496 O O . ILE A 1 192 ? 11.992 15.484 3.736 1 96.56 192 ILE A O 1
ATOM 1500 N N . GLN A 1 193 ? 12.578 14.281 1.97 1 97.19 193 GLN A N 1
ATOM 1501 C CA . GLN A 1 193 ? 13.797 13.812 2.619 1 97.19 193 GLN A CA 1
ATOM 1502 C C . GLN A 1 193 ? 14.727 14.977 2.947 1 97.19 193 GLN A C 1
ATOM 1504 O O . GLN A 1 193 ? 1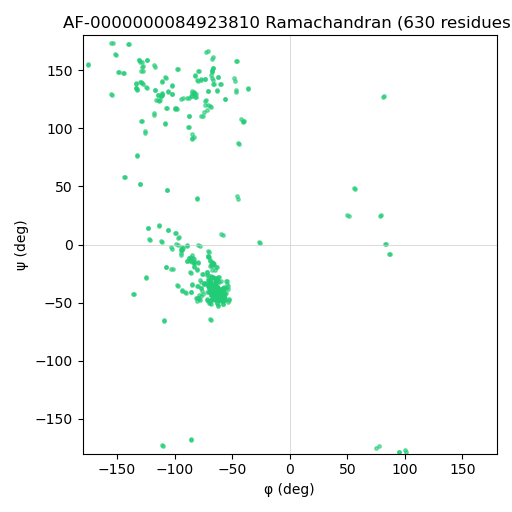5.312 15.023 4.031 1 97.19 193 GLN A O 1
ATOM 1509 N N . GLU A 1 194 ? 14.875 15.852 1.979 1 94.75 194 GLU A N 1
ATOM 1510 C CA . GLU A 1 194 ? 15.703 17.031 2.211 1 94.75 194 GLU A CA 1
ATOM 1511 C C . GLU A 1 194 ? 15.195 17.828 3.404 1 94.75 194 GLU A C 1
ATOM 1513 O O . GLU A 1 194 ? 15.977 18.25 4.266 1 94.75 194 GLU A O 1
ATOM 1518 N N . LYS A 1 195 ? 13.906 18.016 3.451 1 93.56 195 LYS A N 1
ATOM 1519 C CA . LYS A 1 195 ? 13.297 18.75 4.559 1 93.56 195 LYS A CA 1
ATOM 1520 C C . LYS A 1 195 ? 13.531 18.047 5.887 1 93.56 195 LYS A C 1
ATOM 1522 O O . LYS A 1 195 ? 13.727 18.688 6.918 1 93.56 195 LYS A O 1
ATOM 1527 N N . LEU A 1 196 ? 13.477 16.781 5.852 1 95.38 196 LEU A N 1
ATOM 1528 C CA . LEU A 1 196 ? 13.727 15.984 7.043 1 95.38 196 LEU A CA 1
ATOM 1529 C C . LEU A 1 196 ? 15.102 16.297 7.629 1 95.38 196 LEU A C 1
ATOM 1531 O O . LEU A 1 196 ? 15.234 16.5 8.836 1 95.38 196 LEU A O 1
ATOM 1535 N N . TYR A 1 197 ? 16.062 16.375 6.809 1 94.25 197 TYR A N 1
ATOM 1536 C CA . TYR A 1 197 ? 17.438 16.594 7.285 1 94.25 197 TYR A CA 1
ATOM 1537 C C . TYR A 1 197 ? 17.625 18.031 7.723 1 94.25 197 TYR A C 1
ATOM 1539 O O . TYR A 1 197 ? 18.391 18.312 8.656 1 94.25 197 TYR A O 1
ATOM 1547 N N . ILE A 1 198 ? 16.953 18.938 7.047 1 92.69 198 ILE A N 1
ATOM 1548 C CA . ILE A 1 198 ? 17 20.328 7.449 1 92.69 198 ILE A CA 1
ATOM 1549 C C . ILE A 1 198 ? 16.453 20.484 8.867 1 92.69 198 ILE A C 1
ATOM 1551 O O . ILE A 1 198 ? 17.062 21.141 9.711 1 92.69 198 ILE A O 1
ATOM 1555 N N . VAL A 1 199 ? 15.328 19.859 9.078 1 93.25 199 VAL A N 1
ATOM 1556 C CA . VAL A 1 199 ? 14.695 19.953 10.391 1 93.25 199 VAL A CA 1
ATOM 1557 C C . VAL A 1 199 ? 15.516 19.188 11.422 1 93.25 199 VAL A C 1
ATOM 1559 O O . VAL A 1 199 ? 15.617 19.594 12.578 1 93.25 199 VAL A O 1
ATOM 1562 N N . LEU A 1 200 ? 16.094 18.094 11 1 93.62 200 LEU A N 1
ATOM 1563 C CA . LEU A 1 200 ? 16.922 17.328 11.914 1 93.62 200 LEU A CA 1
ATOM 1564 C C . LEU A 1 200 ? 18.125 18.141 12.375 1 93.62 200 LEU A C 1
ATOM 1566 O O . LEU A 1 200 ? 18.547 18.031 13.523 1 93.62 200 LEU A O 1
ATOM 1570 N N . HIS A 1 201 ? 18.641 18.906 11.461 1 91.75 201 HIS A N 1
ATOM 1571 C CA . HIS A 1 201 ? 19.734 19.797 11.828 1 91.75 201 HIS A CA 1
ATOM 1572 C C . HIS A 1 201 ? 19.344 20.719 12.969 1 91.75 201 HIS A C 1
ATOM 1574 O O . HIS A 1 201 ? 20.156 20.984 13.867 1 91.75 201 HIS A O 1
ATOM 1580 N N . ARG A 1 202 ? 18.172 21.172 13 1 90.31 202 ARG A N 1
ATOM 1581 C CA . ARG A 1 202 ? 17.688 22.094 14.023 1 90.31 202 ARG A CA 1
ATOM 1582 C C . ARG A 1 202 ? 17.578 21.406 15.375 1 90.31 202 ARG A C 1
ATOM 1584 O O . ARG A 1 202 ? 17.812 22.016 16.422 1 90.31 202 ARG A O 1
ATOM 1591 N N . HIS A 1 203 ? 17.281 20.203 15.367 1 90.25 203 HIS A N 1
ATOM 1592 C CA . HIS A 1 203 ? 17.031 19.469 16.609 1 90.25 203 HIS A CA 1
ATOM 1593 C C . HIS A 1 203 ? 18.281 18.703 17.047 1 90.25 203 HIS A C 1
ATOM 1595 O O . HIS A 1 203 ? 18.5 18.5 18.25 1 90.25 203 HIS A O 1
ATOM 1601 N N . ARG A 1 204 ? 19 18.203 16.062 1 92.12 204 ARG A N 1
ATOM 1602 C CA . ARG A 1 204 ? 20.188 17.391 16.312 1 92.12 204 ARG A CA 1
ATOM 1603 C C . ARG A 1 204 ? 21.359 17.844 15.445 1 92.12 204 ARG A C 1
ATOM 1605 O O . ARG A 1 204 ? 21.75 17.141 14.508 1 92.12 204 ARG A O 1
ATOM 1612 N N . PRO A 1 205 ? 21.984 18.953 15.836 1 91.56 205 PRO A N 1
ATOM 1613 C CA . PRO A 1 205 ? 23.109 19.453 15.039 1 91.56 205 PRO A CA 1
ATOM 1614 C C . PRO A 1 205 ? 24.312 18.531 15.086 1 91.56 205 PRO A C 1
ATOM 1616 O O . PRO A 1 205 ? 25.203 18.641 14.234 1 91.56 205 PRO A O 1
ATOM 1619 N N . ASP A 1 206 ? 24.375 17.672 16.047 1 88.81 206 ASP A N 1
ATOM 1620 C CA . ASP A 1 206 ? 25.438 16.672 16.109 1 88.81 206 ASP A CA 1
ATOM 1621 C C . ASP A 1 206 ? 25.266 15.633 15 1 88.81 206 ASP A C 1
ATOM 1623 O O . ASP A 1 206 ? 26.266 15.125 14.461 1 88.81 206 ASP A O 1
ATOM 1627 N N . MET A 1 207 ? 24.062 15.383 14.625 1 91.25 207 MET A N 1
ATOM 1628 C CA . MET A 1 207 ? 23.781 14.391 13.594 1 91.25 207 MET A CA 1
ATOM 1629 C C . MET A 1 207 ? 23.875 15.008 12.203 1 91.25 207 MET A C 1
ATOM 1631 O O . MET A 1 207 ? 24.359 14.375 11.273 1 91.25 207 MET A O 1
ATOM 1635 N N . VAL A 1 208 ? 23.344 16.203 12.133 1 93 208 VAL A N 1
ATOM 1636 C CA . VAL A 1 208 ? 23.406 16.922 10.859 1 93 208 VAL A CA 1
ATOM 1637 C C . VAL A 1 208 ? 24.047 18.297 11.078 1 93 208 VAL A C 1
ATOM 1639 O O . VAL A 1 208 ? 23.344 19.281 11.328 1 93 208 VAL A O 1
ATOM 1642 N N . PRO A 1 209 ? 25.281 18.359 10.836 1 90.25 209 PRO A N 1
ATOM 1643 C CA . PRO A 1 209 ? 26 19.609 11.086 1 90.25 209 PRO A CA 1
ATOM 1644 C C . PRO A 1 209 ? 25.641 20.703 10.086 1 90.25 209 PRO A C 1
ATOM 1646 O O . PRO A 1 209 ? 25.219 20.406 8.969 1 90.25 209 PRO A O 1
ATOM 1649 N N . ARG A 1 210 ? 26.031 21.938 10.406 1 89.75 210 ARG A N 1
ATOM 1650 C CA . ARG A 1 210 ? 25.703 23.141 9.641 1 89.75 210 ARG A CA 1
ATOM 1651 C C . ARG A 1 210 ? 26.391 23.125 8.289 1 89.75 210 ARG A C 1
ATOM 1653 O O . ARG A 1 210 ? 25.875 23.672 7.309 1 89.75 210 ARG A O 1
ATOM 1660 N N . ARG A 1 211 ? 27.5 22.484 8.203 1 89.06 211 ARG A N 1
ATOM 1661 C CA . ARG A 1 211 ? 28.312 22.5 6.988 1 89.06 211 ARG A CA 1
ATOM 1662 C C . ARG A 1 211 ? 27.594 21.812 5.836 1 89.06 211 ARG A C 1
ATOM 1664 O O . ARG A 1 211 ? 27.953 22 4.672 1 89.06 211 ARG A O 1
ATOM 1671 N N . PHE A 1 212 ? 26.594 21.047 6.152 1 90.88 212 PHE A N 1
ATOM 1672 C CA . PHE A 1 212 ? 25.891 20.344 5.094 1 90.88 212 PHE A CA 1
ATOM 1673 C C . PHE A 1 212 ? 24.672 21.141 4.625 1 90.88 212 PHE A C 1
ATOM 1675 O O . PHE A 1 212 ? 23.984 20.734 3.688 1 90.88 212 PHE A O 1
ATOM 1682 N N . ILE A 1 213 ? 24.391 22.25 5.266 1 88.31 213 ILE A N 1
ATOM 1683 C CA . ILE A 1 213 ? 23.219 23.062 4.969 1 88.31 213 ILE A CA 1
ATOM 1684 C C . ILE A 1 213 ? 23.656 24.344 4.25 1 88.31 213 ILE A C 1
ATOM 1686 O O . ILE A 1 213 ? 24.5 25.078 4.75 1 88.31 213 ILE A O 1
ATOM 1690 N N . TYR A 1 214 ? 23.188 24.5 2.992 1 82.56 214 TYR A N 1
ATOM 1691 C CA . TYR A 1 214 ? 23.578 25.656 2.199 1 82.56 214 TYR A CA 1
ATOM 1692 C C . TYR A 1 214 ? 22.516 26.75 2.254 1 82.56 214 TYR A C 1
ATOM 1694 O O . TYR A 1 214 ? 21.328 26.484 2.053 1 82.56 214 TYR A O 1
ATOM 1702 N N . TYR A 1 215 ? 22.938 27.875 2.814 1 67.62 215 TYR A N 1
ATOM 1703 C CA . TYR A 1 215 ? 22.031 29.016 2.945 1 67.62 215 TYR A CA 1
ATOM 1704 C C . TYR A 1 215 ? 22.281 30.031 1.837 1 67.62 215 TYR A C 1
ATOM 1706 O O . TYR A 1 215 ? 23.406 30.172 1.354 1 67.62 215 TYR A O 1
ATOM 1714 N N . GLU A 1 216 ? 21.312 30.312 0.916 1 60.84 216 GLU A N 1
ATOM 1715 C CA . GLU A 1 216 ? 21.516 31.438 -0.002 1 60.84 216 GLU A CA 1
ATOM 1716 C C . GLU A 1 216 ? 22.016 32.656 0.736 1 60.84 216 GLU A C 1
ATOM 1718 O O . GLU A 1 216 ? 21.859 32.781 1.951 1 60.84 216 GLU A O 1
ATOM 1723 N N . HIS A 1 217 ? 22.688 33.594 -0.027 1 53.25 217 HIS A N 1
ATOM 1724 C CA . HIS A 1 217 ? 23.109 34.906 0.485 1 53.25 217 HIS A CA 1
ATOM 1725 C C . HIS A 1 217 ? 21.969 35.562 1.244 1 53.25 217 HIS A C 1
ATOM 1727 O O . HIS A 1 217 ? 20.844 35.656 0.757 1 53.25 217 HIS A O 1
ATOM 1733 N N . GLY A 1 218 ? 22.094 36.188 2.539 1 48.72 218 GLY A N 1
ATOM 1734 C CA . GLY A 1 218 ? 21.281 36.812 3.574 1 48.72 218 GLY A CA 1
ATOM 1735 C C . GLY A 1 218 ? 20.484 35.812 4.395 1 48.72 218 GLY A C 1
ATOM 1736 O O . GLY A 1 218 ? 20.797 34.625 4.41 1 48.72 218 GLY A O 1
ATOM 1737 N N . ASP A 1 219 ? 19.625 36.25 5.312 1 46.97 219 ASP A N 1
ATOM 1738 C CA . ASP A 1 219 ? 18.75 35.562 6.246 1 46.97 219 ASP A CA 1
ATOM 1739 C C . ASP A 1 219 ? 17.766 34.625 5.504 1 46.97 219 ASP A C 1
ATOM 1741 O O . ASP A 1 219 ? 16.734 34.25 6.047 1 46.97 219 ASP A O 1
ATOM 1745 N N . GLN A 1 220 ? 17.953 34.469 4.254 1 50.28 220 GLN A N 1
ATOM 1746 C CA . GLN A 1 220 ? 16.859 33.844 3.543 1 50.28 220 GLN A CA 1
ATOM 1747 C C . GLN A 1 220 ? 16.875 32.312 3.75 1 50.28 220 GLN A C 1
ATOM 1749 O O . GLN A 1 220 ? 17.938 31.734 3.98 1 50.28 220 GLN A O 1
ATOM 1754 N N . PRO A 1 221 ? 15.719 31.766 3.721 1 52.19 221 PRO A N 1
ATOM 1755 C CA . PRO A 1 221 ? 15.43 30.359 4.012 1 52.19 221 PRO A CA 1
ATOM 1756 C C . PRO A 1 221 ? 16.375 29.406 3.275 1 52.19 221 PRO A C 1
ATOM 1758 O O . PRO A 1 221 ? 16.922 29.766 2.234 1 52.19 221 PRO A O 1
ATOM 1761 N N . LEU A 1 222 ? 16.797 28.344 3.92 1 57.5 222 LEU A N 1
ATOM 1762 C CA . LEU A 1 222 ? 17.641 27.219 3.572 1 57.5 222 LEU A CA 1
ATOM 1763 C C . LEU A 1 222 ? 17.359 26.734 2.152 1 57.5 222 LEU A C 1
ATOM 1765 O O . LEU A 1 222 ? 16.203 26.484 1.798 1 57.5 222 LEU A O 1
ATOM 1769 N N . LYS A 1 223 ? 18.234 26.969 1.086 1 60.28 223 LYS A N 1
ATOM 1770 C CA . LYS A 1 223 ? 18.094 26.625 -0.325 1 60.28 223 LYS A CA 1
ATOM 1771 C C . LYS A 1 223 ? 18.156 25.109 -0.525 1 60.28 223 LYS A C 1
ATOM 1773 O O . LYS A 1 223 ? 17.281 24.531 -1.175 1 60.28 223 LYS A O 1
ATOM 1778 N N . SER A 1 224 ? 19.469 24.484 -0.175 1 77.94 224 SER A N 1
ATOM 1779 C CA . SER A 1 224 ? 19.641 23.078 -0.511 1 77.94 224 SER A CA 1
ATOM 1780 C C . SER A 1 224 ? 20.469 22.359 0.536 1 77.94 224 SER A C 1
ATOM 1782 O O . SER A 1 224 ? 21.047 22.984 1.427 1 77.94 224 SER A O 1
ATOM 1784 N N . VAL A 1 225 ? 20.25 21.172 0.773 1 89.25 225 VAL A N 1
ATOM 1785 C CA . VAL A 1 225 ? 21.031 20.328 1.67 1 89.25 225 VAL A CA 1
ATOM 1786 C C . VAL A 1 225 ? 21.797 19.281 0.86 1 89.25 225 VAL A C 1
ATOM 1788 O O . VAL A 1 225 ? 21.328 18.844 -0.194 1 89.25 225 VAL A O 1
ATOM 1791 N N . ASN A 1 226 ? 22.984 19.062 1.279 1 91.56 226 ASN A N 1
ATOM 1792 C CA . ASN A 1 226 ? 23.797 18.016 0.662 1 91.56 226 ASN A CA 1
ATOM 1793 C C . ASN A 1 226 ? 23.5 16.641 1.279 1 91.56 226 ASN A C 1
ATOM 1795 O O . ASN A 1 226 ? 24.234 16.188 2.16 1 91.56 226 ASN A O 1
ATOM 1799 N N . VAL A 1 227 ? 22.594 15.961 0.701 1 93.38 227 VAL A N 1
ATOM 1800 C CA . VAL A 1 227 ? 22.094 14.711 1.266 1 93.38 227 VAL A CA 1
ATOM 1801 C C . VAL A 1 227 ? 23.203 13.664 1.239 1 93.38 227 VAL A C 1
ATOM 1803 O O . VAL A 1 227 ? 23.375 12.906 2.199 1 93.38 227 VAL A O 1
ATOM 1806 N N . ALA A 1 228 ? 23.969 13.602 0.204 1 90.44 228 ALA A N 1
ATOM 1807 C CA . ALA A 1 228 ? 25.047 12.633 0.079 1 90.44 228 ALA A CA 1
ATOM 1808 C C . ALA A 1 228 ? 26.062 12.797 1.209 1 90.44 228 ALA A C 1
ATOM 1810 O O . ALA A 1 228 ? 26.484 11.812 1.812 1 90.44 228 ALA A O 1
ATOM 1811 N N . ALA A 1 229 ? 26.422 14.008 1.443 1 90.88 229 ALA A N 1
ATOM 1812 C CA . ALA A 1 229 ? 27.391 14.289 2.498 1 90.88 229 ALA A CA 1
ATOM 1813 C C . ALA A 1 229 ? 26.828 13.945 3.873 1 90.88 229 ALA A C 1
ATOM 1815 O O . ALA A 1 229 ? 27.547 13.477 4.754 1 90.88 229 ALA A O 1
ATOM 1816 N N . ILE A 1 230 ? 25.562 14.242 4.07 1 92.88 230 ILE A N 1
ATOM 1817 C CA . ILE A 1 230 ? 24.906 13.922 5.328 1 92.88 230 ILE A CA 1
ATOM 1818 C C . ILE A 1 230 ? 24.953 12.414 5.562 1 92.88 230 ILE A C 1
ATOM 1820 O O . ILE A 1 230 ? 25.266 11.953 6.664 1 92.88 230 ILE A O 1
ATOM 1824 N N . LEU A 1 231 ? 24.672 11.648 4.535 1 91.31 231 LEU A N 1
ATOM 1825 C CA . LEU A 1 231 ? 24.656 10.195 4.664 1 91.31 231 LEU A CA 1
ATOM 1826 C C . LEU A 1 231 ? 26.031 9.656 5.012 1 91.31 231 LEU A C 1
ATOM 1828 O O . LEU A 1 231 ? 26.156 8.742 5.832 1 91.31 231 LEU A O 1
ATOM 1832 N N . GLU A 1 232 ? 27 10.195 4.434 1 88.31 232 GLU A N 1
ATOM 1833 C CA . GLU A 1 232 ? 28.359 9.797 4.75 1 88.31 232 GLU A CA 1
ATOM 1834 C C . GLU A 1 232 ? 28.703 10.102 6.207 1 88.31 232 GLU A C 1
ATOM 1836 O O . GLU A 1 232 ? 29.391 9.312 6.867 1 88.31 232 GLU A O 1
ATOM 1841 N N . HIS A 1 233 ? 28.281 11.195 6.621 1 89.69 233 HIS A N 1
ATOM 1842 C CA . HIS A 1 233 ? 28.516 11.594 8 1 89.69 233 HIS A CA 1
ATOM 1843 C C . HIS A 1 233 ? 27.781 10.68 8.977 1 89.69 233 HIS A C 1
ATOM 1845 O O . HIS A 1 233 ? 28.359 10.258 9.984 1 89.69 233 HIS A O 1
ATOM 1851 N N . LEU A 1 234 ? 26.562 10.398 8.703 1 89.5 234 LEU A N 1
ATOM 1852 C CA . LEU A 1 234 ? 25.734 9.602 9.609 1 89.5 234 LEU A CA 1
ATOM 1853 C C . LEU A 1 234 ? 26.297 8.188 9.758 1 89.5 234 LEU A C 1
ATOM 1855 O O . LEU A 1 234 ? 26.203 7.586 10.828 1 89.5 234 LEU A O 1
ATOM 1859 N N . LYS A 1 235 ? 26.781 7.602 8.695 1 86.88 235 LYS A N 1
ATOM 1860 C CA . LYS A 1 235 ? 27.266 6.23 8.758 1 86.88 235 LYS A CA 1
ATOM 1861 C C . LYS A 1 235 ? 28.672 6.172 9.367 1 86.88 235 LYS A C 1
ATOM 1863 O O . LYS A 1 235 ? 29.188 5.086 9.625 1 86.88 235 LYS A O 1
ATOM 1868 N N . GLY A 1 236 ? 29.125 7.203 9.672 1 80.12 236 GLY A N 1
ATOM 1869 C CA . GLY A 1 236 ? 30.516 7.262 10.117 1 80.12 236 GLY A CA 1
ATOM 1870 C C . GLY A 1 236 ? 31.5 7.285 8.977 1 80.12 236 GLY A C 1
ATOM 1871 O O . GLY A 1 236 ? 31.266 6.691 7.922 1 80.12 236 GLY A O 1
ATOM 1872 N N . ASN A 1 237 ? 32.375 8.297 9.023 1 66 237 ASN A N 1
ATOM 1873 C CA . ASN A 1 237 ? 33.344 8.461 7.953 1 66 237 ASN A CA 1
ATOM 1874 C C . ASN A 1 237 ? 34.469 7.434 8.062 1 66 237 ASN A C 1
ATOM 1876 O O . ASN A 1 237 ? 35.094 7.293 9.117 1 66 237 ASN A O 1
ATOM 1880 N N . PHE A 1 238 ? 34.344 6.516 6.977 1 59.94 238 PHE A N 1
ATOM 1881 C CA . PHE A 1 238 ? 35.406 5.539 6.969 1 59.94 238 PHE A CA 1
ATOM 1882 C C . PHE A 1 238 ? 36.719 6.184 6.504 1 59.94 238 PHE A C 1
ATOM 1884 O O . PHE A 1 238 ? 36.781 6.789 5.434 1 59.94 238 PHE A O 1
ATOM 1891 N N . ASP A 1 239 ? 37.656 6.105 7.41 1 60.06 239 ASP A N 1
ATOM 1892 C CA . ASP A 1 239 ? 39 6.574 7.062 1 60.06 239 ASP A CA 1
ATOM 1893 C C . ASP A 1 239 ? 39.812 5.453 6.441 1 60.06 239 ASP A C 1
ATOM 1895 O O . ASP A 1 239 ? 40.219 4.512 7.133 1 60.06 239 ASP A O 1
ATOM 1899 N N . MET A 1 240 ? 39.906 5.492 5.195 1 60.44 240 MET A N 1
ATOM 1900 C CA . MET A 1 240 ? 40.625 4.453 4.484 1 60.44 240 MET A CA 1
ATOM 1901 C C . MET A 1 24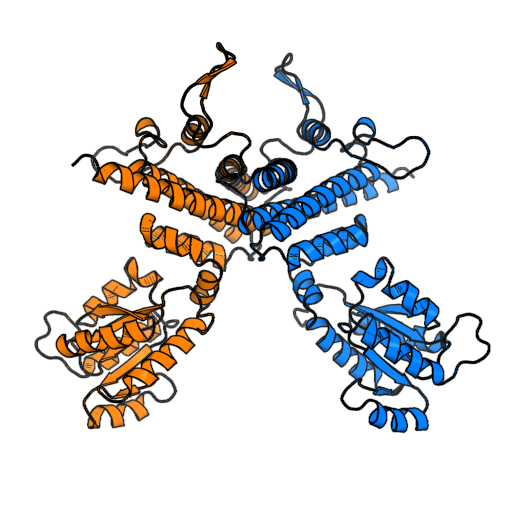0 ? 42.031 4.289 5.055 1 60.44 240 MET A C 1
ATOM 1903 O O . MET A 1 240 ? 42.594 3.184 5.078 1 60.44 240 MET A O 1
ATOM 1907 N N . ARG A 1 241 ? 42.719 5.301 5.496 1 58.84 241 ARG A N 1
ATOM 1908 C CA . ARG A 1 241 ? 44.094 5.266 6.008 1 58.84 241 ARG A CA 1
ATOM 1909 C C . ARG A 1 241 ? 44.156 4.52 7.332 1 58.84 241 ARG A C 1
ATOM 1911 O O . ARG A 1 241 ? 45.062 3.723 7.555 1 58.84 241 ARG A O 1
ATOM 1918 N N . ARG A 1 242 ? 43.219 4.715 8.023 1 64.25 242 ARG A N 1
ATOM 1919 C CA . ARG A 1 242 ? 43.219 4.125 9.359 1 64.25 242 ARG A CA 1
ATOM 1920 C C . ARG A 1 242 ? 42.344 2.879 9.406 1 64.25 242 ARG A C 1
ATOM 1922 O O . ARG A 1 242 ? 42.312 2.172 10.414 1 64.25 242 ARG A O 1
ATOM 1929 N N . GLN A 1 243 ? 41.719 2.658 8.25 1 61.41 243 GLN A N 1
ATOM 1930 C CA . GLN A 1 243 ? 40.844 1.521 8.07 1 61.41 243 GLN A CA 1
ATOM 1931 C C . GLN A 1 243 ? 39.812 1.452 9.195 1 61.41 243 GLN A C 1
ATOM 1933 O O . GLN A 1 243 ? 39.562 0.383 9.758 1 61.41 243 GLN A O 1
ATOM 1938 N N . GLN A 1 244 ? 39.562 2.594 9.766 1 65.62 244 GLN A N 1
ATOM 1939 C CA . GLN A 1 244 ? 38.625 2.645 10.883 1 65.62 244 GLN A CA 1
ATOM 1940 C C . GLN A 1 244 ? 37.531 3.711 10.656 1 65.62 244 GLN A C 1
ATOM 1942 O O . GLN A 1 244 ? 37.75 4.637 9.867 1 65.62 244 GLN A O 1
ATOM 1947 N N . ILE A 1 245 ? 36.406 3.492 11.266 1 66.5 245 ILE A N 1
ATOM 1948 C CA . ILE A 1 245 ? 35.312 4.457 11.219 1 66.5 245 ILE A CA 1
ATOM 1949 C C . ILE A 1 245 ? 35.625 5.652 12.117 1 66.5 245 ILE A C 1
ATOM 1951 O O . ILE A 1 245 ? 36.062 5.48 13.258 1 66.5 245 ILE A O 1
ATOM 1955 N N . GLN A 1 246 ? 35.781 6.766 11.43 1 65.88 246 GLN A N 1
ATOM 1956 C CA . GLN A 1 246 ? 36 8 12.164 1 65.88 246 GLN A CA 1
ATOM 1957 C C . GLN A 1 246 ? 34.688 8.672 12.539 1 65.88 246 GLN A C 1
ATOM 1959 O O . GLN A 1 246 ? 33.781 8.766 11.711 1 65.88 246 GLN A O 1
ATOM 1964 N N . GLY A 1 247 ? 34.531 8.953 13.758 1 67.38 247 GLY A N 1
ATOM 1965 C CA . GLY A 1 247 ? 33.375 9.703 14.25 1 67.38 247 GLY A CA 1
ATOM 1966 C C . GLY A 1 247 ? 32.312 8.812 14.852 1 67.38 247 GLY A C 1
ATOM 1967 O O . GLY A 1 247 ? 32.5 7.598 14.953 1 67.38 247 GLY A O 1
ATOM 1968 N N . GLU A 1 248 ? 31.312 9.492 15.195 1 81.19 248 GLU A N 1
ATOM 1969 C CA . GLU A 1 248 ? 30.172 8.781 15.797 1 81.19 248 GLU A CA 1
ATOM 1970 C C . GLU A 1 248 ? 29.266 8.18 14.727 1 81.19 248 GLU A C 1
ATOM 1972 O O . GLU A 1 248 ? 29.047 8.789 13.68 1 81.19 248 GLU A O 1
ATOM 1977 N N . VAL A 1 249 ? 28.953 6.977 14.836 1 79.75 249 VAL A N 1
ATOM 1978 C CA . VAL A 1 249 ? 28.031 6.301 13.938 1 79.75 249 VAL A CA 1
ATOM 1979 C C . VAL A 1 249 ? 26.609 6.473 14.445 1 79.75 249 VAL A C 1
ATOM 1981 O O . VAL A 1 249 ? 26.25 5.961 15.516 1 79.75 249 VAL A O 1
ATOM 1984 N N . PHE A 1 250 ? 25.891 7.254 13.664 1 82.75 250 PHE A N 1
ATOM 1985 C CA . PHE A 1 250 ? 24.5 7.496 14.039 1 82.75 250 PHE A CA 1
ATOM 1986 C C . PHE A 1 250 ? 23.578 6.5 13.344 1 82.75 250 PHE A C 1
ATOM 1988 O O . PHE A 1 250 ? 22.531 6.129 13.898 1 82.75 250 PHE A O 1
ATOM 1995 N N . LEU A 1 251 ? 23.906 6.246 12.102 1 84.25 251 LEU A N 1
ATOM 1996 C CA . LEU A 1 251 ? 23.219 5.246 11.289 1 84.25 251 LEU A CA 1
ATOM 1997 C C . LEU A 1 251 ? 24.219 4.277 10.664 1 84.25 251 LEU A C 1
ATOM 1999 O O . LEU A 1 251 ? 24.859 4.594 9.656 1 84.25 251 LEU A O 1
ATOM 2003 N N . HIS A 1 252 ? 24.234 3.125 11.203 1 78.5 252 HIS A N 1
ATOM 2004 C CA . HIS A 1 252 ? 25.172 2.137 10.703 1 78.5 252 HIS A CA 1
ATOM 2005 C C . HIS A 1 252 ? 24.891 1.795 9.242 1 78.5 252 HIS A C 1
ATOM 2007 O O . HIS A 1 252 ? 23.734 1.66 8.852 1 78.5 252 HIS A O 1
ATOM 2013 N N . TYR A 1 253 ? 25.969 1.542 8.461 1 76.62 253 TYR A N 1
ATOM 2014 C CA . TYR A 1 253 ? 25.828 1.354 7.023 1 76.62 253 TYR A CA 1
ATOM 2015 C C . TYR A 1 253 ? 25.062 0.072 6.711 1 76.62 253 TYR A C 1
ATOM 2017 O O . TYR A 1 253 ? 24.516 -0.081 5.617 1 76.62 253 TYR A O 1
ATOM 2025 N N . ARG A 1 254 ? 24.953 -0.79 7.648 1 75.44 254 ARG A N 1
ATOM 2026 C CA . ARG A 1 254 ? 24.234 -2.041 7.438 1 75.44 254 ARG A CA 1
ATOM 2027 C C . ARG A 1 254 ? 22.797 -1.943 7.961 1 75.44 254 ARG A C 1
ATOM 2029 O O . ARG A 1 254 ? 22.016 -2.875 7.797 1 75.44 254 ARG A O 1
ATOM 2036 N N . SER A 1 255 ? 22.531 -0.796 8.469 1 84.5 255 SER A N 1
ATOM 2037 C CA . SER A 1 255 ? 21.188 -0.639 9 1 84.5 255 SER A CA 1
ATOM 2038 C C . SER A 1 255 ? 20.172 -0.438 7.879 1 84.5 255 SER A C 1
ATOM 2040 O O . SER A 1 255 ? 20.453 0.235 6.887 1 84.5 255 SER A O 1
ATOM 2042 N N . PRO A 1 256 ? 19.031 -1.002 8.031 1 89.5 256 PRO A N 1
ATOM 2043 C CA . PRO A 1 256 ? 17.969 -0.757 7.055 1 89.5 256 PRO A CA 1
ATOM 2044 C C . PRO A 1 256 ? 17.672 0.728 6.867 1 89.5 256 PRO A C 1
ATOM 2046 O O . PRO A 1 256 ? 17.406 1.172 5.746 1 89.5 256 PRO A O 1
ATOM 2049 N N . LEU A 1 257 ? 17.859 1.444 7.895 1 92.19 257 LEU A N 1
ATOM 2050 C CA . LEU A 1 257 ? 17.562 2.869 7.844 1 92.19 257 LEU A CA 1
ATOM 2051 C C . LEU A 1 257 ? 18.547 3.607 6.957 1 92.19 257 LEU A C 1
ATOM 2053 O O . LEU A 1 257 ? 18.172 4.496 6.191 1 92.19 257 LEU A O 1
ATOM 2057 N N . TYR A 1 258 ? 19.797 3.256 7.051 1 91.56 258 TYR A N 1
ATOM 2058 C CA . TYR A 1 258 ? 20.781 3.859 6.168 1 91.56 258 TYR A CA 1
ATOM 2059 C C . TYR A 1 258 ? 20.5 3.516 4.711 1 91.56 258 TYR A C 1
ATOM 2061 O O . TYR A 1 258 ? 20.578 4.383 3.836 1 91.56 258 TYR A O 1
ATOM 2069 N N . ARG A 1 259 ? 20.188 2.34 4.473 1 92.06 259 ARG A N 1
ATOM 2070 C CA . ARG A 1 259 ? 19.891 1.879 3.121 1 92.06 259 ARG A CA 1
ATOM 2071 C C . ARG A 1 259 ? 18.641 2.562 2.566 1 92.06 259 ARG A C 1
ATOM 2073 O O . ARG A 1 259 ? 18.594 2.896 1.38 1 92.06 259 ARG A O 1
ATOM 2080 N N . PHE A 1 260 ? 17.656 2.746 3.414 1 96.06 260 PHE A N 1
ATOM 2081 C CA . PHE A 1 260 ? 16.453 3.461 3 1 96.06 260 PHE A CA 1
ATOM 2082 C C . PHE A 1 260 ? 16.781 4.914 2.666 1 96.06 260 PHE A C 1
ATOM 2084 O O . PHE A 1 260 ? 16.219 5.477 1.718 1 96.06 260 PHE A O 1
ATOM 2091 N N . SER A 1 261 ? 17.656 5.527 3.445 1 95.06 261 SER A N 1
ATOM 2092 C CA . SER A 1 261 ? 18.047 6.902 3.168 1 95.06 261 SER A CA 1
ATOM 2093 C C . SER A 1 261 ? 18.719 7.02 1.801 1 95.06 261 SER A C 1
ATOM 2095 O O . SER A 1 261 ? 18.438 7.949 1.045 1 95.06 261 SER A O 1
ATOM 2097 N N . GLU A 1 262 ? 19.516 6.035 1.562 1 92.56 262 GLU A N 1
ATOM 2098 C CA . GLU A 1 262 ? 20.188 6.012 0.264 1 92.56 262 GLU A CA 1
ATOM 2099 C C . GLU A 1 262 ? 19.188 5.77 -0.864 1 92.56 262 GLU A C 1
ATOM 2101 O O . GLU A 1 262 ? 19.281 6.391 -1.925 1 92.56 262 GLU A O 1
ATOM 2106 N N . LEU A 1 263 ? 18.359 4.898 -0.607 1 94.38 263 LEU A N 1
ATOM 2107 C CA . LEU A 1 263 ? 17.359 4.543 -1.611 1 94.38 263 LEU A CA 1
ATOM 2108 C C . LEU A 1 263 ? 16.531 5.762 -2.012 1 94.38 263 LEU A C 1
ATOM 2110 O O . LEU A 1 263 ? 16.359 6.031 -3.203 1 94.38 263 LEU A O 1
ATOM 2114 N N . VAL A 1 264 ? 16 6.457 -1.004 1 97.25 264 VAL A N 1
ATOM 2115 C CA . VAL A 1 264 ? 15.133 7.602 -1.283 1 97.25 264 VAL A CA 1
ATOM 2116 C C . VAL A 1 264 ? 15.891 8.625 -2.125 1 97.25 264 VAL A C 1
ATOM 2118 O O . VAL A 1 264 ? 15.375 9.117 -3.129 1 97.25 264 VAL A O 1
ATOM 2121 N N . TYR A 1 265 ? 17.109 8.828 -1.779 1 95.44 265 TYR A N 1
ATOM 2122 C CA . TYR A 1 265 ? 17.922 9.836 -2.445 1 95.44 265 TYR A CA 1
ATOM 2123 C C . TYR A 1 265 ? 18.281 9.406 -3.863 1 95.44 265 TYR A C 1
ATOM 2125 O O . TYR A 1 265 ? 18.016 10.133 -4.824 1 95.44 265 TYR A O 1
ATOM 2133 N N . ARG A 1 266 ? 18.75 8.234 -4.059 1 94.31 266 ARG A N 1
ATOM 2134 C CA . ARG A 1 266 ? 19.328 7.785 -5.324 1 94.31 266 ARG A CA 1
ATOM 2135 C C . ARG A 1 266 ? 18.234 7.363 -6.301 1 94.31 266 ARG A C 1
ATOM 2137 O O . ARG A 1 266 ? 18.281 7.711 -7.484 1 94.31 266 ARG A O 1
ATOM 2144 N N . VAL A 1 267 ? 17.297 6.605 -5.84 1 94.94 267 VAL A N 1
ATOM 2145 C CA . VAL A 1 267 ? 16.297 6.055 -6.738 1 94.94 267 VAL A CA 1
ATOM 2146 C C . VAL A 1 267 ? 15.375 7.176 -7.23 1 94.94 267 VAL A C 1
ATOM 2148 O O . VAL A 1 267 ? 14.922 7.16 -8.375 1 94.94 267 VAL A O 1
ATOM 2151 N N . SER A 1 268 ? 15.039 8.141 -6.32 1 95.44 268 SER A N 1
ATOM 2152 C CA . SER A 1 268 ? 14.242 9.266 -6.773 1 95.44 268 SER A CA 1
ATOM 2153 C C . SER A 1 268 ? 14.938 10.023 -7.898 1 95.44 268 SER A C 1
ATOM 2155 O O . SER A 1 268 ? 14.32 10.328 -8.922 1 95.44 268 SER A O 1
ATOM 2157 N N . SER A 1 269 ? 16.219 10.234 -7.707 1 92.44 269 SER A N 1
ATOM 2158 C CA . SER A 1 269 ? 16.984 10.969 -8.711 1 92.44 269 SER A CA 1
ATOM 2159 C C . SER A 1 269 ? 17.141 10.156 -9.992 1 92.44 269 SER A C 1
ATOM 2161 O O . SER A 1 269 ? 16.844 10.656 -11.086 1 92.44 269 SER A O 1
ATOM 2163 N N . ASP A 1 270 ? 17.562 8.969 -9.828 1 92.06 270 ASP A N 1
ATOM 2164 C CA . ASP A 1 270 ? 17.797 8.102 -10.977 1 92.06 270 ASP A CA 1
ATOM 2165 C C . ASP A 1 270 ? 16.484 7.801 -11.711 1 92.06 270 ASP A C 1
ATOM 2167 O O . ASP A 1 270 ? 16.469 7.672 -12.938 1 92.06 270 ASP A O 1
ATOM 2171 N N . GLY A 1 271 ? 15.422 7.602 -10.953 1 91.81 271 GLY A N 1
ATOM 2172 C CA . GLY A 1 271 ? 14.125 7.352 -11.555 1 91.81 271 GLY A CA 1
ATOM 2173 C C . GLY A 1 271 ? 13.633 8.508 -12.406 1 91.81 271 GLY A C 1
ATOM 2174 O O . GLY A 1 271 ? 13.117 8.297 -13.508 1 91.81 271 GLY A O 1
ATOM 2175 N N . ILE A 1 272 ? 13.828 9.68 -11.891 1 93.31 272 ILE A N 1
ATOM 2176 C CA . ILE A 1 272 ? 13.43 10.875 -12.633 1 93.31 272 ILE A CA 1
ATOM 2177 C C . ILE A 1 272 ? 14.242 10.977 -13.922 1 93.31 272 ILE A C 1
ATOM 2179 O O . ILE A 1 272 ? 13.68 11.227 -14.992 1 93.31 272 ILE A O 1
ATOM 2183 N N . HIS A 1 273 ? 15.5 10.734 -13.828 1 91.81 273 HIS A N 1
ATOM 2184 C CA . HIS A 1 273 ? 16.375 10.773 -15 1 91.81 273 HIS A CA 1
ATOM 2185 C C . HIS A 1 273 ? 15.961 9.727 -16.031 1 91.81 273 HIS A C 1
ATOM 2187 O O . HIS A 1 273 ? 15.984 9.984 -17.234 1 91.81 273 HIS A O 1
ATOM 2193 N N . ALA A 1 274 ? 15.633 8.594 -15.547 1 90.75 274 ALA A N 1
ATOM 2194 C CA . ALA A 1 274 ? 15.219 7.508 -16.438 1 90.75 274 ALA A CA 1
ATOM 2195 C C . ALA A 1 274 ? 13.953 7.883 -17.203 1 90.75 274 ALA A C 1
ATOM 2197 O O . ALA A 1 274 ? 13.797 7.527 -18.375 1 90.75 274 ALA A O 1
ATOM 2198 N N . ILE A 1 275 ? 13.047 8.516 -16.547 1 92.62 275 ILE A N 1
ATOM 2199 C CA . ILE A 1 275 ? 11.82 8.969 -17.188 1 92.62 275 ILE A CA 1
ATOM 2200 C C . ILE A 1 275 ? 12.141 10.039 -18.219 1 92.62 275 ILE A C 1
ATOM 2202 O O . ILE A 1 275 ? 11.664 9.977 -19.359 1 92.62 275 ILE A O 1
ATOM 2206 N N . ASP A 1 276 ? 12.969 10.953 -17.859 1 92.62 276 ASP A N 1
ATOM 2207 C CA . ASP A 1 276 ? 13.312 12.07 -18.719 1 92.62 276 ASP A CA 1
ATOM 2208 C C . ASP A 1 276 ? 14.039 11.594 -19.984 1 92.62 276 ASP A C 1
ATOM 2210 O O . ASP A 1 276 ? 13.867 12.172 -21.062 1 92.62 276 ASP A O 1
ATOM 2214 N N . GLU A 1 277 ? 14.797 10.516 -19.875 1 90.88 277 GLU A N 1
ATOM 2215 C CA . GLU A 1 277 ? 15.57 9.977 -21 1 90.88 277 GLU A CA 1
ATOM 2216 C C . GLU A 1 277 ? 14.789 8.898 -21.734 1 90.88 277 GLU A C 1
ATOM 2218 O O . GLU A 1 277 ? 15.289 8.312 -22.703 1 90.88 277 GLU A O 1
ATOM 2223 N N . ASP A 1 278 ? 13.672 8.594 -21.281 1 89.12 278 ASP A N 1
ATOM 2224 C CA . ASP A 1 278 ? 12.828 7.555 -21.844 1 89.12 278 ASP A CA 1
ATOM 2225 C C . ASP A 1 278 ? 13.562 6.219 -21.906 1 89.12 278 ASP A C 1
ATOM 2227 O O . ASP A 1 278 ? 13.617 5.582 -22.953 1 89.12 278 ASP A O 1
ATOM 2231 N N . SER A 1 279 ? 14.148 5.922 -20.766 1 84.69 279 SER A N 1
ATOM 2232 C CA . SER A 1 279 ? 14.891 4.672 -20.641 1 84.69 279 SER A CA 1
ATOM 2233 C C . SER A 1 279 ? 13.969 3.465 -20.719 1 84.69 279 SER A C 1
ATOM 2235 O O . SER A 1 279 ? 12.766 3.584 -20.469 1 84.69 279 SER A O 1
ATOM 2237 N N . ALA A 1 280 ? 14.461 2.246 -21 1 80.75 280 ALA A N 1
ATOM 2238 C CA . ALA A 1 280 ? 13.711 0.994 -21.047 1 80.75 280 ALA A CA 1
ATOM 2239 C C . ALA A 1 280 ? 13.32 0.538 -19.641 1 80.75 280 ALA A C 1
ATOM 2241 O O . ALA A 1 280 ? 12.289 -0.111 -19.453 1 80.75 280 ALA A O 1
ATOM 2242 N N . ASP A 1 281 ? 14.109 0.96 -18.688 1 84 281 ASP A N 1
ATOM 2243 C CA . ASP A 1 281 ? 13.875 0.537 -17.312 1 84 281 ASP A CA 1
ATOM 2244 C C . ASP A 1 281 ? 13.305 1.679 -16.484 1 84 281 ASP A C 1
ATOM 2246 O O . ASP A 1 281 ? 13.719 1.887 -15.336 1 84 281 ASP A O 1
ATOM 2250 N N . LYS A 1 282 ? 12.344 2.314 -17.031 1 90.31 282 LYS A N 1
ATOM 2251 C CA . LYS A 1 282 ? 11.711 3.408 -16.297 1 90.31 282 LYS A CA 1
ATOM 2252 C C . LYS A 1 282 ? 10.961 2.889 -15.078 1 90.31 282 LYS A C 1
ATOM 2254 O O . LYS A 1 282 ? 10.43 1.775 -15.094 1 90.31 282 LYS A O 1
ATOM 2259 N N . PRO A 1 283 ? 10.891 3.709 -14.055 1 94.44 283 PRO A N 1
ATOM 2260 C CA . PRO A 1 283 ? 10.203 3.305 -12.828 1 94.44 283 PRO A CA 1
ATOM 2261 C C . PRO A 1 283 ? 8.695 3.137 -13.016 1 94.44 283 PRO A C 1
ATOM 2263 O O . PRO A 1 283 ? 8.117 3.74 -13.922 1 94.44 283 PRO A O 1
ATOM 2266 N N . THR A 1 284 ? 8.102 2.309 -12.266 1 95.69 284 THR A N 1
ATOM 2267 C CA . THR A 1 284 ? 6.656 2.104 -12.234 1 95.69 284 THR A CA 1
ATOM 2268 C C . THR A 1 284 ? 6.066 2.609 -10.922 1 95.69 284 THR A C 1
ATOM 2270 O O . THR A 1 284 ? 6.766 3.232 -10.117 1 95.69 284 THR A O 1
ATOM 2273 N N . ARG A 1 285 ? 4.805 2.326 -10.758 1 97.06 285 ARG A N 1
ATOM 2274 C CA . ARG A 1 285 ? 4.145 2.699 -9.508 1 97.06 285 ARG A CA 1
ATOM 2275 C C . ARG A 1 285 ? 4.785 1.991 -8.32 1 97.06 285 ARG A C 1
ATOM 2277 O O . ARG A 1 285 ? 4.797 2.521 -7.207 1 97.06 285 ARG A O 1
ATOM 2284 N N . TYR A 1 286 ? 5.355 0.819 -8.586 1 97.75 286 TYR A N 1
ATOM 2285 C CA . TYR A 1 286 ? 5.98 0.068 -7.5 1 97.75 286 TYR A CA 1
ATOM 2286 C C . TYR A 1 286 ? 7.242 0.769 -7.008 1 97.75 286 TYR A C 1
ATOM 2288 O O . TYR A 1 286 ? 7.582 0.689 -5.824 1 97.75 286 TYR A O 1
ATOM 2296 N N . THR A 1 287 ? 7.961 1.46 -7.914 1 97.69 287 THR A N 1
ATOM 2297 C CA . THR A 1 287 ? 9.117 2.26 -7.527 1 97.69 287 THR A CA 1
ATOM 2298 C C . THR A 1 287 ? 8.711 3.357 -6.551 1 97.69 287 THR A C 1
ATOM 2300 O O . THR A 1 287 ? 9.336 3.52 -5.5 1 97.69 287 THR A O 1
ATOM 2303 N N . VAL A 1 288 ? 7.645 4.012 -6.914 1 98.31 288 VAL A N 1
ATOM 2304 C CA . VAL A 1 288 ? 7.16 5.094 -6.062 1 98.31 288 VAL A CA 1
ATOM 2305 C C . VAL A 1 288 ? 6.77 4.543 -4.695 1 98.31 288 VAL A C 1
ATOM 2307 O O . VAL A 1 288 ? 7.125 5.117 -3.662 1 98.31 288 VAL A O 1
ATOM 2310 N N . GLN A 1 289 ? 6.066 3.459 -4.719 1 98.19 289 GLN A N 1
ATOM 2311 C CA . GLN A 1 289 ? 5.582 2.861 -3.477 1 98.19 289 GLN A CA 1
ATOM 2312 C C . GLN A 1 289 ? 6.742 2.371 -2.613 1 98.19 289 GLN A C 1
ATOM 2314 O O . GLN A 1 289 ? 6.711 2.51 -1.39 1 98.19 289 GLN A O 1
ATOM 2319 N N . ALA A 1 290 ? 7.777 1.835 -3.225 1 98.38 290 ALA A N 1
ATOM 2320 C CA . ALA A 1 290 ? 8.961 1.413 -2.484 1 98.38 290 ALA A CA 1
ATOM 2321 C C . ALA A 1 290 ? 9.648 2.604 -1.822 1 98.38 290 ALA A C 1
ATOM 2323 O O . ALA A 1 290 ? 9.969 2.562 -0.63 1 98.38 290 ALA A O 1
ATOM 2324 N N . VAL A 1 291 ? 9.828 3.627 -2.58 1 98.44 291 VAL A N 1
ATOM 2325 C CA . VAL A 1 291 ? 10.508 4.816 -2.082 1 98.44 291 VAL A CA 1
ATOM 2326 C C . VAL A 1 291 ? 9.664 5.48 -0.999 1 98.44 291 VAL A C 1
ATOM 2328 O O . VAL A 1 291 ? 10.195 5.934 0.019 1 98.44 291 VAL A O 1
ATOM 2331 N N . ALA A 1 292 ? 8.359 5.531 -1.236 1 98.62 292 ALA A N 1
ATOM 2332 C CA . ALA A 1 292 ? 7.465 6.141 -0.257 1 98.62 292 ALA A CA 1
ATOM 2333 C C . ALA A 1 292 ? 7.535 5.41 1.081 1 98.62 292 ALA A C 1
ATOM 2335 O O . ALA A 1 292 ? 7.672 6.039 2.133 1 98.62 292 ALA A O 1
ATOM 2336 N N . ASN A 1 293 ? 7.461 4.137 1.037 1 98.38 293 ASN A N 1
ATOM 2337 C CA . ASN A 1 293 ? 7.488 3.377 2.281 1 98.38 293 ASN A CA 1
ATOM 2338 C C . ASN A 1 293 ? 8.852 3.471 2.967 1 98.38 293 ASN A C 1
ATOM 2340 O O . ASN A 1 293 ? 8.93 3.463 4.195 1 98.38 293 ASN A O 1
ATOM 2344 N N . ALA A 1 294 ? 9.906 3.525 2.195 1 98.12 294 ALA A N 1
ATOM 2345 C CA . ALA A 1 294 ? 11.227 3.779 2.766 1 98.12 294 ALA A CA 1
ATOM 2346 C C . ALA A 1 294 ? 11.266 5.121 3.49 1 98.12 294 ALA A C 1
ATOM 2348 O O . ALA A 1 294 ? 11.805 5.223 4.594 1 98.12 294 ALA A O 1
ATOM 2349 N N . LEU A 1 295 ? 10.68 6.074 2.865 1 98.56 295 LEU A N 1
ATOM 2350 C CA . LEU A 1 295 ? 10.641 7.402 3.471 1 98.56 295 LEU A CA 1
ATOM 2351 C C . LEU A 1 295 ? 9.828 7.391 4.762 1 98.56 295 LEU A C 1
ATOM 2353 O O . LEU A 1 295 ? 10.18 8.07 5.727 1 98.56 295 LEU A O 1
ATOM 2357 N N . LEU A 1 296 ? 8.734 6.652 4.754 1 98.25 296 LEU A N 1
ATOM 2358 C CA . LEU A 1 296 ? 7.914 6.578 5.961 1 98.25 296 LEU A CA 1
ATOM 2359 C C . LEU A 1 296 ? 8.719 6.02 7.129 1 98.25 296 LEU A C 1
ATOM 2361 O O . LEU A 1 296 ? 8.586 6.496 8.258 1 98.25 296 LEU A O 1
ATOM 2365 N N . GLU A 1 297 ? 9.555 5.043 6.84 1 96.44 297 GLU A N 1
ATOM 2366 C CA . GLU A 1 297 ? 10.453 4.508 7.859 1 96.44 297 GLU A CA 1
ATOM 2367 C C . GLU A 1 297 ? 11.398 5.586 8.375 1 96.44 297 GLU A C 1
ATOM 2369 O O . GLU A 1 297 ? 11.672 5.652 9.578 1 96.44 297 GLU A O 1
ATOM 2374 N N . LEU A 1 298 ? 11.898 6.363 7.531 1 96.62 298 LEU A N 1
ATOM 2375 C CA . LEU A 1 298 ? 12.836 7.426 7.895 1 96.62 298 LEU A CA 1
ATOM 2376 C C . LEU A 1 298 ? 12.141 8.492 8.742 1 96.62 298 LEU A C 1
ATOM 2378 O O . LEU A 1 298 ? 12.742 9.039 9.664 1 96.62 298 LEU A O 1
ATOM 2382 N N . VAL A 1 299 ? 10.898 8.75 8.414 1 97.25 299 VAL A N 1
ATOM 2383 C CA . VAL A 1 299 ? 10.125 9.734 9.172 1 97.25 299 VAL A CA 1
ATOM 2384 C C . VAL A 1 299 ? 9.953 9.25 10.617 1 97.25 299 VAL A C 1
ATOM 2386 O O . VAL A 1 299 ? 10.078 10.031 11.555 1 97.25 299 VAL A O 1
ATOM 2389 N N . LEU A 1 300 ? 9.703 7.992 10.758 1 95.31 300 LEU A N 1
ATOM 2390 C CA . LEU A 1 300 ? 9.555 7.449 12.109 1 95.31 300 LEU A CA 1
ATOM 2391 C C . LEU A 1 300 ? 10.875 7.52 12.875 1 95.31 300 LEU A C 1
ATOM 2393 O O . LEU A 1 300 ? 10.891 7.879 14.047 1 95.31 300 LEU A O 1
ATOM 2397 N N . TRP A 1 301 ? 11.906 7.16 12.195 1 94.75 301 TRP A N 1
ATOM 2398 C CA . TRP A 1 301 ? 13.234 7.266 12.805 1 94.75 301 TRP A CA 1
ATOM 2399 C C . TRP A 1 301 ? 13.523 8.703 13.227 1 94.75 301 TRP A C 1
ATOM 2401 O O . TRP A 1 301 ? 13.977 8.945 14.344 1 94.75 301 TRP A O 1
ATOM 2411 N N . PHE A 1 302 ? 13.258 9.609 12.305 1 95.12 302 PHE A N 1
ATOM 2412 C CA . PHE A 1 302 ? 13.43 11.031 12.57 1 95.12 302 PHE A CA 1
ATOM 2413 C C . PHE A 1 302 ? 12.688 11.445 13.836 1 95.12 302 PHE A C 1
ATOM 2415 O O . PHE A 1 302 ? 13.234 12.141 14.688 1 95.12 302 PHE A O 1
ATOM 2422 N N . GLY A 1 303 ? 11.438 11.008 13.891 1 93.31 303 GLY A N 1
ATOM 2423 C CA . GLY A 1 303 ? 10.648 11.344 15.07 1 93.31 303 GLY A CA 1
ATOM 2424 C C . GLY A 1 303 ? 11.281 10.859 16.359 1 93.31 303 GLY A C 1
ATOM 2425 O O . GLY A 1 303 ? 11.25 11.57 17.375 1 93.31 303 GLY A O 1
ATOM 2426 N N . ARG A 1 304 ? 11.852 9.75 16.359 1 90.81 304 ARG A N 1
ATOM 2427 C CA . ARG A 1 304 ? 12.469 9.172 17.547 1 90.81 304 ARG A CA 1
ATOM 2428 C C . ARG A 1 304 ? 13.703 9.969 17.969 1 90.81 304 ARG A C 1
ATOM 2430 O O . ARG A 1 304 ? 13.883 10.266 19.141 1 90.81 304 ARG A O 1
ATOM 2437 N N . VAL A 1 305 ? 14.516 10.344 17.031 1 91.25 305 VAL A N 1
ATOM 2438 C CA . VAL A 1 305 ? 15.789 10.961 17.375 1 91.25 305 VAL A CA 1
ATOM 2439 C C . VAL A 1 305 ? 15.594 12.453 17.609 1 91.25 305 VAL A C 1
ATOM 2441 O O . VAL A 1 305 ? 16.328 13.062 18.391 1 91.25 305 VAL A O 1
ATOM 2444 N N . ALA A 1 306 ? 14.688 13.047 16.875 1 90.56 306 ALA A N 1
ATOM 2445 C CA . ALA A 1 306 ? 14.398 14.461 17.094 1 90.56 306 ALA A CA 1
ATOM 2446 C C . ALA A 1 306 ? 13.82 14.703 18.484 1 90.56 306 ALA A C 1
ATOM 2448 O O . ALA A 1 306 ? 14.07 15.742 19.094 1 90.56 306 ALA A O 1
ATOM 2449 N N . GLY A 1 307 ? 12.969 13.758 18.938 1 80.44 307 GLY A N 1
ATOM 2450 C CA . GLY A 1 307 ? 12.367 13.859 20.25 1 80.44 307 GLY A CA 1
ATOM 2451 C C . GLY A 1 307 ? 13.359 13.625 21.375 1 80.44 307 GLY A C 1
ATOM 2452 O O . GLY A 1 307 ? 13.195 14.141 22.484 1 80.44 307 GLY A O 1
ATOM 2453 N N . GLU A 1 308 ? 14.305 12.734 21.188 1 69.19 308 GLU A N 1
ATOM 2454 C CA . GLU A 1 308 ? 15.328 12.445 22.188 1 69.19 308 GLU A CA 1
ATOM 2455 C C . GLU A 1 308 ? 16.203 13.656 22.438 1 69.19 308 GLU A C 1
ATOM 2457 O O . GLU A 1 308 ? 16.688 13.859 23.547 1 69.19 308 GLU A O 1
ATOM 2462 N N . GLY A 1 309 ? 16.5 14.422 21.453 1 52.41 309 GLY A N 1
ATOM 2463 C CA . GLY A 1 309 ? 17.328 15.609 21.594 1 52.41 309 GLY A CA 1
ATOM 2464 C C . GLY A 1 309 ? 16.688 16.688 22.453 1 52.41 309 GLY A C 1
ATOM 2465 O O . GLY A 1 309 ? 17.375 17.5 23.047 1 52.41 309 GLY A O 1
ATOM 2466 N N . SER A 1 310 ? 15.367 16.812 22.359 1 46.69 310 SER A N 1
ATOM 2467 C CA . SER A 1 310 ? 14.695 17.844 23.156 1 46.69 310 SER A CA 1
ATOM 2468 C C . SER A 1 310 ? 14.789 17.516 24.641 1 46.69 310 SER A C 1
ATOM 2470 O O . SER A 1 310 ? 14.57 18.391 25.484 1 46.69 310 SER A O 1
ATOM 2472 N N . ILE A 1 311 ? 15 16.344 25.125 1 42.12 311 ILE A N 1
ATOM 2473 C CA . ILE A 1 311 ? 15.109 16.062 26.562 1 42.12 311 ILE A CA 1
ATOM 2474 C C . ILE A 1 311 ? 16.469 16.531 27.062 1 42.12 311 ILE A C 1
ATOM 2476 O O . ILE A 1 311 ? 16.594 16.969 28.219 1 42.12 311 ILE A O 1
ATOM 2480 N N . GLU A 1 312 ? 17.484 16.312 26.375 1 39.16 312 GLU A N 1
ATOM 2481 C CA . GLU A 1 312 ? 18.766 16.672 27 1 39.16 312 GLU A CA 1
ATOM 2482 C C . GLU A 1 312 ? 18.906 18.172 27.141 1 39.16 312 GLU A C 1
ATOM 2484 O O . GLU A 1 312 ? 19.688 18.656 27.969 1 39.16 312 GLU A O 1
ATOM 2489 N N . CYS A 1 313 ? 18.219 18.969 26.5 1 35.41 313 CYS A N 1
ATOM 2490 C CA . CYS A 1 313 ? 18.453 20.391 26.719 1 35.41 313 CYS A CA 1
ATOM 2491 C C . CYS A 1 313 ? 17.75 20.859 28 1 35.41 313 CYS A C 1
ATOM 2493 O O . CYS A 1 313 ? 17.953 22 28.438 1 35.41 313 CYS A O 1
ATOM 2495 N N . THR A 1 314 ? 16.828 20.078 28.547 1 34.06 314 THR A N 1
ATOM 2496 C CA . THR A 1 314 ? 16.234 20.625 29.766 1 34.06 314 THR A CA 1
ATOM 2497 C C . THR A 1 314 ? 17.109 20.328 30.984 1 34.06 314 THR A C 1
ATOM 2499 O O . THR A 1 314 ? 16.844 20.812 32.094 1 34.06 314 THR A O 1
ATOM 2502 N N . GLY A 1 315 ? 18.031 19.453 30.938 1 29.48 315 GLY A N 1
ATOM 2503 C CA . GLY A 1 315 ? 18.734 19.312 32.219 1 29.48 315 GLY A CA 1
ATOM 2504 C C . GLY A 1 315 ? 19.734 20.422 32.469 1 29.48 315 GLY A C 1
ATOM 2505 O O . GLY A 1 315 ? 20.422 20.422 33.5 1 29.48 315 GLY A O 1
ATOM 2506 N N . VAL A 1 316 ? 20.297 20.953 31.422 1 29.61 316 VAL A N 1
ATOM 2507 C CA . VAL A 1 316 ? 21.312 21.906 31.891 1 29.61 316 VAL A CA 1
ATOM 2508 C C . VAL A 1 316 ? 20.656 23.219 32.281 1 29.61 316 VAL A C 1
ATOM 2510 O O . VAL A 1 316 ? 20.25 24 31.422 1 29.61 316 VAL A O 1
ATOM 2513 N N . ARG A 1 317 ? 19.422 23.141 32.969 1 23.14 317 ARG A N 1
ATOM 2514 C CA . ARG A 1 317 ? 19.359 24.25 33.906 1 23.14 317 ARG A CA 1
ATOM 2515 C C . ARG A 1 317 ? 20.141 23.938 35.188 1 23.14 317 ARG A C 1
ATOM 2517 O O . ARG A 1 317 ? 20.078 22.812 35.688 1 23.14 317 ARG A O 1
ATOM 2524 N N . MET B 1 1 ? -16.656 -2.203 -22.5 1 24.59 1 MET B N 1
ATOM 2525 C CA . MET B 1 1 ? -15.789 -3.277 -22.016 1 24.59 1 MET B CA 1
ATOM 2526 C C . MET B 1 1 ? -15.547 -3.137 -20.516 1 24.59 1 MET B C 1
ATOM 2528 O O . MET B 1 1 ? -15.125 -2.074 -20.047 1 24.59 1 MET B O 1
ATOM 2532 N N . SER B 1 2 ? -16.344 -3.637 -19.609 1 31.91 2 SER B N 1
ATOM 2533 C CA . SER B 1 2 ? -16.344 -3.471 -18.156 1 31.91 2 SER B CA 1
ATOM 2534 C C . SER B 1 2 ? -14.93 -3.49 -17.594 1 31.91 2 SER B C 1
ATOM 2536 O O . SER B 1 2 ? -14.094 -4.285 -18.031 1 31.91 2 SER B O 1
ATOM 2538 N N . GLU B 1 3 ? -14.336 -2.561 -17.203 1 36.97 3 GLU B N 1
ATOM 2539 C CA . GLU B 1 3 ? -12.969 -2.404 -16.719 1 36.97 3 GLU B CA 1
ATOM 2540 C C . GLU B 1 3 ? -12.602 -3.518 -15.75 1 36.97 3 GLU B C 1
ATOM 2542 O O . GLU B 1 3 ? -12.875 -3.422 -14.555 1 36.97 3 GLU B O 1
ATOM 2547 N N . GLY B 1 4 ? -13 -4.871 -15.938 1 42.56 4 GLY B N 1
ATOM 2548 C CA . GLY B 1 4 ? -12.859 -6.148 -15.258 1 42.56 4 GLY B CA 1
ATOM 2549 C C . GLY B 1 4 ? -11.516 -6.32 -14.578 1 42.56 4 GLY B C 1
ATOM 2550 O O . GLY B 1 4 ? -10.555 -5.625 -14.914 1 42.56 4 GLY B O 1
ATOM 2551 N N . CYS B 1 5 ? -11.578 -6.816 -13.336 1 51.34 5 CYS B N 1
ATOM 2552 C CA . CYS B 1 5 ? -10.375 -7.164 -12.594 1 51.34 5 CYS B CA 1
ATOM 2553 C C . CYS B 1 5 ? -9.391 -7.93 -13.469 1 51.34 5 CYS B C 1
ATOM 2555 O O . CYS B 1 5 ? -9.781 -8.852 -14.188 1 51.34 5 CYS B O 1
ATOM 2557 N N . GLY B 1 6 ? -8.531 -7.348 -14.203 1 60.53 6 GLY B N 1
ATOM 2558 C CA . GLY B 1 6 ? -7.496 -7.812 -15.117 1 60.53 6 GLY B CA 1
ATOM 2559 C C . GLY B 1 6 ? -6.984 -9.195 -14.781 1 60.53 6 GLY B C 1
ATOM 2560 O O . GLY B 1 6 ? -6.035 -9.688 -15.406 1 60.53 6 GLY B O 1
ATOM 2561 N N . ILE B 1 7 ? -7.598 -9.828 -13.688 1 68.19 7 ILE B N 1
ATOM 2562 C CA . ILE B 1 7 ? -7.004 -11.125 -13.383 1 68.19 7 ILE B CA 1
ATOM 2563 C C . ILE B 1 7 ? -7.902 -12.242 -13.922 1 68.19 7 ILE B C 1
ATOM 2565 O O . ILE B 1 7 ? -9.125 -12.102 -13.945 1 68.19 7 ILE B O 1
ATOM 2569 N N . ALA B 1 8 ? -7.402 -13.219 -14.508 1 75.56 8 ALA B N 1
ATOM 2570 C CA . ALA B 1 8 ? -8.125 -14.406 -14.945 1 75.56 8 ALA B CA 1
ATOM 2571 C C . ALA B 1 8 ? -8.578 -15.25 -13.75 1 75.56 8 ALA B C 1
ATOM 2573 O O . ALA B 1 8 ? -7.758 -15.641 -12.914 1 75.56 8 ALA B O 1
ATOM 2574 N N . LEU B 1 9 ? -9.945 -15.43 -13.625 1 89.19 9 LEU B N 1
ATOM 2575 C CA . LEU B 1 9 ? -10.484 -16.25 -12.539 1 89.19 9 LEU B CA 1
ATOM 2576 C C . LEU B 1 9 ? -10.43 -17.719 -12.898 1 89.19 9 LEU B C 1
ATOM 2578 O O . LEU B 1 9 ? -10.805 -18.109 -14.008 1 89.19 9 LEU B O 1
ATOM 2582 N N . THR B 1 10 ? -9.836 -18.547 -12.039 1 90.75 10 THR B N 1
ATOM 2583 C CA . THR B 1 10 ? -9.75 -20 -12.234 1 90.75 10 THR B CA 1
ATOM 2584 C C . THR B 1 10 ? -10.719 -20.719 -11.297 1 90.75 10 THR B C 1
ATOM 2586 O O . THR B 1 10 ? -10.742 -20.453 -10.094 1 90.75 10 THR B O 1
ATOM 2589 N N . MET B 1 11 ? -11.469 -21.641 -11.898 1 95.38 11 MET B N 1
ATOM 2590 C CA . MET B 1 11 ? -12.414 -22.422 -11.102 1 95.38 11 MET B CA 1
ATOM 2591 C C . MET B 1 11 ? -12.266 -23.906 -11.391 1 95.38 11 MET B C 1
ATOM 2593 O O . MET B 1 11 ? -11.711 -24.297 -12.422 1 95.38 11 MET B O 1
ATOM 2597 N N . LEU B 1 12 ? -12.727 -24.688 -10.445 1 96.56 12 LEU B N 1
ATOM 2598 C CA . LEU B 1 12 ? -12.648 -26.141 -10.562 1 96.56 12 LEU B CA 1
ATOM 2599 C C . LEU B 1 12 ? -14.039 -26.75 -10.742 1 96.56 12 LEU B C 1
ATOM 2601 O O . LEU B 1 12 ? -14.961 -26.406 -10 1 96.56 12 LEU B O 1
ATOM 2605 N N . ILE B 1 13 ? -14.164 -27.562 -11.75 1 97.62 13 ILE B N 1
ATOM 2606 C CA . ILE B 1 13 ? -15.383 -28.344 -11.883 1 97.62 13 ILE B CA 1
ATOM 2607 C C . ILE B 1 13 ? -15.07 -29.828 -11.625 1 97.62 13 ILE B C 1
ATOM 2609 O O . ILE B 1 13 ? -14.094 -30.359 -12.156 1 97.62 13 ILE B O 1
ATOM 2613 N N . ILE B 1 14 ? -15.875 -30.391 -10.758 1 96.94 14 ILE B N 1
ATOM 2614 C CA . ILE B 1 14 ? -15.82 -31.828 -10.523 1 96.94 14 ILE B CA 1
ATOM 2615 C C . ILE B 1 14 ? -17.047 -32.5 -11.109 1 96.94 14 ILE B C 1
ATOM 2617 O O . ILE B 1 14 ? -18.156 -32.406 -10.562 1 96.94 14 ILE B O 1
ATOM 2621 N N . ASP B 1 15 ? -16.875 -33.125 -12.18 1 95.69 15 ASP B N 1
ATOM 2622 C CA . ASP B 1 15 ? -17.922 -33.719 -13.008 1 95.69 15 ASP B CA 1
ATOM 2623 C C . ASP B 1 15 ? -17.359 -34.875 -13.844 1 95.69 15 ASP B C 1
ATOM 2625 O O . ASP B 1 15 ? -16.344 -34.719 -14.523 1 95.69 15 ASP B O 1
ATOM 2629 N N . ASP B 1 16 ? -18.031 -36.031 -13.797 1 94.06 16 ASP B N 1
ATOM 2630 C CA . ASP B 1 16 ? -17.5 -37.188 -14.516 1 94.06 16 ASP B CA 1
ATOM 2631 C C . ASP B 1 16 ? -17.953 -37.188 -15.969 1 94.06 16 ASP B C 1
ATOM 2633 O O . ASP B 1 16 ? -17.484 -38 -16.781 1 94.06 16 ASP B O 1
ATOM 2637 N N . ASP B 1 17 ? -18.891 -36.344 -16.375 1 93.56 17 ASP B N 1
ATOM 2638 C CA . ASP B 1 17 ? -19.359 -36.219 -17.75 1 93.56 17 ASP B CA 1
ATOM 2639 C C . ASP B 1 17 ? -18.453 -35.312 -18.578 1 93.56 17 ASP B C 1
ATOM 2641 O O . ASP B 1 17 ? -18.688 -34.094 -18.688 1 93.56 17 ASP B O 1
ATOM 2645 N N . GLU B 1 18 ? -17.484 -35.875 -19.25 1 93.25 18 GLU B N 1
ATOM 2646 C CA . GLU B 1 18 ? -16.469 -35.125 -19.984 1 93.25 18 GLU B CA 1
ATOM 2647 C C . GLU B 1 18 ? -17.094 -34.312 -21.125 1 93.25 18 GLU B C 1
ATOM 2649 O O . GLU B 1 18 ? -16.609 -33.219 -21.453 1 93.25 18 GLU B O 1
ATOM 2654 N N . ARG B 1 19 ? -18.078 -34.875 -21.719 1 94.06 19 ARG B N 1
ATOM 2655 C CA . ARG B 1 19 ? -18.734 -34.188 -22.828 1 94.06 19 ARG B CA 1
ATOM 2656 C C . ARG B 1 19 ? -19.391 -32.906 -22.344 1 94.06 19 ARG B C 1
ATOM 2658 O O . ARG B 1 19 ? -19.266 -31.859 -22.984 1 94.06 19 ARG B O 1
ATOM 2665 N N . TYR B 1 20 ? -20.047 -33 -21.234 1 95.62 20 TYR B N 1
ATOM 2666 C CA . TYR B 1 20 ? -20.656 -31.812 -20.672 1 95.62 20 TYR B CA 1
ATOM 2667 C C . TYR B 1 20 ? -19.594 -30.781 -20.297 1 95.62 20 TYR B C 1
ATOM 2669 O O . TYR B 1 20 ? -19.75 -29.594 -20.562 1 95.62 20 TYR B O 1
ATOM 2677 N N . VAL B 1 21 ? -18.5 -31.219 -19.734 1 96.44 21 VAL B N 1
ATOM 2678 C CA . VAL B 1 21 ? -17.422 -30.344 -19.266 1 96.44 21 VAL B CA 1
ATOM 2679 C C . VAL B 1 21 ? -16.812 -29.609 -20.453 1 96.44 21 VAL B C 1
ATOM 2681 O O . VAL B 1 21 ? -16.5 -28.422 -20.375 1 96.44 21 VAL B O 1
ATOM 2684 N N . ASP B 1 22 ? -16.719 -30.25 -21.531 1 94.56 22 ASP B N 1
ATOM 2685 C CA . ASP B 1 22 ? -16.156 -29.641 -22.734 1 94.56 22 ASP B CA 1
ATOM 2686 C C . ASP B 1 22 ? -17.016 -28.469 -23.219 1 94.56 22 ASP B C 1
ATOM 2688 O O . ASP B 1 22 ? -16.5 -27.422 -23.594 1 94.56 22 ASP B O 1
ATOM 2692 N N . ALA B 1 23 ? -18.297 -28.797 -23.172 1 93.06 23 ALA B N 1
ATOM 2693 C CA . ALA B 1 23 ? -19.219 -27.734 -23.562 1 93.06 23 ALA B CA 1
ATOM 2694 C C . ALA B 1 23 ? -19.156 -26.578 -22.578 1 93.06 23 ALA B C 1
ATOM 2696 O O . ALA B 1 23 ? -19.219 -25.406 -22.969 1 93.06 23 ALA B O 1
ATOM 2697 N N . LEU B 1 24 ? -18.984 -26.891 -21.391 1 95.94 24 LEU B N 1
ATOM 2698 C CA . LEU B 1 24 ? -18.969 -25.891 -20.328 1 95.94 24 LEU B CA 1
ATOM 2699 C C . LEU B 1 24 ? -17.719 -25.016 -20.438 1 95.94 24 LEU B C 1
ATOM 2701 O O . LEU B 1 24 ? -17.75 -23.844 -20.078 1 95.94 24 LEU B O 1
ATOM 2705 N N . PHE B 1 25 ? -16.641 -25.547 -20.891 1 93.94 25 PHE B N 1
ATOM 2706 C CA . PHE B 1 25 ? -15.375 -24.844 -21.062 1 93.94 25 PHE B CA 1
ATOM 2707 C C . PHE B 1 25 ? -15.562 -23.609 -21.953 1 93.94 25 PHE B C 1
ATOM 2709 O O . PHE B 1 25 ? -15.055 -22.531 -21.656 1 93.94 25 PHE B O 1
ATOM 2716 N N . ARG B 1 26 ? -16.297 -23.781 -22.969 1 91.25 26 ARG B N 1
ATOM 2717 C CA . ARG B 1 26 ? -16.547 -22.688 -23.891 1 91.25 26 ARG B CA 1
ATOM 2718 C C . ARG B 1 26 ? -17.328 -21.562 -23.219 1 91.25 26 ARG B C 1
ATOM 2720 O O . ARG B 1 26 ? -17 -20.391 -23.375 1 91.25 26 ARG B O 1
ATOM 2727 N N . ASP B 1 27 ? -18.281 -22.016 -22.5 1 91.81 27 ASP B N 1
ATOM 2728 C CA . ASP B 1 27 ? -19.078 -21.031 -21.766 1 91.81 27 ASP B CA 1
ATOM 2729 C C . ASP B 1 27 ? -18.234 -20.297 -20.75 1 91.81 27 ASP B C 1
ATOM 2731 O O . ASP B 1 27 ? -18.375 -19.078 -20.578 1 91.81 27 ASP B O 1
ATOM 2735 N N . ALA B 1 28 ? -17.406 -21 -20.078 1 94.19 28 ALA B N 1
ATOM 2736 C CA . ALA B 1 28 ? -16.547 -20.406 -19.062 1 94.19 28 ALA B CA 1
ATOM 2737 C C . ALA B 1 28 ? -15.586 -19.391 -19.688 1 94.19 28 ALA B C 1
ATOM 2739 O O . ALA B 1 28 ? -15.383 -18.297 -19.141 1 94.19 28 ALA B O 1
ATOM 2740 N N . ARG B 1 29 ? -15.062 -19.703 -20.781 1 89.19 29 ARG B N 1
ATOM 2741 C CA . ARG B 1 29 ? -14.141 -18.812 -21.484 1 89.19 29 ARG B CA 1
ATOM 2742 C C . ARG B 1 29 ? -14.828 -17.5 -21.859 1 89.19 29 ARG B C 1
ATOM 2744 O O . ARG B 1 29 ? -14.25 -16.422 -21.719 1 89.19 29 ARG B O 1
ATOM 2751 N N . ARG B 1 30 ? -16.047 -17.656 -22.281 1 86.44 30 ARG B N 1
ATOM 2752 C CA . ARG B 1 30 ? -16.828 -16.469 -22.641 1 86.44 30 ARG B CA 1
ATOM 2753 C C . ARG B 1 30 ? -17.047 -15.578 -21.422 1 86.44 30 ARG B C 1
ATOM 2755 O O . ARG B 1 30 ? -17.125 -14.352 -21.562 1 86.44 30 ARG B O 1
ATOM 2762 N N . ALA B 1 31 ? -17.078 -16.219 -20.344 1 86.81 31 ALA B N 1
ATOM 2763 C CA . ALA B 1 31 ? -17.312 -15.484 -19.109 1 86.81 31 ALA B CA 1
ATOM 2764 C C . ALA B 1 31 ? -15.984 -15.008 -18.5 1 86.81 31 ALA B C 1
ATOM 2766 O O . ALA B 1 31 ? -15.969 -14.398 -17.438 1 86.81 31 ALA B O 1
ATOM 2767 N N . GLY B 1 32 ? -14.852 -15.328 -19.156 1 85.81 32 GLY B N 1
ATOM 2768 C CA . GLY B 1 32 ? -13.547 -14.914 -18.656 1 85.81 32 GLY B CA 1
ATOM 2769 C C . GLY B 1 32 ? -13.039 -15.781 -17.516 1 85.81 32 GLY B C 1
ATOM 2770 O O . GLY B 1 32 ? -12.297 -15.305 -16.656 1 85.81 32 GLY B O 1
ATOM 2771 N N . ILE B 1 33 ? -13.531 -17.016 -17.469 1 91.94 33 ILE B N 1
ATOM 2772 C CA . ILE B 1 33 ? -13.164 -17.922 -16.406 1 91.94 33 ILE B CA 1
ATOM 2773 C C . ILE B 1 33 ? -12.367 -19.094 -16.969 1 91.94 33 ILE B C 1
ATOM 2775 O O . ILE B 1 33 ? -12.75 -19.672 -18 1 91.94 33 ILE B O 1
ATOM 2779 N N . ARG B 1 34 ? -11.273 -19.344 -16.391 1 89.75 34 ARG B N 1
ATOM 2780 C CA . ARG B 1 34 ? -10.539 -20.562 -16.688 1 89.75 34 ARG B CA 1
ATOM 2781 C C . ARG B 1 34 ? -11.047 -21.734 -15.844 1 89.75 34 ARG B C 1
ATOM 2783 O O . ARG B 1 34 ? -11.125 -21.625 -14.617 1 89.75 34 ARG B O 1
ATOM 2790 N N . LEU B 1 35 ? -11.297 -22.812 -16.547 1 93.62 35 LEU B N 1
ATOM 2791 C CA . LEU B 1 35 ? -11.883 -23.938 -15.844 1 93.62 35 LEU B CA 1
ATOM 2792 C C . LEU B 1 35 ? -10.898 -25.094 -15.758 1 93.62 35 LEU B C 1
ATOM 2794 O O . LEU B 1 35 ? -10.281 -25.469 -16.766 1 93.62 35 LEU B O 1
ATOM 2798 N N . LEU B 1 36 ? -10.695 -25.578 -14.555 1 93.19 36 LEU B N 1
ATOM 2799 C CA . LEU B 1 36 ? -9.992 -26.844 -14.32 1 93.19 36 LEU B CA 1
ATOM 2800 C C . LEU B 1 36 ? -10.984 -27.984 -14.125 1 93.19 36 LEU B C 1
ATOM 2802 O O . LEU B 1 36 ? -12.109 -27.766 -13.656 1 93.19 36 LEU B O 1
ATOM 2806 N N . HIS B 1 37 ? -10.508 -29.219 -14.508 1 96.06 37 HIS B N 1
ATOM 2807 C CA . HIS B 1 37 ? -11.445 -30.328 -14.492 1 96.06 37 HIS B CA 1
ATOM 2808 C C . HIS B 1 37 ? -10.922 -31.469 -13.633 1 96.06 37 HIS B C 1
ATOM 2810 O O . HIS B 1 37 ? -9.727 -31.766 -13.648 1 96.06 37 HIS B O 1
ATOM 2816 N N . ALA B 1 38 ? -11.805 -31.969 -12.852 1 96 38 ALA B N 1
ATOM 2817 C CA . ALA B 1 38 ? -11.602 -33.25 -12.164 1 96 38 ALA B CA 1
ATOM 2818 C C . ALA B 1 38 ? -12.797 -34.156 -12.367 1 96 38 ALA B C 1
ATOM 2820 O O . ALA B 1 38 ? -13.953 -33.719 -12.32 1 96 38 ALA B O 1
ATOM 2821 N N . GLY B 1 39 ? -12.516 -35.438 -12.57 1 95 39 GLY B N 1
ATOM 2822 C CA . GLY B 1 39 ? -13.578 -36.375 -12.852 1 95 39 GLY B CA 1
ATOM 2823 C C . GLY B 1 39 ? -14.086 -37.094 -11.609 1 95 39 GLY B C 1
ATOM 2824 O O . GLY B 1 39 ? -14.969 -37.969 -11.695 1 95 39 GLY B O 1
ATOM 2825 N N . SER B 1 40 ? -13.445 -36.844 -10.484 1 95.38 40 SER B N 1
ATOM 2826 C CA . SER B 1 40 ? -13.82 -37.438 -9.203 1 95.38 40 SER B CA 1
ATOM 2827 C C . SER B 1 40 ? -13.453 -36.531 -8.039 1 95.38 40 SER B C 1
ATOM 2829 O O . SER B 1 40 ? -12.688 -35.562 -8.211 1 95.38 40 SER B O 1
ATOM 2831 N N . LEU B 1 41 ? -14.062 -36.812 -6.898 1 94.88 41 LEU B N 1
ATOM 2832 C CA . LEU B 1 41 ? -13.742 -36.031 -5.715 1 94.88 41 LEU B CA 1
ATOM 2833 C C . LEU B 1 41 ? -12.266 -36.125 -5.367 1 94.88 41 LEU B C 1
ATOM 2835 O O . LEU B 1 41 ? -11.625 -35.156 -5.008 1 94.88 41 LEU B O 1
ATOM 2839 N N . GLU B 1 42 ? -11.781 -37.344 -5.484 1 94 42 GLU B N 1
ATOM 2840 C CA . GLU B 1 42 ? -10.367 -37.594 -5.203 1 94 42 GLU B CA 1
ATOM 2841 C C . GLU B 1 42 ? -9.469 -36.719 -6.074 1 94 42 GLU B C 1
ATOM 2843 O O . GLU B 1 42 ? -8.547 -36.094 -5.57 1 94 42 GLU B O 1
ATOM 2848 N N . GLU B 1 43 ? -9.766 -36.688 -7.293 1 93.62 43 GLU B N 1
ATOM 2849 C CA . GLU B 1 43 ? -9.008 -35.844 -8.219 1 93.62 43 GLU B CA 1
ATOM 2850 C C . GLU B 1 43 ? -9.172 -34.375 -7.891 1 93.62 43 GLU B C 1
ATOM 2852 O O . GLU B 1 43 ? -8.211 -33.594 -7.973 1 93.62 43 GLU B O 1
ATOM 2857 N N . GLY B 1 44 ? -10.352 -34 -7.559 1 94.69 44 GLY B N 1
ATOM 2858 C CA . GLY B 1 44 ? -10.609 -32.625 -7.176 1 94.69 44 GLY B CA 1
ATOM 2859 C C . GLY B 1 44 ? -9.805 -32.188 -5.965 1 94.69 44 GLY B C 1
ATOM 2860 O O . GLY B 1 44 ? -9.258 -31.078 -5.945 1 94.69 44 GLY B O 1
ATOM 2861 N N . LYS B 1 45 ? -9.719 -33.062 -5.023 1 93.12 45 LYS B N 1
ATOM 2862 C CA . LYS B 1 45 ? -8.938 -32.781 -3.822 1 93.12 45 LYS B CA 1
ATOM 2863 C C . LYS B 1 45 ? -7.465 -32.562 -4.16 1 93.12 45 LYS B C 1
ATOM 2865 O O . LYS B 1 45 ? -6.824 -31.672 -3.617 1 93.12 45 LYS B O 1
ATOM 2870 N N . LEU B 1 46 ? -7.004 -33.344 -5.059 1 90.62 46 LEU B N 1
ATOM 2871 C CA . LEU B 1 46 ? -5.613 -33.25 -5.477 1 90.62 46 LEU B CA 1
ATOM 2872 C C . LEU B 1 46 ? -5.352 -31.891 -6.125 1 90.62 46 LEU B C 1
ATOM 2874 O O . LEU B 1 46 ? -4.305 -31.266 -5.895 1 90.62 46 LEU B O 1
ATOM 2878 N N . VAL B 1 47 ? -6.254 -31.453 -6.883 1 89.56 47 VAL B N 1
ATOM 2879 C CA . VAL B 1 47 ? -6.117 -30.156 -7.555 1 89.56 47 VAL B CA 1
ATOM 2880 C C . VAL B 1 47 ? -6.141 -29.031 -6.52 1 89.56 47 VAL B C 1
ATOM 2882 O O . VAL B 1 47 ? -5.293 -28.141 -6.551 1 89.56 47 VAL B O 1
ATOM 2885 N N . VAL B 1 48 ? -6.988 -29.078 -5.59 1 89.06 48 VAL B N 1
ATOM 2886 C CA . VAL B 1 48 ? -7.176 -28.031 -4.59 1 89.06 48 VAL B CA 1
ATOM 2887 C C . VAL B 1 48 ? -5.961 -27.969 -3.664 1 89.06 48 VAL B C 1
ATOM 2889 O O . VAL B 1 48 ? -5.52 -26.891 -3.275 1 89.06 48 VAL B O 1
ATOM 2892 N N . GLU B 1 49 ? -5.496 -29.094 -3.371 1 84.5 49 GLU B N 1
ATOM 2893 C CA . GLU B 1 49 ? -4.402 -29.156 -2.408 1 84.5 49 GLU B CA 1
ATOM 2894 C C . GLU B 1 49 ? -3.051 -28.984 -3.096 1 84.5 49 GLU B C 1
ATOM 2896 O O . GLU B 1 49 ? -2.035 -28.766 -2.434 1 84.5 49 GLU B O 1
ATOM 2901 N N . GLY B 1 50 ? -3.057 -29.094 -4.418 1 77.06 50 GLY B N 1
ATOM 2902 C CA . GLY B 1 50 ? -1.823 -28.984 -5.18 1 77.06 50 GLY B CA 1
ATOM 2903 C C . GLY B 1 50 ? -1.472 -27.547 -5.516 1 77.06 50 GLY B C 1
ATOM 2904 O O . GLY B 1 50 ? -2.012 -26.609 -4.918 1 77.06 50 GLY B O 1
ATOM 2905 N N . VAL B 1 51 ? -0.492 -27.328 -6.418 1 69.62 51 VAL B N 1
ATOM 2906 C CA . VAL B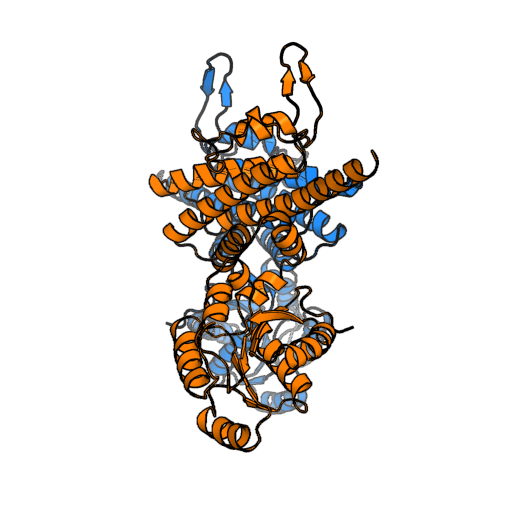 1 51 ? 0.106 -26.047 -6.793 1 69.62 51 VAL B CA 1
ATOM 2907 C C . VAL B 1 51 ? -0.944 -25.156 -7.457 1 69.62 51 VAL B C 1
ATOM 2909 O O . VAL B 1 51 ? -0.955 -23.938 -7.254 1 69.62 51 VAL B O 1
ATOM 2912 N N . ASP B 1 52 ? -1.917 -25.828 -8.094 1 70.62 52 ASP B N 1
ATOM 2913 C CA . ASP B 1 52 ? -2.924 -25.078 -8.828 1 70.62 52 ASP B CA 1
ATOM 2914 C C . ASP B 1 52 ? -4.039 -24.594 -7.902 1 70.62 52 ASP B C 1
ATOM 2916 O O . ASP B 1 52 ? -4.824 -23.719 -8.273 1 70.62 52 ASP B O 1
ATOM 2920 N N . GLY B 1 53 ? -4.031 -25.109 -6.785 1 77.44 53 GLY B N 1
ATOM 2921 C CA . GLY B 1 53 ? -5.102 -24.828 -5.84 1 77.44 53 GLY B CA 1
ATOM 2922 C C . GLY B 1 53 ? -5.09 -23.391 -5.348 1 77.44 53 GLY B C 1
ATOM 2923 O O . GLY B 1 53 ? -6.148 -22.812 -5.094 1 77.44 53 GLY B O 1
ATOM 2924 N N . ALA B 1 54 ? -3.928 -22.828 -5.348 1 73.25 54 ALA B N 1
ATOM 2925 C CA . ALA B 1 54 ? -3.789 -21.484 -4.781 1 73.25 54 ALA B CA 1
ATOM 2926 C C . ALA B 1 54 ? -4.461 -20.453 -5.672 1 73.25 54 ALA B C 1
ATOM 2928 O O . ALA B 1 54 ? -4.809 -19.359 -5.207 1 73.25 54 ALA B O 1
ATOM 2929 N N . GLY B 1 55 ? -4.805 -20.922 -6.812 1 79.88 55 GLY B N 1
ATOM 2930 C CA . GLY B 1 55 ? -5.391 -19.953 -7.723 1 79.88 55 GLY B CA 1
ATOM 2931 C C . GLY B 1 55 ? -6.867 -20.188 -7.98 1 79.88 55 GLY B C 1
ATOM 2932 O O . GLY B 1 55 ? -7.504 -19.438 -8.719 1 79.88 55 GLY B O 1
ATOM 2933 N N . ILE B 1 56 ? -7.367 -21.172 -7.312 1 90.31 56 ILE B N 1
ATOM 2934 C CA . ILE B 1 56 ? -8.766 -21.516 -7.543 1 90.31 56 ILE B CA 1
ATOM 2935 C C . ILE B 1 56 ? -9.656 -20.594 -6.699 1 90.31 56 ILE B C 1
ATOM 2937 O O . ILE B 1 56 ? -9.422 -20.422 -5.5 1 90.31 56 ILE B O 1
ATOM 2941 N N . CYS B 1 57 ? -10.68 -20.016 -7.398 1 93.25 57 CYS B N 1
ATOM 2942 C CA . CYS B 1 57 ? -11.516 -19.062 -6.664 1 93.25 57 CYS B CA 1
ATOM 2943 C C . CYS B 1 57 ? -12.977 -19.484 -6.715 1 93.25 57 CYS B C 1
ATOM 2945 O O . CYS B 1 57 ? -13.867 -18.688 -6.406 1 93.25 57 CYS B O 1
ATOM 2947 N N . GLY B 1 58 ? -13.234 -20.734 -7.129 1 95.75 58 GLY B N 1
ATOM 2948 C CA . GLY B 1 58 ? -14.57 -21.281 -7.141 1 95.75 58 GLY B CA 1
ATOM 2949 C C . GLY B 1 58 ? -14.609 -22.75 -7.543 1 95.75 58 GLY B C 1
ATOM 2950 O O . GLY B 1 58 ? -13.695 -23.234 -8.219 1 95.75 58 GLY B O 1
ATOM 2951 N N . VAL B 1 59 ? -15.695 -23.406 -7.059 1 97.06 59 VAL B N 1
ATOM 2952 C CA . VAL B 1 59 ? -15.828 -24.844 -7.332 1 97.06 59 VAL B CA 1
ATOM 2953 C C . VAL B 1 59 ? -17.25 -25.141 -7.805 1 97.06 59 VAL B C 1
ATOM 2955 O O . VAL B 1 59 ? -18.219 -24.641 -7.238 1 97.06 59 VAL B O 1
ATOM 2958 N N . ILE B 1 60 ? -17.312 -25.922 -8.844 1 97.62 60 ILE B N 1
ATOM 2959 C CA . ILE B 1 60 ? -18.578 -26.422 -9.375 1 97.62 60 ILE B CA 1
ATOM 2960 C C . ILE B 1 60 ? -18.656 -27.922 -9.18 1 97.62 60 ILE B C 1
ATOM 2962 O O . ILE B 1 60 ? -17.781 -28.672 -9.633 1 97.62 60 ILE B O 1
ATOM 2966 N N . LEU B 1 61 ? -19.719 -28.328 -8.5 1 96.69 61 LEU B N 1
ATOM 2967 C CA . LEU B 1 61 ? -19.875 -29.75 -8.188 1 96.69 61 LEU B CA 1
ATOM 2968 C C . LEU B 1 61 ? -21.094 -30.344 -8.898 1 96.69 61 LEU B C 1
ATOM 2970 O O . LEU B 1 61 ? -22.203 -29.859 -8.711 1 96.69 61 LEU B O 1
ATOM 2974 N N . ASP B 1 62 ? -20.828 -31.375 -9.648 1 95.31 62 ASP B N 1
ATOM 2975 C CA . ASP B 1 62 ? -21.953 -32.219 -10.055 1 95.31 62 ASP B CA 1
ATOM 2976 C C . ASP B 1 62 ? -22.578 -32.938 -8.852 1 95.31 62 ASP B C 1
ATOM 2978 O O . ASP B 1 62 ? -21.859 -33.375 -7.953 1 95.31 62 ASP B O 1
ATOM 2982 N N . VAL B 1 63 ? -23.859 -33.062 -8.844 1 92.94 63 VAL B N 1
ATOM 2983 C CA . VAL B 1 63 ? -24.531 -33.688 -7.703 1 92.94 63 VAL B CA 1
ATOM 2984 C C . VAL B 1 63 ? -24.234 -35.156 -7.664 1 92.94 63 VAL B C 1
ATOM 2986 O O . VAL B 1 63 ? -24.141 -35.75 -6.586 1 92.94 63 VAL B O 1
ATOM 2989 N N . GLU B 1 64 ? -24.109 -35.719 -8.844 1 91.88 64 GLU B N 1
ATOM 2990 C CA . GLU B 1 64 ? -23.75 -37.125 -8.938 1 91.88 64 GLU B CA 1
ATOM 2991 C C . GLU B 1 64 ? -22.422 -37.312 -9.664 1 91.88 64 GLU B C 1
ATOM 2993 O O . GLU B 1 64 ? -22.312 -37.062 -10.859 1 91.88 64 GLU B O 1
ATOM 2998 N N . CYS B 1 65 ? -21.469 -37.75 -8.977 1 93.5 65 CYS B N 1
ATOM 2999 C CA . CYS B 1 65 ? -20.125 -37.938 -9.5 1 93.5 65 CYS B CA 1
ATOM 3000 C C . CYS B 1 65 ? -19.375 -39 -8.695 1 93.5 65 CYS B C 1
ATOM 3002 O O . CYS B 1 65 ? -19.891 -39.5 -7.688 1 93.5 65 CYS B O 1
ATOM 3004 N N . TYR B 1 66 ? -18.188 -39.344 -9.172 1 92.38 66 TYR B N 1
ATOM 3005 C CA . TYR B 1 66 ? -17.406 -40.375 -8.492 1 92.38 66 TYR B CA 1
ATOM 3006 C C . TYR B 1 66 ? -16.688 -39.781 -7.277 1 92.38 66 TYR B C 1
ATOM 3008 O O . TYR B 1 66 ? -16.188 -38.656 -7.324 1 92.38 66 TYR B O 1
ATOM 3016 N N . LYS B 1 67 ? -16.625 -40.562 -6.168 1 91.81 67 LYS B N 1
ATOM 3017 C CA . LYS B 1 67 ? -15.773 -40.156 -5.043 1 91.81 67 LYS B CA 1
ATOM 3018 C C . LYS B 1 67 ? -14.312 -40.5 -5.316 1 91.81 67 LYS B C 1
ATOM 3020 O O . LYS B 1 67 ? -13.438 -39.656 -5.172 1 91.81 67 LYS B O 1
ATOM 3025 N N . ARG B 1 68 ? -14.258 -41.688 -5.77 1 91.69 68 ARG B N 1
ATOM 3026 C CA . ARG B 1 68 ? -12.922 -42.156 -6.148 1 91.69 68 ARG B CA 1
ATOM 3027 C C . ARG B 1 68 ? -12.859 -42.469 -7.637 1 91.69 68 ARG B C 1
ATOM 3029 O O . ARG B 1 68 ? -13.867 -42.812 -8.258 1 91.69 68 ARG B O 1
ATOM 3036 N N . ARG B 1 69 ? -11.641 -42.375 -8.195 1 87.19 69 ARG B N 1
ATOM 3037 C CA . ARG B 1 69 ? -11.438 -42.562 -9.625 1 87.19 69 ARG B CA 1
ATOM 3038 C C . ARG B 1 69 ? -11.859 -43.969 -10.039 1 87.19 69 ARG B C 1
ATOM 3040 O O . ARG B 1 69 ? -12.398 -44.156 -11.133 1 87.19 69 ARG B O 1
ATOM 3047 N N . ASP B 1 70 ? -11.68 -44.969 -9.102 1 86.25 70 ASP B N 1
ATOM 3048 C CA . ASP B 1 70 ? -11.883 -46.375 -9.453 1 86.25 70 ASP B CA 1
ATOM 3049 C C . ASP B 1 70 ? -13.258 -46.844 -9.016 1 86.25 70 ASP B C 1
ATOM 3051 O O . ASP B 1 70 ? -13.562 -48.062 -9.094 1 86.25 70 ASP B O 1
ATOM 3055 N N . ASP B 1 71 ? -14.055 -45.875 -8.602 1 85.06 71 ASP B N 1
ATOM 3056 C CA . ASP B 1 71 ? -15.398 -46.281 -8.219 1 85.06 71 ASP B CA 1
ATOM 3057 C C . ASP B 1 71 ? -16.203 -46.75 -9.422 1 85.06 71 ASP B C 1
ATOM 3059 O O . ASP B 1 71 ? -15.992 -46.281 -10.539 1 85.06 71 ASP B O 1
ATOM 3063 N N . ALA B 1 72 ? -17 -47.656 -9.18 1 79.25 72 ALA B N 1
ATOM 3064 C CA . ALA B 1 72 ? -17.75 -48.281 -10.266 1 79.25 72 ALA B CA 1
ATOM 3065 C C . ALA B 1 72 ? -18.906 -47.375 -10.727 1 79.25 72 ALA B C 1
ATOM 3067 O O . ALA B 1 72 ? -19.188 -47.281 -11.914 1 79.25 72 ALA B O 1
ATOM 3068 N N . THR B 1 73 ? -19.625 -46.812 -9.766 1 82.06 73 THR B N 1
ATOM 3069 C CA . THR B 1 73 ? -20.781 -46 -10.141 1 82.06 73 THR B CA 1
ATOM 3070 C C . THR B 1 73 ? -20.797 -44.688 -9.383 1 82.06 73 THR B C 1
ATOM 3072 O O . THR B 1 73 ? -20.484 -44.625 -8.195 1 82.06 73 THR B O 1
ATOM 3075 N N . PRO B 1 74 ? -21.141 -43.719 -10.148 1 77.69 74 PRO B N 1
ATOM 3076 C CA . PRO B 1 74 ? -21.375 -42.438 -9.461 1 77.69 74 PRO B CA 1
ATOM 3077 C C . PRO B 1 74 ? -22.641 -42.438 -8.617 1 77.69 74 PRO B C 1
ATOM 3079 O O . PRO B 1 74 ? -23.625 -43.094 -8.977 1 77.69 74 PRO B O 1
ATOM 3082 N N . ASP B 1 75 ? -22.547 -41.969 -7.34 1 72.62 75 ASP B N 1
ATOM 3083 C CA . ASP B 1 75 ? -23.781 -41.844 -6.586 1 72.62 75 ASP B CA 1
ATOM 3084 C C . ASP B 1 75 ? -23.812 -40.562 -5.754 1 72.62 75 ASP B C 1
ATOM 3086 O O . ASP B 1 75 ? -22.844 -39.812 -5.773 1 72.62 75 ASP B O 1
ATOM 3090 N N . SER B 1 76 ? -24.969 -40.312 -5.168 1 73.75 76 SER B N 1
ATOM 3091 C CA . SER B 1 76 ? -25.234 -39.062 -4.469 1 73.75 76 SER B CA 1
ATOM 3092 C C . SER B 1 76 ? -24.438 -38.938 -3.178 1 73.75 76 SER B C 1
ATOM 3094 O O . SER B 1 76 ? -24.406 -37.906 -2.541 1 73.75 76 SER B O 1
ATOM 3096 N N . SER B 1 77 ? -23.734 -40.094 -2.873 1 84.31 77 SER B N 1
ATOM 3097 C CA . SER B 1 77 ? -22.859 -40 -1.714 1 84.31 77 SER B CA 1
ATOM 3098 C C . SER B 1 77 ? -21.688 -39.062 -1.978 1 84.31 77 SER B C 1
ATOM 3100 O O . SER B 1 77 ? -21.078 -38.531 -1.041 1 84.31 77 SER B O 1
ATOM 3102 N N . PHE B 1 78 ? -21.562 -38.812 -3.234 1 89.81 78 PHE B N 1
ATOM 3103 C CA . PHE B 1 78 ? -20.547 -37.875 -3.682 1 89.81 78 PHE B CA 1
ATOM 3104 C C . PHE B 1 78 ? -20.812 -36.469 -3.115 1 89.81 78 PHE B C 1
ATOM 3106 O O . PHE B 1 78 ? -19.922 -35.844 -2.516 1 89.81 78 PHE B O 1
ATOM 3113 N N . ILE B 1 79 ? -21.969 -35.906 -3.266 1 91.12 79 ILE B N 1
ATOM 3114 C CA . ILE B 1 79 ? -22.281 -34.531 -2.908 1 91.12 79 ILE B CA 1
ATOM 3115 C C . ILE B 1 79 ? -22.156 -34.344 -1.397 1 91.12 79 ILE B C 1
ATOM 3117 O O . ILE B 1 79 ? -21.734 -33.312 -0.928 1 91.12 79 ILE B O 1
ATOM 3121 N N . ILE B 1 80 ? -22.453 -35.375 -0.656 1 87.94 80 ILE B N 1
ATOM 3122 C CA . ILE B 1 80 ? -22.328 -35.344 0.795 1 87.94 80 ILE B CA 1
ATOM 3123 C C . ILE B 1 80 ? -20.844 -35.281 1.173 1 87.94 80 ILE B C 1
ATOM 3125 O O . ILE B 1 80 ? -20.438 -34.438 1.987 1 87.94 80 ILE B O 1
ATOM 3129 N N . ALA B 1 81 ? -20.109 -36.125 0.561 1 92.56 81 ALA B N 1
ATOM 3130 C CA . ALA B 1 81 ? -18.672 -36.156 0.822 1 92.56 81 ALA B CA 1
ATOM 3131 C C . ALA B 1 81 ? -18.016 -34.844 0.399 1 92.56 81 ALA B C 1
ATOM 3133 O O . ALA B 1 81 ? -17.156 -34.312 1.112 1 92.56 81 ALA B O 1
ATOM 3134 N N . ALA B 1 82 ? -18.391 -34.344 -0.702 1 93.5 82 ALA B N 1
ATOM 3135 C CA . ALA B 1 82 ? -17.844 -33.094 -1.219 1 93.5 82 ALA B CA 1
ATOM 3136 C C . ALA B 1 82 ? -18.203 -31.938 -0.307 1 93.5 82 ALA B C 1
ATOM 3138 O O . ALA B 1 82 ? -17.359 -31.078 -0.026 1 93.5 82 ALA B O 1
ATOM 3139 N N . THR B 1 83 ? -19.391 -31.922 0.099 1 91.06 83 THR B N 1
ATOM 3140 C CA . THR B 1 83 ? -19.828 -30.875 1.017 1 91.06 83 THR B CA 1
ATOM 3141 C C . THR B 1 83 ? -18.984 -30.875 2.287 1 91.06 83 THR B C 1
ATOM 3143 O O . THR B 1 83 ? -18.531 -29.828 2.742 1 91.06 83 THR B O 1
ATOM 3146 N N . LYS B 1 84 ? -18.828 -32.031 2.809 1 91.38 84 LYS B N 1
ATOM 3147 C CA . LYS B 1 84 ? -18.016 -32.156 4.012 1 91.38 84 LYS B CA 1
ATOM 3148 C C . LYS B 1 84 ? -16.594 -31.625 3.771 1 91.38 84 LYS B C 1
ATOM 3150 O O . LYS B 1 84 ? -16.078 -30.828 4.559 1 91.38 84 LYS B O 1
ATOM 3155 N N . TYR B 1 85 ? -16.031 -32 2.713 1 92.69 85 TYR B N 1
ATOM 3156 C CA . TYR B 1 85 ? -14.656 -31.625 2.4 1 92.69 85 TYR B CA 1
ATOM 3157 C C . TYR B 1 85 ? -14.531 -30.109 2.236 1 92.69 85 TYR B C 1
ATOM 3159 O O . TYR B 1 85 ? -13.688 -29.469 2.877 1 92.69 85 TYR B O 1
ATOM 3167 N N . PHE B 1 86 ? -15.328 -29.469 1.468 1 92.69 86 PHE B N 1
ATOM 3168 C CA . PHE B 1 86 ? -15.172 -28.062 1.112 1 92.69 86 PHE B CA 1
ATOM 3169 C C . PHE B 1 86 ? -15.594 -27.156 2.266 1 92.69 86 PHE B C 1
ATOM 3171 O O . PHE B 1 86 ? -15.078 -26.047 2.414 1 92.69 86 PHE B O 1
ATOM 3178 N N . THR B 1 87 ? -16.438 -27.656 3.094 1 88.94 87 THR B N 1
ATOM 3179 C CA . THR B 1 87 ? -16.812 -26.906 4.277 1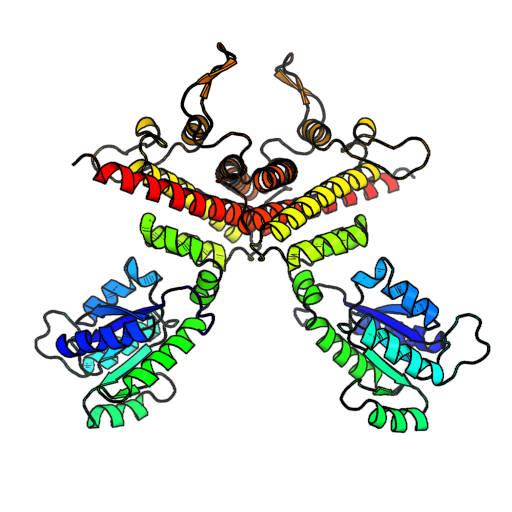 88.94 87 THR B CA 1
ATOM 3180 C C . THR B 1 87 ? -15.688 -26.922 5.312 1 88.94 87 THR B C 1
ATOM 3182 O O . THR B 1 87 ? -15.445 -25.922 5.988 1 88.94 87 THR B O 1
ATOM 3185 N N . GLU B 1 88 ? -15.008 -28.031 5.328 1 89.88 88 GLU B N 1
ATOM 3186 C CA . GLU B 1 88 ? -13.984 -28.203 6.359 1 89.88 88 GLU B CA 1
ATOM 3187 C C . GLU B 1 88 ? -12.625 -27.688 5.883 1 89.88 88 GLU B C 1
ATOM 3189 O O . GLU B 1 88 ? -11.914 -27.016 6.629 1 89.88 88 GLU B O 1
ATOM 3194 N N . LYS B 1 89 ? -12.328 -28 4.645 1 87 89 LYS B N 1
ATOM 3195 C CA . LYS B 1 89 ? -10.961 -27.797 4.188 1 87 89 LYS B CA 1
ATOM 3196 C C . LYS B 1 89 ? -10.836 -26.531 3.348 1 87 89 LYS B C 1
ATOM 3198 O O . LYS B 1 89 ? -9.742 -25.969 3.211 1 87 89 LYS B O 1
ATOM 3203 N N . ALA B 1 90 ? -11.891 -26.062 2.807 1 86.88 90 ALA B N 1
ATOM 3204 C CA . ALA B 1 90 ? -11.828 -24.891 1.945 1 86.88 90 ALA B CA 1
ATOM 3205 C C . ALA B 1 90 ? -13.055 -24 2.129 1 86.88 90 ALA B C 1
ATOM 3207 O O . ALA B 1 90 ? -13.711 -23.625 1.154 1 86.88 90 ALA B O 1
ATOM 3208 N N . PRO B 1 91 ? -13.219 -23.594 3.326 1 86.06 91 PRO B N 1
ATOM 3209 C CA . PRO B 1 91 ? -14.445 -22.844 3.623 1 86.06 91 PRO B CA 1
ATOM 3210 C C . PRO B 1 91 ? -14.484 -21.484 2.924 1 86.06 91 PRO B C 1
ATOM 3212 O O . PRO B 1 91 ? -15.562 -20.906 2.77 1 86.06 91 PRO B O 1
ATOM 3215 N N . HIS B 1 92 ? -13.445 -21.047 2.477 1 85.31 92 HIS B N 1
ATOM 3216 C CA . HIS B 1 92 ? -13.391 -19.719 1.861 1 85.31 92 HIS B CA 1
ATOM 3217 C C . HIS B 1 92 ? -13.805 -19.781 0.395 1 85.31 92 HIS B C 1
ATOM 3219 O O . HIS B 1 92 ? -14.125 -18.75 -0.206 1 85.31 92 HIS B O 1
ATOM 3225 N N . LEU B 1 93 ? -13.836 -20.969 -0.17 1 92.25 93 LEU B N 1
ATOM 3226 C CA . LEU B 1 93 ? -14.109 -21.094 -1.598 1 92.25 93 LEU B CA 1
ATOM 3227 C C . LEU B 1 93 ? -15.609 -21.109 -1.866 1 92.25 93 LEU B C 1
ATOM 3229 O O . LEU B 1 93 ? -16.344 -21.906 -1.261 1 92.25 93 LEU B O 1
ATOM 3233 N N . PRO B 1 94 ? -16.016 -20.25 -2.742 1 95.5 94 PRO B N 1
ATOM 3234 C CA . PRO B 1 94 ? -17.406 -20.391 -3.205 1 95.5 94 PRO B CA 1
ATOM 3235 C C . PRO B 1 94 ? -17.656 -21.719 -3.934 1 95.5 94 PRO B C 1
ATOM 3237 O O . PRO B 1 94 ? -16.859 -22.109 -4.797 1 95.5 94 PRO B O 1
ATOM 3240 N N . VAL B 1 95 ? -18.75 -22.406 -3.549 1 96.25 95 VAL B N 1
ATOM 3241 C CA . VAL B 1 95 ? -19.094 -23.688 -4.148 1 96.25 95 VAL B CA 1
ATOM 3242 C C . VAL B 1 95 ? -20.531 -23.656 -4.637 1 96.25 95 VAL B C 1
ATOM 3244 O O . VAL B 1 95 ? -21.406 -23.094 -3.975 1 96.25 95 VAL B O 1
ATOM 3247 N N . VAL B 1 96 ? -20.703 -24.203 -5.789 1 97.5 96 VAL B N 1
ATOM 3248 C CA . VAL B 1 96 ? -22.062 -24.375 -6.285 1 97.5 96 VAL B CA 1
ATOM 3249 C C . VAL B 1 96 ? -22.266 -25.828 -6.723 1 97.5 96 VAL B C 1
ATOM 3251 O O . VAL B 1 96 ? -21.297 -26.547 -7 1 97.5 96 VAL B O 1
ATOM 3254 N N . ALA B 1 97 ? -23.547 -26.203 -6.719 1 96.75 97 ALA B N 1
ATOM 3255 C CA . ALA B 1 97 ? -23.906 -27.531 -7.219 1 96.75 97 ALA B CA 1
ATOM 3256 C C . ALA B 1 97 ? -24.625 -27.422 -8.562 1 96.75 97 ALA B C 1
ATOM 3258 O O . ALA B 1 97 ? -25.328 -26.438 -8.828 1 96.75 97 ALA B O 1
ATOM 3259 N N . LEU B 1 98 ? -24.328 -28.375 -9.359 1 96.44 98 LEU B N 1
ATOM 3260 C CA . LEU B 1 98 ? -24.891 -28.438 -10.711 1 96.44 98 LEU B CA 1
ATOM 3261 C C . LEU B 1 98 ? -25.422 -29.828 -11.016 1 96.44 98 LEU B C 1
ATOM 3263 O O . LEU B 1 98 ? -24.781 -30.828 -10.68 1 96.44 98 LEU B O 1
ATOM 3267 N N . THR B 1 99 ? -26.641 -29.969 -11.586 1 95.5 99 THR B N 1
ATOM 3268 C CA . THR B 1 99 ? -27.203 -31.266 -11.914 1 95.5 99 THR B CA 1
ATOM 3269 C C . THR B 1 99 ? -28.109 -31.188 -13.133 1 95.5 99 THR B C 1
ATOM 3271 O O . THR B 1 99 ? -28.703 -30.141 -13.406 1 95.5 99 THR B O 1
ATOM 3274 N N . GLY B 1 100 ? -28.141 -32.25 -13.867 1 94.31 100 GLY B N 1
ATOM 3275 C CA . GLY B 1 100 ? -29.047 -32.344 -15 1 94.31 100 GLY B CA 1
ATOM 3276 C C . GLY B 1 100 ? -30.359 -33.031 -14.648 1 94.31 100 GLY B C 1
ATOM 3277 O O . GLY B 1 100 ? -31.281 -33.094 -15.469 1 94.31 100 GLY B O 1
ATOM 3278 N N . VAL B 1 101 ? -30.469 -33.625 -13.453 1 93.56 101 VAL B N 1
ATOM 3279 C CA . VAL B 1 101 ? -31.641 -34.375 -13.023 1 93.56 101 VAL B CA 1
ATOM 3280 C C . VAL B 1 101 ? -32.594 -33.469 -12.273 1 93.56 101 VAL B C 1
ATOM 3282 O O . VAL B 1 101 ? -32.25 -32.906 -11.227 1 93.56 101 VAL B O 1
ATOM 3285 N N . GLN B 1 102 ? -33.812 -33.438 -12.711 1 95.31 102 GLN B N 1
ATOM 3286 C CA . GLN B 1 102 ? -34.781 -32.531 -12.156 1 95.31 102 GLN B CA 1
ATOM 3287 C C . GLN B 1 102 ? -35.094 -32.875 -10.695 1 95.31 102 GLN B C 1
ATOM 3289 O O . GLN B 1 102 ? -35.156 -31.969 -9.852 1 95.31 102 GLN B O 1
ATOM 3294 N N . ALA B 1 103 ? -35.281 -34.125 -10.453 1 94.75 103 ALA B N 1
ATOM 3295 C C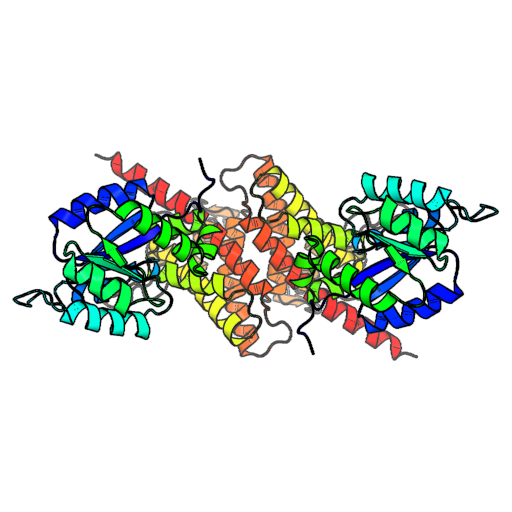A . ALA B 1 103 ? -35.594 -34.531 -9.094 1 94.75 103 ALA B CA 1
ATOM 3296 C C . ALA B 1 103 ? -34.5 -34.156 -8.117 1 94.75 103 ALA B C 1
ATOM 3298 O O . ALA B 1 103 ? -34.781 -33.688 -7 1 94.75 103 ALA B O 1
ATOM 3299 N N . LEU B 1 104 ? -33.344 -34.281 -8.539 1 93.69 104 LEU B N 1
ATOM 3300 C CA . LEU B 1 104 ? -32.219 -33.938 -7.691 1 93.69 104 LEU B CA 1
ATOM 3301 C C . LEU B 1 104 ? -32.125 -32.438 -7.523 1 93.69 104 LEU B C 1
ATOM 3303 O O . LEU B 1 104 ? -31.812 -31.938 -6.434 1 93.69 104 LEU B O 1
ATOM 3307 N N . PHE B 1 105 ? -32.344 -31.656 -8.602 1 95.31 105 PHE B N 1
ATOM 3308 C CA . PHE B 1 105 ? -32.375 -30.203 -8.547 1 95.31 105 PHE B CA 1
ATOM 3309 C C . PHE B 1 105 ? -33.344 -29.703 -7.504 1 95.31 105 PHE B C 1
ATOM 3311 O O . PHE B 1 105 ? -33 -28.938 -6.609 1 95.31 105 PHE B O 1
ATOM 3318 N N . ASP B 1 106 ? -34.531 -30.25 -7.586 1 95.69 106 ASP B N 1
ATOM 3319 C CA . ASP B 1 106 ? -35.594 -29.844 -6.672 1 95.69 106 ASP B CA 1
ATOM 3320 C C . ASP B 1 106 ? -35.219 -30.172 -5.227 1 95.69 106 ASP B C 1
ATOM 3322 O O . ASP B 1 106 ? -35.469 -29.359 -4.324 1 95.69 106 ASP B O 1
ATOM 3326 N N . ARG B 1 107 ? -34.719 -31.297 -5.062 1 94.5 107 ARG B N 1
ATOM 3327 C CA . ARG B 1 107 ? -34.312 -31.75 -3.725 1 94.5 107 ARG B CA 1
ATOM 3328 C C . ARG B 1 107 ? -33.219 -30.875 -3.145 1 94.5 107 ARG B C 1
ATOM 3330 O O . ARG B 1 107 ? -33.344 -30.359 -2.029 1 94.5 107 ARG B O 1
ATOM 3337 N N . TYR B 1 108 ? -32.25 -30.609 -3.873 1 93.81 108 TYR B N 1
ATOM 3338 C CA . TYR B 1 108 ? -31.047 -30.016 -3.305 1 93.81 108 TYR B CA 1
ATOM 3339 C C . TYR B 1 108 ? -31.172 -28.5 -3.244 1 93.81 108 TYR B C 1
ATOM 3341 O O . TYR B 1 108 ? -30.484 -27.844 -2.451 1 93.81 108 TYR B O 1
ATOM 3349 N N . VAL B 1 109 ? -31.984 -27.844 -4.039 1 95.12 109 VAL B N 1
ATOM 3350 C CA . VAL B 1 109 ? -32.281 -26.438 -3.865 1 95.12 109 VAL B CA 1
ATOM 3351 C C . VAL B 1 109 ? -32.812 -26.203 -2.451 1 95.12 109 VAL B C 1
ATOM 3353 O O . VAL B 1 109 ? -32.469 -25.188 -1.82 1 95.12 109 VAL B O 1
ATOM 3356 N N . LYS B 1 110 ? -33.562 -27.156 -2.029 1 94.81 110 LYS B N 1
ATOM 3357 C CA . LYS B 1 110 ? -34.094 -27.062 -0.681 1 94.81 110 LYS B CA 1
ATOM 3358 C C . LYS B 1 110 ? -33.062 -27.438 0.37 1 94.81 110 LYS B C 1
ATOM 3360 O O . LYS B 1 110 ? -32.875 -26.703 1.341 1 94.81 110 LYS B O 1
ATOM 3365 N N . ASP B 1 111 ? -32.375 -28.531 0.173 1 92.56 111 ASP B N 1
ATOM 3366 C CA . ASP B 1 111 ? -31.438 -29.062 1.154 1 92.56 111 ASP B CA 1
ATOM 3367 C C . ASP B 1 111 ? -30.281 -28.109 1.376 1 92.56 111 ASP B C 1
ATOM 3369 O O . ASP B 1 111 ? -29.734 -28.031 2.479 1 92.56 111 ASP B O 1
ATOM 3373 N N . PHE B 1 112 ? -29.922 -27.344 0.291 1 92.06 112 PHE B N 1
ATOM 3374 C CA . PHE B 1 112 ? -28.734 -26.5 0.364 1 92.06 112 PHE B CA 1
ATOM 3375 C C . PHE B 1 112 ? -29.125 -25.031 0.509 1 92.06 112 PHE B C 1
ATOM 3377 O O . PHE B 1 112 ? -28.281 -24.156 0.354 1 92.06 112 PHE B O 1
ATOM 3384 N N . ALA B 1 113 ? -30.297 -24.812 0.785 1 91.06 113 ALA B N 1
ATOM 3385 C CA . ALA B 1 113 ? -30.75 -23.438 0.934 1 91.06 113 ALA B CA 1
ATOM 3386 C C . ALA B 1 113 ? -29.938 -22.703 1.987 1 91.06 113 ALA B C 1
ATOM 3388 O O . ALA B 1 113 ? -29.797 -23.172 3.121 1 91.06 113 ALA B O 1
ATOM 3389 N N . GLY B 1 114 ? -29.344 -21.531 1.599 1 88.12 114 GLY B N 1
ATOM 3390 C CA . GLY B 1 114 ? -28.547 -20.734 2.516 1 88.12 114 GLY B CA 1
ATOM 3391 C C . GLY B 1 114 ? -27.094 -21.172 2.586 1 88.12 114 GLY B C 1
ATOM 3392 O O . GLY B 1 114 ? -26.281 -20.516 3.242 1 88.12 114 GLY B O 1
ATOM 3393 N N . ILE B 1 115 ? -26.766 -22.312 1.946 1 87.56 115 ILE B N 1
ATOM 3394 C CA . ILE B 1 115 ? -25.406 -22.828 1.97 1 87.56 115 ILE B CA 1
ATOM 3395 C C . ILE B 1 115 ? -24.766 -22.672 0.591 1 87.56 115 ILE B C 1
ATOM 3397 O O . ILE B 1 115 ? -23.797 -21.922 0.427 1 87.56 115 ILE B O 1
ATOM 3401 N N . TRP B 1 116 ? -25.375 -23.422 -0.307 1 91.81 116 TRP B N 1
ATOM 3402 C CA . TRP B 1 116 ? -24.906 -23.359 -1.69 1 91.81 116 TRP B CA 1
ATOM 3403 C C . TRP B 1 116 ? -26.078 -23.078 -2.641 1 91.81 116 TRP B C 1
ATOM 3405 O O . TRP B 1 116 ? -27.203 -23.484 -2.373 1 91.81 116 TRP B O 1
ATOM 3415 N N . GLN B 1 117 ? -25.719 -22.391 -3.709 1 95.88 117 GLN B N 1
ATOM 3416 C CA . GLN B 1 117 ? -26.688 -22.312 -4.801 1 95.88 117 GLN B CA 1
ATOM 3417 C C . GLN B 1 117 ? -26.641 -23.562 -5.684 1 95.88 117 GLN B C 1
ATOM 3419 O O . GLN B 1 117 ? -25.562 -24.156 -5.863 1 95.88 117 GLN B O 1
ATOM 3424 N N . VAL B 1 118 ? -27.812 -23.938 -6.18 1 96.81 118 VAL B N 1
ATOM 3425 C CA . VAL B 1 118 ? -27.938 -25.109 -7.051 1 96.81 118 VAL 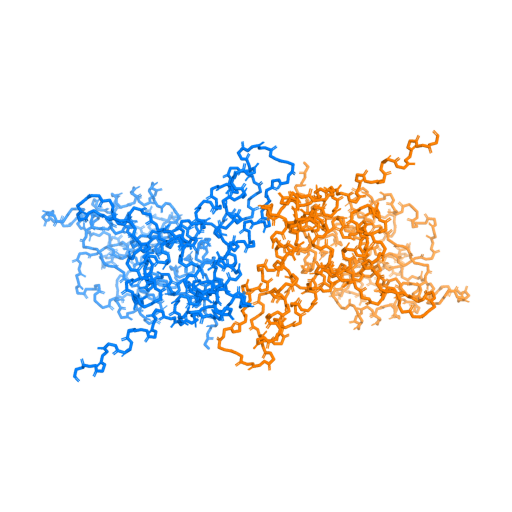B CA 1
ATOM 3426 C C . VAL B 1 118 ? -28.422 -24.672 -8.43 1 96.81 118 VAL B C 1
ATOM 3428 O O . VAL B 1 118 ? -29.375 -23.891 -8.531 1 96.81 118 VAL B O 1
ATOM 3431 N N . TYR B 1 119 ? -27.734 -25.203 -9.406 1 97.62 119 TYR B N 1
ATOM 3432 C CA . TYR B 1 119 ? -28.062 -24.812 -10.773 1 97.62 119 TYR B CA 1
ATOM 3433 C C . TYR B 1 119 ? -28.391 -26.031 -11.625 1 97.62 119 TYR B C 1
ATOM 3435 O O . TYR B 1 119 ? -28.016 -27.156 -11.273 1 97.62 119 TYR B O 1
ATOM 3443 N N . LYS B 1 120 ? -29.141 -25.781 -12.75 1 97.38 120 LYS B N 1
ATOM 3444 C CA . LYS B 1 120 ? -29.562 -26.844 -13.664 1 97.38 120 LYS B CA 1
ATOM 3445 C C . LYS B 1 120 ? -28.703 -26.859 -14.922 1 97.38 120 LYS B C 1
ATOM 3447 O O . LYS B 1 120 ? -28.484 -25.828 -15.547 1 97.38 120 LYS B O 1
ATOM 3452 N N . LYS B 1 121 ? -28.188 -28.078 -15.234 1 96.56 121 LYS B N 1
ATOM 3453 C CA . LYS B 1 121 ? -27.438 -28.219 -16.484 1 96.56 121 LYS B CA 1
ATOM 3454 C C . LYS B 1 121 ? -28.297 -27.875 -17.688 1 96.56 121 LYS B C 1
ATOM 3456 O O . LYS B 1 121 ? -29.469 -28.25 -17.75 1 96.56 121 LYS B O 1
ATOM 3461 N N . GLY B 1 122 ? -27.688 -27.156 -18.609 1 94.88 122 GLY B N 1
ATOM 3462 C CA . GLY B 1 122 ? -28.344 -26.828 -19.859 1 94.88 122 GLY B CA 1
ATOM 3463 C C . GLY B 1 122 ? -29.25 -25.625 -19.75 1 94.88 122 GLY B C 1
ATOM 3464 O O . GLY B 1 122 ? -29.812 -25.172 -20.75 1 94.88 122 GLY B O 1
ATOM 3465 N N . ARG B 1 123 ? -29.328 -25.016 -18.562 1 94.88 123 ARG B N 1
ATOM 3466 C CA . ARG B 1 123 ? -30.281 -23.938 -18.375 1 94.88 123 ARG B CA 1
ATOM 3467 C C . ARG B 1 123 ? -29.641 -22.766 -17.641 1 94.88 123 ARG B C 1
ATOM 3469 O O . ARG B 1 123 ? -29.828 -21.609 -18 1 94.88 123 ARG B O 1
ATOM 3476 N N . ASP B 1 124 ? -28.859 -23.047 -16.609 1 96 124 ASP B N 1
ATOM 3477 C CA . ASP B 1 124 ? -28.516 -22.016 -15.633 1 96 124 ASP B CA 1
ATOM 3478 C C . ASP B 1 124 ? -27.016 -21.703 -15.688 1 96 124 ASP B C 1
ATOM 3480 O O . ASP B 1 124 ? -26.469 -21.125 -14.75 1 96 124 ASP B O 1
ATOM 3484 N N . GLU B 1 125 ? -26.328 -22.078 -16.734 1 96.44 125 GLU B N 1
ATOM 3485 C CA . GLU B 1 125 ? -24.875 -21.938 -16.75 1 96.44 125 GLU B CA 1
ATOM 3486 C C . GLU B 1 125 ? -24.453 -20.484 -16.656 1 96.44 125 GLU B C 1
ATOM 3488 O O . GLU B 1 125 ? -23.516 -20.141 -15.93 1 96.44 125 GLU B O 1
ATOM 3493 N N . SER B 1 126 ? -25.156 -19.625 -17.375 1 95.19 126 SER B N 1
ATOM 3494 C CA . SER B 1 126 ? -24.812 -18.203 -17.359 1 95.19 126 SER B CA 1
ATOM 3495 C C . SER B 1 126 ? -25 -17.594 -15.969 1 95.19 126 SER B C 1
ATOM 3497 O O . SER B 1 126 ? -24.109 -16.891 -15.484 1 95.19 126 SER B O 1
ATOM 3499 N N . ALA B 1 127 ? -26.078 -17.875 -15.383 1 96.25 127 ALA B N 1
ATOM 3500 C CA . ALA B 1 127 ? -26.328 -17.391 -14.031 1 96.25 127 ALA B CA 1
ATOM 3501 C C . ALA B 1 127 ? -25.328 -17.969 -13.039 1 96.25 127 ALA B C 1
ATOM 3503 O O . ALA B 1 127 ? -24.906 -17.266 -12.109 1 96.25 127 ALA B O 1
ATOM 3504 N N . MET B 1 128 ? -24.953 -19.172 -13.227 1 97.31 128 MET B N 1
ATOM 3505 C CA . MET B 1 128 ? -23.984 -19.844 -12.367 1 97.31 128 MET B CA 1
ATOM 3506 C C . MET B 1 128 ? -22.641 -19.125 -12.414 1 97.31 128 MET B C 1
ATOM 3508 O O . MET B 1 128 ? -22.062 -18.797 -11.375 1 97.31 128 MET B O 1
ATOM 3512 N N . PHE B 1 129 ? -22.219 -18.828 -13.617 1 96.38 129 PHE B N 1
ATOM 3513 C CA . PHE B 1 129 ? -20.922 -18.172 -13.773 1 96.38 129 PHE B CA 1
ATOM 3514 C C . PHE B 1 129 ? -20.969 -16.734 -13.234 1 96.38 129 PHE B C 1
ATOM 3516 O O . PHE B 1 129 ? -20 -16.266 -12.641 1 96.38 129 PHE B O 1
ATOM 3523 N N . ALA B 1 130 ? -22.047 -16.109 -13.383 1 95 130 ALA B N 1
ATOM 3524 C CA . ALA B 1 130 ? -22.203 -14.766 -12.844 1 95 130 ALA B CA 1
ATOM 3525 C C . ALA B 1 130 ? -22.109 -14.766 -11.32 1 95 130 ALA B C 1
ATOM 3527 O O . ALA B 1 130 ? -21.422 -13.922 -10.734 1 95 130 ALA B O 1
ATOM 3528 N N . HIS B 1 131 ? -22.75 -15.727 -10.766 1 95.75 131 HIS B N 1
ATOM 3529 C CA . HIS B 1 131 ? -22.734 -15.859 -9.312 1 95.75 131 HIS B CA 1
ATOM 3530 C C . HIS B 1 131 ? -21.344 -16.172 -8.797 1 95.75 131 HIS B C 1
ATOM 3532 O O . HIS B 1 131 ? -20.859 -15.523 -7.871 1 95.75 131 HIS B O 1
ATOM 3538 N N . LEU B 1 132 ? -20.719 -17.109 -9.43 1 95.69 132 LEU B N 1
ATOM 3539 C CA . LEU B 1 132 ? -19.391 -17.516 -9.008 1 95.69 132 LEU B CA 1
ATOM 3540 C C . LEU B 1 132 ? -18.391 -16.391 -9.18 1 95.69 132 LEU B C 1
ATOM 3542 O O . LEU B 1 132 ? -17.516 -16.188 -8.336 1 95.69 132 LEU B O 1
ATOM 3546 N N . ARG B 1 133 ? -18.547 -15.664 -10.219 1 93.69 133 ARG B N 1
ATOM 3547 C CA . ARG B 1 133 ? -17.672 -14.523 -10.453 1 93.69 133 ARG B CA 1
ATOM 3548 C C . ARG B 1 133 ? -17.828 -13.477 -9.352 1 93.69 133 ARG B C 1
ATOM 3550 O O . ARG B 1 133 ? -16.844 -12.984 -8.805 1 93.69 133 ARG B O 1
ATOM 3557 N N . GLN B 1 134 ? -19.031 -13.219 -9.031 1 93.38 134 GLN B N 1
ATOM 3558 C CA . GLN B 1 134 ? -19.312 -12.242 -7.984 1 93.38 134 GLN B CA 1
ATOM 3559 C C . GLN B 1 134 ? -18.703 -12.68 -6.652 1 93.38 134 GLN B C 1
ATOM 3561 O O . GLN B 1 134 ? -18.062 -11.883 -5.965 1 93.38 134 GLN B O 1
ATOM 3566 N N . ARG B 1 135 ? -18.875 -13.875 -6.336 1 94.25 135 ARG B N 1
ATOM 3567 C CA . ARG B 1 135 ? -18.344 -14.391 -5.074 1 94.25 135 ARG B CA 1
ATOM 3568 C C . ARG B 1 135 ? -16.828 -14.43 -5.086 1 94.25 135 ARG B C 1
ATOM 3570 O O . ARG B 1 135 ? -16.188 -14.148 -4.07 1 94.25 135 ARG B O 1
ATOM 3577 N N . ALA B 1 136 ? -16.312 -14.805 -6.207 1 93.75 136 ALA B N 1
ATOM 3578 C CA . ALA B 1 136 ? -14.859 -14.883 -6.352 1 93.75 136 ALA B CA 1
ATOM 3579 C C . ALA B 1 136 ? -14.219 -13.516 -6.145 1 93.75 136 ALA B C 1
ATOM 3581 O O . ALA B 1 136 ? -13.18 -13.398 -5.48 1 93.75 136 ALA B O 1
ATOM 3582 N N . LEU B 1 137 ? -14.828 -12.492 -6.633 1 90.88 137 LEU B N 1
ATOM 3583 C CA . LEU B 1 137 ? -14.297 -11.133 -6.555 1 90.88 137 LEU B CA 1
ATOM 3584 C C . LEU B 1 137 ? -14.328 -10.625 -5.117 1 90.88 137 LEU B C 1
ATOM 3586 O O . LEU B 1 137 ? -13.648 -9.648 -4.793 1 90.88 137 LEU B O 1
ATOM 3590 N N . GLU B 1 138 ? -15.039 -11.32 -4.301 1 91.62 138 GLU B N 1
ATOM 3591 C CA . GLU B 1 138 ? -15.125 -10.914 -2.9 1 91.62 138 GLU B CA 1
ATOM 3592 C C . GLU B 1 138 ? -14.016 -11.555 -2.072 1 91.62 138 GLU B C 1
ATOM 3594 O O . GLU B 1 138 ? -13.766 -11.148 -0.936 1 91.62 138 GLU B O 1
ATOM 3599 N N . LEU B 1 139 ? -13.414 -12.523 -2.65 1 90.31 139 LEU B N 1
ATOM 3600 C CA . LEU B 1 139 ? -12.297 -13.141 -1.95 1 90.31 139 LEU B CA 1
ATOM 3601 C C . LEU B 1 139 ? -11.133 -12.164 -1.805 1 90.31 139 LEU B C 1
ATOM 3603 O O . LEU B 1 139 ? -10.781 -11.469 -2.758 1 90.31 139 LEU B O 1
ATOM 3607 N N . GLU B 1 140 ? -10.5 -12.148 -0.625 1 88.06 140 GLU B N 1
ATOM 3608 C CA . GLU B 1 140 ? -9.445 -11.18 -0.335 1 88.06 140 GLU B CA 1
ATOM 3609 C C . GLU B 1 140 ? -8.258 -11.352 -1.28 1 88.06 140 GLU B C 1
ATOM 3611 O O . GLU B 1 140 ? -7.715 -10.367 -1.789 1 88.06 140 GLU B O 1
ATOM 3616 N N . TRP B 1 141 ? -7.852 -12.562 -1.455 1 86.5 141 TRP B N 1
ATOM 3617 C CA . TRP B 1 141 ? -6.68 -12.781 -2.297 1 86.5 141 TRP B CA 1
ATOM 3618 C C . TRP B 1 141 ? -6.961 -12.367 -3.738 1 86.5 141 TRP B C 1
ATOM 3620 O O . TRP B 1 141 ? -6.055 -11.945 -4.457 1 86.5 141 TRP B O 1
ATOM 3630 N N . VAL B 1 142 ? -8.172 -12.523 -4.23 1 89.75 142 VAL B N 1
ATOM 3631 C CA . VAL B 1 142 ? -8.531 -12.102 -5.582 1 89.75 142 VAL B CA 1
ATOM 3632 C C . VAL B 1 142 ? -8.453 -10.578 -5.684 1 89.75 142 VAL B C 1
ATOM 3634 O O . VAL B 1 142 ? -7.934 -10.047 -6.664 1 89.75 142 VAL B O 1
ATOM 3637 N N . LYS B 1 143 ? -8.961 -9.945 -4.652 1 90.31 143 LYS B N 1
ATOM 3638 C CA . LYS B 1 143 ? -8.875 -8.492 -4.609 1 90.31 143 LYS B CA 1
ATOM 3639 C C . LYS B 1 143 ? -7.422 -8.023 -4.676 1 90.31 143 LYS B C 1
ATOM 3641 O O . LYS B 1 143 ? -7.094 -7.113 -5.438 1 90.31 143 LYS B O 1
ATOM 3646 N N . VAL B 1 144 ? -6.598 -8.695 -3.926 1 91 144 VAL B N 1
ATOM 3647 C CA . VAL B 1 144 ? -5.188 -8.336 -3.861 1 91 144 VAL B CA 1
ATOM 3648 C C . VAL B 1 144 ? -4.516 -8.625 -5.199 1 91 144 VAL B C 1
ATOM 3650 O O . VAL B 1 144 ? -3.781 -7.785 -5.73 1 91 144 VAL B O 1
ATOM 3653 N N . ALA B 1 145 ? -4.77 -9.75 -5.684 1 89.44 145 ALA B N 1
ATOM 3654 C CA . ALA B 1 145 ? -4.203 -10.086 -6.988 1 89.44 145 ALA B CA 1
ATOM 3655 C C . ALA B 1 145 ? -4.629 -9.078 -8.047 1 89.44 145 ALA B C 1
ATOM 3657 O O . ALA B 1 145 ? -3.846 -8.742 -8.945 1 89.44 145 ALA B O 1
ATOM 3658 N N . GLY B 1 146 ? -5.848 -8.641 -7.945 1 89 146 GLY B N 1
ATOM 3659 C CA . GLY B 1 146 ? -6.379 -7.664 -8.883 1 89 146 GLY B CA 1
ATOM 3660 C C . GLY B 1 146 ? -5.656 -6.332 -8.836 1 89 146 GLY B C 1
ATOM 3661 O O . GLY B 1 146 ? -5.668 -5.574 -9.805 1 89 146 GLY B O 1
ATOM 3662 N N . ARG B 1 147 ? -4.965 -6.07 -7.773 1 91.44 147 ARG B N 1
ATOM 3663 C CA . ARG B 1 147 ? -4.211 -4.832 -7.617 1 91.44 147 ARG B CA 1
ATOM 3664 C C . ARG B 1 147 ? -2.848 -4.93 -8.289 1 91.44 147 ARG B C 1
ATOM 3666 O O . ARG B 1 147 ? -2.189 -3.914 -8.531 1 91.44 147 ARG B O 1
ATOM 3673 N N . TYR B 1 148 ? -2.451 -6.215 -8.523 1 94.06 148 TYR B N 1
ATOM 3674 C CA . TYR B 1 148 ? -1.126 -6.43 -9.094 1 94.06 148 TYR B CA 1
ATOM 3675 C C . TYR B 1 148 ? -1.194 -7.371 -10.289 1 94.06 148 TYR B C 1
ATOM 3677 O O . TYR B 1 148 ? -0.44 -8.344 -10.367 1 94.06 148 TYR B O 1
ATOM 3685 N N . PRO B 1 149 ? -2.053 -7.102 -11.242 1 88.94 149 PRO B N 1
ATOM 3686 C CA . PRO B 1 149 ? -2.246 -8.07 -12.328 1 88.94 149 PRO B CA 1
ATOM 3687 C C . PRO B 1 149 ? -0.979 -8.289 -13.148 1 88.94 149 PRO B C 1
ATOM 3689 O O . PRO B 1 149 ? -0.721 -9.414 -13.602 1 88.94 149 PRO B O 1
ATOM 3692 N N . ASP B 1 150 ? -0.219 -7.285 -13.383 1 91.88 150 ASP B N 1
ATOM 3693 C CA . ASP B 1 150 ? 1.014 -7.375 -14.156 1 91.88 150 ASP B CA 1
ATOM 3694 C C . ASP B 1 150 ? 2.031 -8.281 -13.469 1 91.88 150 ASP B C 1
ATOM 3696 O O . ASP B 1 150 ? 2.676 -9.109 -14.117 1 91.88 150 ASP B O 1
ATOM 3700 N N . VAL B 1 151 ? 2.096 -8.219 -12.227 1 95.19 151 VAL B N 1
ATOM 3701 C CA . VAL B 1 151 ? 3.047 -8.992 -11.438 1 95.19 151 VAL B CA 1
ATOM 3702 C C . VAL B 1 151 ? 2.633 -10.461 -11.438 1 95.19 151 VAL B C 1
ATOM 3704 O O . VAL B 1 151 ? 3.457 -11.344 -11.68 1 95.19 151 VAL B O 1
ATOM 3707 N N . PHE B 1 152 ? 1.395 -10.68 -11.188 1 89.75 152 PHE B N 1
ATOM 3708 C CA . PHE B 1 152 ? 0.945 -12.062 -11.055 1 89.75 152 PHE B CA 1
ATOM 3709 C C . PHE B 1 152 ? 0.933 -12.758 -12.414 1 89.75 152 PHE B C 1
ATOM 3711 O O . PHE B 1 152 ? 1.089 -13.977 -12.492 1 89.75 152 PHE B O 1
ATOM 3718 N N . ARG B 1 153 ? 0.834 -11.977 -13.461 1 88.12 153 ARG B N 1
ATOM 3719 C CA . ARG B 1 153 ? 1.024 -12.562 -14.781 1 88.12 153 ARG B CA 1
ATOM 3720 C C . ARG B 1 153 ? 2.42 -13.172 -14.914 1 88.12 153 ARG B C 1
ATOM 3722 O O . ARG B 1 153 ? 2.572 -14.289 -15.406 1 88.12 153 ARG B O 1
ATOM 3729 N N . VAL B 1 154 ? 3.395 -12.469 -14.461 1 92.56 154 VAL B N 1
ATOM 3730 C CA . VAL B 1 154 ? 4.777 -12.93 -14.531 1 92.56 154 VAL B CA 1
ATOM 3731 C C . VAL B 1 154 ? 4.965 -14.133 -13.609 1 92.56 154 VAL B C 1
ATOM 3733 O O . VAL B 1 154 ? 5.57 -15.133 -14 1 92.56 154 VAL B O 1
ATOM 3736 N N . VAL B 1 155 ? 4.43 -14.07 -12.43 1 91.81 155 VAL B N 1
ATOM 3737 C CA . VAL B 1 155 ? 4.578 -15.125 -11.43 1 91.81 155 VAL B CA 1
ATOM 3738 C C . VAL B 1 155 ? 3.932 -16.422 -11.945 1 91.81 155 VAL B C 1
ATOM 3740 O O . VAL B 1 155 ? 4.539 -17.484 -11.891 1 91.81 155 VAL B O 1
ATOM 3743 N N . ASP B 1 156 ? 2.812 -16.234 -12.5 1 82.19 156 ASP B N 1
ATOM 3744 C CA . ASP B 1 156 ? 2.072 -17.391 -12.984 1 82.19 156 ASP B CA 1
ATOM 3745 C C . ASP B 1 156 ? 2.75 -18.016 -14.203 1 82.19 156 ASP B C 1
ATOM 3747 O O . ASP B 1 156 ? 2.701 -19.219 -14.398 1 82.19 156 ASP B O 1
ATOM 3751 N N . THR B 1 157 ? 3.395 -17.203 -14.938 1 85.56 157 THR B N 1
ATOM 3752 C CA . THR B 1 157 ? 4.031 -17.672 -16.172 1 85.56 157 THR B CA 1
ATOM 3753 C C . THR B 1 157 ? 5.359 -18.359 -15.859 1 85.56 157 THR B C 1
ATOM 3755 O O . THR B 1 157 ? 5.688 -19.391 -16.453 1 85.56 157 THR B O 1
ATOM 3758 N N . TYR B 1 158 ? 6.074 -17.828 -14.836 1 89.81 158 TYR B N 1
ATOM 3759 C CA . TYR B 1 158 ? 7.469 -18.234 -14.789 1 89.81 158 TYR B CA 1
ATOM 3760 C C . TYR B 1 158 ? 7.816 -18.844 -13.438 1 89.81 158 TYR B C 1
ATOM 3762 O O . TYR B 1 158 ? 8.758 -19.641 -13.328 1 89.81 158 TYR B O 1
ATOM 3770 N N . LEU B 1 159 ? 7.168 -18.469 -12.375 1 90.5 159 LEU B N 1
ATOM 3771 C CA . LEU B 1 159 ? 7.754 -18.703 -11.062 1 90.5 159 LEU B CA 1
ATOM 3772 C C . LEU B 1 159 ? 7.023 -19.812 -10.32 1 90.5 159 LEU B C 1
ATOM 3774 O O . LEU B 1 159 ? 7.543 -20.375 -9.352 1 90.5 159 LEU B O 1
ATOM 3778 N N . GLY B 1 160 ? 5.805 -20.125 -10.727 1 83.81 160 GLY B N 1
ATOM 3779 C CA . GLY B 1 160 ? 5.129 -21.297 -10.203 1 83.81 160 GLY B CA 1
ATOM 3780 C C . GLY B 1 160 ? 4.219 -20.984 -9.031 1 83.81 160 GLY B C 1
ATOM 3781 O O . GLY B 1 160 ? 4.191 -19.859 -8.539 1 83.81 160 GLY B O 1
ATOM 3782 N N . ALA B 1 161 ? 3.592 -22.016 -8.484 1 81.81 161 ALA B N 1
ATOM 3783 C CA . ALA B 1 161 ? 2.518 -21.891 -7.5 1 81.81 161 ALA B CA 1
ATOM 3784 C C . ALA B 1 161 ? 3.076 -21.562 -6.117 1 81.81 161 ALA B C 1
ATOM 3786 O O . ALA B 1 161 ? 2.453 -20.828 -5.344 1 81.81 161 ALA B O 1
ATOM 3787 N N . ASP B 1 162 ? 4.176 -22.141 -5.824 1 85.56 162 ASP B N 1
ATOM 3788 C CA . ASP B 1 162 ? 4.777 -21.906 -4.512 1 85.56 162 ASP B CA 1
ATOM 3789 C C . ASP B 1 162 ? 5.145 -20.422 -4.34 1 85.56 162 ASP B C 1
ATOM 3791 O O . ASP B 1 162 ? 4.867 -19.828 -3.299 1 85.56 162 ASP B O 1
ATOM 3795 N N . THR B 1 163 ? 5.758 -19.906 -5.371 1 91.44 163 THR B N 1
ATOM 3796 C CA . THR B 1 163 ? 6.129 -18.5 -5.34 1 91.44 163 THR B CA 1
ATOM 3797 C C . THR B 1 163 ? 4.891 -17.609 -5.309 1 91.44 163 THR B C 1
ATOM 3799 O O . THR B 1 163 ? 4.863 -16.594 -4.613 1 91.44 163 THR B O 1
ATOM 3802 N N . ARG B 1 164 ? 3.883 -18 -6.047 1 89.62 164 ARG B N 1
ATOM 3803 C CA . ARG B 1 164 ? 2.621 -17.266 -6.047 1 89.62 164 ARG B CA 1
ATOM 3804 C C . ARG B 1 164 ? 2.039 -17.172 -4.641 1 89.62 164 ARG B C 1
ATOM 3806 O O . ARG B 1 164 ? 1.634 -16.094 -4.199 1 89.62 164 ARG B O 1
ATOM 3813 N N . GLN B 1 165 ? 2.025 -18.281 -3.996 1 87.5 165 GLN B N 1
ATOM 3814 C CA . GLN B 1 165 ? 1.462 -18.328 -2.652 1 87.5 165 GLN B CA 1
ATOM 3815 C C . GLN B 1 165 ? 2.279 -17.484 -1.679 1 87.5 165 GLN B C 1
ATOM 3817 O O . GLN B 1 165 ? 1.719 -16.781 -0.847 1 87.5 165 GLN B O 1
ATOM 3822 N N . ALA B 1 166 ? 3.562 -17.609 -1.78 1 92.81 166 ALA B N 1
ATOM 3823 C CA . ALA B 1 166 ? 4.441 -16.844 -0.898 1 92.81 166 ALA B CA 1
ATOM 3824 C C . ALA B 1 166 ? 4.234 -15.344 -1.085 1 92.81 166 ALA B C 1
ATOM 3826 O O . ALA B 1 166 ? 4.145 -14.594 -0.107 1 92.81 166 ALA B O 1
ATOM 3827 N N . LEU B 1 167 ? 4.168 -14.922 -2.303 1 95.56 167 LEU B N 1
ATOM 3828 C CA . LEU B 1 167 ? 3.965 -13.508 -2.604 1 95.56 167 LEU B CA 1
ATOM 3829 C C . LEU B 1 167 ? 2.6 -13.039 -2.111 1 95.56 167 LEU B C 1
ATOM 3831 O O . LEU B 1 167 ? 2.488 -11.969 -1.512 1 95.56 167 LEU B O 1
ATOM 3835 N N . MET B 1 168 ? 1.609 -13.836 -2.344 1 92.19 168 MET B N 1
ATOM 3836 C CA . MET B 1 168 ? 0.256 -13.516 -1.9 1 92.19 168 MET B CA 1
ATOM 3837 C C . MET B 1 168 ? 0.201 -13.359 -0.385 1 92.19 168 MET B C 1
ATOM 3839 O O . MET B 1 168 ? -0.383 -12.406 0.126 1 92.19 168 MET B O 1
ATOM 3843 N N . ASP B 1 169 ? 0.795 -14.266 0.267 1 92.81 169 ASP B N 1
ATOM 3844 C CA . ASP B 1 169 ? 0.822 -14.211 1.725 1 92.81 169 ASP B CA 1
ATOM 3845 C C . ASP B 1 169 ? 1.455 -12.906 2.211 1 92.81 169 ASP B C 1
ATOM 3847 O O . ASP B 1 169 ? 0.952 -12.273 3.143 1 92.81 169 ASP B O 1
ATOM 3851 N N . CYS B 1 170 ? 2.502 -12.547 1.602 1 97.06 170 CYS B N 1
ATOM 3852 C CA . CYS B 1 170 ? 3.188 -11.312 1.979 1 97.06 170 CYS B CA 1
ATOM 3853 C C . CYS B 1 170 ? 2.303 -10.102 1.728 1 97.06 170 CYS B C 1
ATOM 3855 O O . CYS B 1 170 ? 2.164 -9.234 2.598 1 97.06 170 CYS B O 1
ATOM 3857 N N . LEU B 1 171 ? 1.668 -10.039 0.588 1 96.5 171 LEU B N 1
ATOM 3858 C CA . LEU B 1 171 ? 0.85 -8.898 0.205 1 96.5 171 LEU B CA 1
ATOM 3859 C C . LEU B 1 171 ? -0.374 -8.773 1.107 1 96.5 171 LEU B C 1
ATOM 3861 O O . LEU B 1 171 ? -0.837 -7.668 1.389 1 96.5 171 LEU B O 1
ATOM 3865 N N . LEU B 1 172 ? -0.827 -9.898 1.612 1 94.06 172 LEU B N 1
ATOM 3866 C CA . LEU B 1 172 ? -2.016 -9.922 2.457 1 94.06 172 LEU B CA 1
ATOM 3867 C C . LEU B 1 172 ? -1.675 -9.516 3.887 1 94.06 172 LEU B C 1
ATOM 3869 O O . LEU B 1 172 ? -2.547 -9.07 4.633 1 94.06 172 LEU B O 1
ATOM 3873 N N . THR B 1 173 ? -0.414 -9.633 4.27 1 96 173 THR B N 1
ATOM 3874 C CA . THR B 1 173 ? -0.097 -9.469 5.684 1 96 173 THR B CA 1
ATOM 3875 C C . THR B 1 173 ? 0.91 -8.344 5.887 1 96 173 THR B C 1
ATOM 3877 O O . THR B 1 173 ? 1.377 -8.109 7.004 1 96 173 THR B O 1
ATOM 3880 N N . MET B 1 174 ? 1.27 -7.637 4.859 1 95.56 174 MET B N 1
ATOM 3881 C CA . MET B 1 174 ? 2.371 -6.684 4.953 1 95.56 174 MET B CA 1
ATOM 3882 C C . MET B 1 174 ? 1.975 -5.473 5.789 1 95.56 174 MET B C 1
ATOM 3884 O O . MET B 1 174 ? 2.83 -4.68 6.188 1 95.56 174 MET B O 1
ATOM 3888 N N . ASP B 1 175 ? 0.677 -5.297 6.168 1 93.69 175 ASP B N 1
ATOM 3889 C CA . ASP B 1 175 ? 0.235 -4.211 7.039 1 93.69 175 ASP B CA 1
ATOM 3890 C C . ASP B 1 175 ? 0.35 -4.605 8.508 1 93.69 175 ASP B C 1
ATOM 3892 O O . ASP B 1 175 ? 0.242 -3.754 9.398 1 93.69 175 ASP B O 1
ATOM 3896 N N . ASP B 1 176 ? 0.578 -5.828 8.727 1 94.88 176 ASP B N 1
ATOM 3897 C CA . ASP B 1 176 ? 0.713 -6.324 10.094 1 94.88 176 ASP B CA 1
ATOM 3898 C C . ASP B 1 176 ? 2.045 -5.891 10.703 1 94.88 176 ASP B C 1
ATOM 3900 O O . ASP B 1 176 ? 3.111 -6.262 10.203 1 94.88 176 ASP B O 1
ATOM 3904 N N . GLY B 1 177 ? 2.033 -5.227 11.812 1 94.31 177 GLY B N 1
ATOM 3905 C CA . GLY B 1 177 ? 3.211 -4.617 12.414 1 94.31 177 GLY B CA 1
ATOM 3906 C C . GLY B 1 177 ? 3.852 -5.48 13.484 1 94.31 177 GLY B C 1
ATOM 3907 O O . GLY B 1 177 ? 4.805 -5.059 14.141 1 94.31 177 GLY B O 1
ATOM 3908 N N . THR B 1 178 ? 3.398 -6.645 13.656 1 95.75 178 THR B N 1
ATOM 3909 C CA . THR B 1 178 ? 3.979 -7.516 14.672 1 95.75 178 THR B CA 1
ATOM 3910 C C . THR B 1 178 ? 5.344 -8.031 14.227 1 95.75 178 THR B C 1
ATOM 3912 O O . THR B 1 178 ? 5.543 -8.344 13.047 1 95.75 178 THR B O 1
ATOM 3915 N N . PRO B 1 179 ? 6.309 -8.148 15.18 1 95.44 179 PRO B N 1
ATOM 3916 C CA . PRO B 1 179 ? 7.664 -8.578 14.828 1 95.44 179 PRO B CA 1
ATOM 3917 C C . PRO B 1 179 ? 7.695 -9.938 14.133 1 95.44 179 PRO B C 1
ATOM 3919 O O . PRO B 1 179 ? 8.445 -10.133 13.18 1 95.44 179 PRO B O 1
ATOM 3922 N N . ALA B 1 180 ? 6.895 -10.852 14.602 1 96.12 180 ALA B N 1
ATOM 3923 C CA . ALA B 1 180 ? 6.863 -12.188 14.016 1 96.12 180 ALA B CA 1
ATOM 3924 C C . ALA B 1 180 ? 6.441 -12.133 12.547 1 96.12 180 ALA B C 1
ATOM 3926 O O . ALA B 1 180 ? 7.039 -12.797 11.695 1 96.12 180 ALA B O 1
ATOM 3927 N N . ARG B 1 181 ? 5.43 -11.375 12.273 1 97.19 181 ARG B N 1
ATOM 3928 C CA . ARG B 1 181 ? 4.938 -11.242 10.906 1 97.19 181 ARG B CA 1
ATOM 3929 C C . ARG B 1 181 ? 5.941 -10.5 10.031 1 97.19 181 ARG B C 1
ATOM 3931 O O . ARG B 1 181 ? 6.164 -10.867 8.875 1 97.19 181 ARG B O 1
ATOM 3938 N N . ILE B 1 182 ? 6.512 -9.477 10.578 1 97.75 182 ILE B N 1
ATOM 3939 C CA . ILE B 1 182 ? 7.527 -8.727 9.852 1 97.75 182 ILE B CA 1
ATOM 3940 C C . ILE B 1 182 ? 8.695 -9.641 9.492 1 97.75 182 ILE B C 1
ATOM 3942 O O . ILE B 1 182 ? 9.117 -9.688 8.336 1 97.75 182 ILE B O 1
ATOM 3946 N N . ARG B 1 183 ? 9.164 -10.383 10.445 1 97.5 183 ARG B N 1
ATOM 3947 C CA . ARG B 1 183 ? 10.266 -11.32 10.234 1 97.5 183 ARG B CA 1
ATOM 3948 C C . ARG B 1 183 ? 9.922 -12.328 9.141 1 97.5 183 ARG B C 1
ATOM 3950 O O . ARG B 1 183 ? 10.734 -12.578 8.25 1 97.5 183 ARG B O 1
ATOM 3957 N N . GLY B 1 184 ? 8.758 -12.891 9.266 1 97.56 184 GLY B N 1
ATOM 3958 C CA . GLY B 1 184 ? 8.32 -13.883 8.297 1 97.56 184 GLY B CA 1
ATOM 3959 C C . GLY B 1 184 ? 8.195 -13.32 6.891 1 97.56 184 GLY B C 1
ATOM 3960 O O . GLY B 1 184 ? 8.602 -13.969 5.922 1 97.56 184 GLY B O 1
ATOM 3961 N N . ASN B 1 185 ? 7.621 -12.164 6.762 1 98.25 185 ASN B N 1
ATOM 3962 C CA . ASN B 1 185 ? 7.473 -11.531 5.457 1 98.25 185 ASN B CA 1
ATOM 3963 C C . ASN B 1 185 ? 8.828 -11.219 4.828 1 98.25 185 ASN B C 1
ATOM 3965 O O . ASN B 1 185 ? 9.023 -11.445 3.631 1 98.25 185 ASN B O 1
ATOM 3969 N N . LEU B 1 186 ? 9.75 -10.703 5.629 1 97.81 186 LEU B N 1
ATOM 3970 C CA . LEU B 1 186 ? 11.078 -10.406 5.109 1 97.81 186 LEU B CA 1
ATOM 3971 C C . LEU B 1 186 ? 11.773 -11.672 4.629 1 97.81 186 LEU B C 1
ATOM 3973 O O . LEU B 1 186 ? 12.422 -11.68 3.582 1 97.81 186 LEU B O 1
ATOM 3977 N N . ALA B 1 187 ? 11.617 -12.719 5.383 1 96.88 187 ALA B N 1
ATOM 3978 C CA . ALA B 1 187 ? 12.195 -14.008 4.988 1 96.88 187 ALA B CA 1
ATOM 3979 C C . ALA B 1 187 ? 11.594 -14.492 3.672 1 96.88 187 ALA B C 1
ATOM 3981 O O . ALA B 1 187 ? 12.312 -14.984 2.797 1 96.88 187 ALA B O 1
ATOM 3982 N N . ASN B 1 188 ? 10.328 -14.359 3.535 1 96.88 188 ASN B N 1
ATOM 3983 C CA . ASN B 1 188 ? 9.625 -14.766 2.324 1 96.88 188 ASN B CA 1
ATOM 3984 C C . ASN B 1 188 ? 10.086 -13.961 1.112 1 96.88 188 ASN B C 1
ATOM 3986 O O . ASN B 1 188 ? 10.32 -14.523 0.041 1 96.88 188 ASN B O 1
ATOM 3990 N N . LEU B 1 189 ? 10.18 -12.727 1.287 1 97.94 189 LEU B N 1
ATOM 3991 C CA . LEU B 1 189 ? 10.586 -11.844 0.194 1 97.94 189 LEU B CA 1
ATOM 3992 C C . LEU B 1 189 ? 11.992 -12.18 -0.276 1 97.94 189 LEU B C 1
ATOM 3994 O O . LEU B 1 189 ? 12.273 -12.18 -1.478 1 97.94 189 LEU B O 1
ATOM 3998 N N . ARG B 1 190 ? 12.852 -12.469 0.655 1 96.06 190 ARG B N 1
ATOM 3999 C CA . ARG B 1 190 ? 14.211 -12.891 0.314 1 96.06 190 ARG B CA 1
ATOM 4000 C C . ARG B 1 190 ? 14.195 -14.195 -0.473 1 96.06 190 ARG B C 1
ATOM 4002 O O . ARG B 1 190 ? 14.922 -14.336 -1.463 1 96.06 190 ARG B O 1
ATOM 4009 N N . SER B 1 191 ? 13.383 -15.078 -0.008 1 95.12 191 SER B N 1
ATOM 4010 C CA . SER B 1 191 ? 13.266 -16.359 -0.679 1 95.12 191 SER B CA 1
ATOM 4011 C C . SER B 1 191 ? 12.758 -16.203 -2.105 1 95.12 191 SER B C 1
ATOM 4013 O O . SER B 1 191 ? 13.203 -16.906 -3.016 1 95.12 191 SER B O 1
ATOM 4015 N N . ILE B 1 192 ? 11.828 -15.352 -2.283 1 96.56 192 ILE B N 1
ATOM 4016 C CA . ILE B 1 192 ? 11.273 -15.117 -3.611 1 96.56 192 ILE B CA 1
ATOM 4017 C C . ILE B 1 192 ? 12.352 -14.539 -4.523 1 96.56 192 ILE B C 1
ATOM 4019 O O . ILE B 1 192 ? 12.445 -14.906 -5.695 1 96.56 192 ILE B O 1
ATOM 4023 N N . GLN B 1 193 ? 13.172 -13.641 -4.012 1 97.19 193 GLN B N 1
ATOM 4024 C CA . GLN B 1 193 ? 14.258 -13.094 -4.812 1 97.19 193 GLN B CA 1
ATOM 4025 C C . GLN B 1 193 ? 15.219 -14.203 -5.262 1 97.19 193 GLN B C 1
ATOM 4027 O O . GLN B 1 193 ? 15.664 -14.211 -6.41 1 97.19 193 GLN B O 1
ATOM 4032 N N . GLU B 1 194 ? 15.539 -15.062 -4.324 1 94.75 194 GLU B N 1
ATOM 4033 C CA . GLU B 1 194 ? 16.406 -16.188 -4.664 1 94.75 194 GLU B CA 1
ATOM 4034 C C . GLU B 1 194 ? 15.805 -17.031 -5.781 1 94.75 194 GLU B C 1
ATOM 4036 O O . GLU B 1 194 ? 16.5 -17.391 -6.738 1 94.75 194 GLU B O 1
ATOM 4041 N N . LYS B 1 195 ? 14.547 -17.297 -5.664 1 93.56 195 LYS B N 1
ATOM 4042 C CA . LYS B 1 195 ? 13.859 -18.078 -6.684 1 93.56 195 LYS B CA 1
ATOM 4043 C C . LYS B 1 195 ? 13.859 -17.359 -8.031 1 93.56 195 LYS B C 1
ATOM 4045 O O . LYS B 1 195 ? 13.969 -18 -9.078 1 93.56 195 LYS B O 1
ATOM 4050 N N . LEU B 1 196 ? 13.727 -16.109 -7.988 1 95.38 196 LEU B N 1
ATOM 4051 C CA . LEU B 1 196 ? 13.773 -15.297 -9.203 1 95.38 196 LEU B CA 1
ATOM 4052 C C . LEU B 1 196 ? 15.078 -15.531 -9.961 1 95.38 196 LEU B C 1
ATOM 4054 O O . LEU B 1 196 ? 15.062 -15.734 -11.18 1 95.38 196 LEU B O 1
ATOM 4058 N N . TYR B 1 197 ? 16.141 -15.523 -9.273 1 94.25 197 TYR B N 1
ATOM 4059 C CA . TYR B 1 197 ? 17.453 -15.656 -9.922 1 94.25 197 TYR B CA 1
ATOM 4060 C C . TYR B 1 197 ? 17.688 -17.094 -10.383 1 94.25 197 TYR B C 1
ATOM 4062 O O . TYR B 1 197 ? 18.328 -17.312 -11.406 1 94.25 197 TYR B O 1
ATOM 4070 N N . ILE B 1 198 ? 17.156 -18.016 -9.625 1 92.69 198 ILE B N 1
ATOM 4071 C CA . ILE B 1 198 ? 17.266 -19.422 -10.039 1 92.69 198 ILE B CA 1
ATOM 4072 C C . ILE B 1 198 ? 16.547 -19.625 -11.367 1 92.69 198 ILE B C 1
ATOM 4074 O O . ILE B 1 198 ? 17.078 -20.234 -12.289 1 92.69 198 ILE B O 1
ATOM 4078 N N . VAL B 1 199 ? 15.375 -19.078 -11.438 1 93.19 199 VAL B N 1
ATOM 4079 C CA . VAL B 1 199 ? 14.586 -19.234 -12.656 1 93.19 199 VAL B CA 1
ATOM 4080 C C . VAL B 1 199 ? 15.211 -18.406 -13.781 1 93.19 199 VAL B C 1
ATOM 4082 O O . VAL B 1 199 ? 15.195 -18.812 -14.945 1 93.19 199 VAL B O 1
ATOM 4085 N N . LEU B 1 200 ? 15.75 -17.266 -13.43 1 93.69 200 LEU B N 1
ATOM 4086 C CA . LEU B 1 200 ? 16.406 -16.453 -14.445 1 93.69 200 LEU B CA 1
ATOM 4087 C C . LEU B 1 200 ? 17.594 -17.188 -15.055 1 93.69 200 LEU B C 1
ATOM 4089 O O . LEU B 1 200 ? 17.859 -17.062 -16.25 1 93.69 200 LEU B O 1
ATOM 4093 N N . HIS B 1 201 ? 18.266 -17.906 -14.227 1 91.81 201 HIS B N 1
ATOM 4094 C CA . HIS B 1 201 ? 19.375 -18.719 -14.727 1 91.81 201 HIS B CA 1
ATOM 4095 C C . HIS B 1 201 ? 18.906 -19.688 -15.812 1 91.81 201 HIS B C 1
ATOM 4097 O O . HIS B 1 201 ? 19.609 -19.891 -16.812 1 91.81 201 HIS B O 1
ATOM 4103 N N . ARG B 1 202 ? 17.766 -20.219 -15.703 1 90.25 202 ARG B N 1
ATOM 4104 C CA . ARG B 1 202 ? 17.234 -21.188 -16.656 1 90.25 202 ARG B CA 1
ATOM 4105 C C . ARG B 1 202 ? 16.891 -20.5 -17.984 1 90.25 202 ARG B C 1
ATOM 4107 O O . ARG B 1 202 ? 17.031 -21.109 -19.047 1 90.25 202 ARG B O 1
ATOM 4114 N N . HIS B 1 203 ? 16.516 -19.312 -17.922 1 90.38 203 HIS B N 1
ATOM 4115 C CA . HIS B 1 203 ? 16.078 -18.625 -19.125 1 90.38 203 HIS B CA 1
ATOM 4116 C C . HIS B 1 203 ? 17.188 -17.766 -19.719 1 90.38 203 HIS B C 1
ATOM 4118 O O . HIS B 1 203 ? 17.234 -17.562 -20.938 1 90.38 203 HIS B O 1
ATOM 4124 N N . ARG B 1 204 ? 18 -17.203 -18.828 1 92.25 204 ARG B N 1
ATOM 4125 C CA . ARG B 1 204 ? 19.078 -16.312 -19.219 1 92.25 204 ARG B CA 1
ATOM 4126 C C . ARG B 1 204 ? 20.375 -16.672 -18.516 1 92.25 204 ARG B C 1
ATOM 4128 O O . ARG B 1 204 ? 20.844 -15.938 -17.641 1 92.25 204 ARG B O 1
ATOM 4135 N N . PRO B 1 205 ? 21.031 -17.766 -18.984 1 91.69 205 PRO B N 1
ATOM 4136 C CA . PRO B 1 205 ? 22.266 -18.172 -18.328 1 91.69 205 PRO B CA 1
ATOM 4137 C C . PRO B 1 205 ? 23.406 -17.172 -18.531 1 91.69 205 PRO B C 1
ATOM 4139 O O . PRO B 1 205 ? 24.406 -17.203 -17.797 1 91.69 205 PRO B O 1
ATOM 4142 N N . ASP B 1 206 ? 23.281 -16.297 -19.484 1 88.94 206 ASP B N 1
ATOM 4143 C CA . ASP B 1 206 ? 24.25 -15.227 -19.672 1 88.94 206 ASP B CA 1
ATOM 4144 C C . ASP B 1 206 ? 24.156 -14.195 -18.547 1 88.94 206 ASP B C 1
ATOM 4146 O O . ASP B 1 206 ? 25.172 -13.617 -18.141 1 88.94 206 ASP B O 1
ATOM 4150 N N . MET B 1 207 ? 22.984 -14.039 -18.031 1 91.25 207 MET B N 1
ATOM 4151 C CA . MET B 1 207 ? 22.766 -13.07 -16.969 1 91.25 207 MET B CA 1
ATOM 4152 C C . MET B 1 207 ? 23.078 -13.672 -15.602 1 91.25 207 MET B C 1
ATOM 4154 O O . MET B 1 207 ? 23.641 -12.992 -14.742 1 91.25 207 MET B O 1
ATOM 4158 N N . VAL B 1 208 ? 22.656 -14.898 -15.469 1 93 208 VAL B N 1
ATOM 4159 C CA . VAL B 1 208 ? 22.938 -15.602 -14.219 1 93 208 VAL B CA 1
ATOM 4160 C C . VAL B 1 208 ? 23.641 -16.922 -14.523 1 93 208 VAL B C 1
ATOM 4162 O O . VAL B 1 208 ? 22.969 -17.953 -14.695 1 93 208 VAL B O 1
ATOM 4165 N N . PRO B 1 209 ? 24.891 -16.906 -14.422 1 90.31 209 PRO B N 1
ATOM 4166 C CA . PRO B 1 209 ? 25.656 -18.109 -14.773 1 90.31 209 PRO B CA 1
ATOM 4167 C C . PRO B 1 209 ? 25.516 -19.219 -13.734 1 90.31 209 PRO B C 1
ATOM 4169 O O . PRO B 1 209 ? 25.203 -18.953 -12.57 1 90.31 209 PRO B O 1
ATOM 4172 N N . ARG B 1 210 ? 25.922 -20.422 -14.109 1 89.81 210 ARG B N 1
ATOM 4173 C CA . ARG B 1 210 ? 25.781 -21.641 -13.312 1 89.81 210 ARG B CA 1
ATOM 4174 C C . ARG B 1 210 ? 26.641 -21.578 -12.055 1 89.81 210 ARG B C 1
ATOM 4176 O O . ARG B 1 210 ? 26.281 -22.141 -11.023 1 89.81 210 ARG B O 1
ATOM 4183 N N . ARG B 1 211 ? 27.703 -20.859 -12.117 1 89 211 ARG B N 1
ATOM 4184 C CA . ARG B 1 211 ? 28.656 -20.828 -11.016 1 89 211 ARG B CA 1
ATOM 4185 C C . ARG B 1 211 ? 28.047 -20.172 -9.773 1 89 211 ARG B C 1
ATOM 4187 O O . ARG B 1 211 ? 28.562 -20.328 -8.664 1 89 211 ARG B O 1
ATOM 4194 N N . PHE B 1 212 ? 26.969 -19.484 -9.969 1 90.94 212 PHE B N 1
ATOM 4195 C CA . PHE B 1 212 ? 26.344 -18.812 -8.828 1 90.94 212 PHE B CA 1
ATOM 4196 C C . PHE B 1 212 ? 25.266 -19.688 -8.211 1 90.94 212 PHE B C 1
ATOM 4198 O O . PHE B 1 212 ? 24.672 -19.328 -7.195 1 90.94 212 PHE B O 1
ATOM 4205 N N . ILE B 1 213 ? 24.984 -20.812 -8.812 1 88.31 213 ILE B N 1
ATOM 4206 C CA . ILE B 1 213 ? 23.922 -21.719 -8.367 1 88.31 213 ILE B CA 1
ATOM 4207 C C . ILE B 1 213 ? 24.531 -22.953 -7.715 1 88.31 213 ILE B C 1
ATOM 4209 O O . ILE B 1 213 ? 25.359 -23.641 -8.312 1 88.31 213 ILE B O 1
ATOM 4213 N N . TYR B 1 214 ? 24.219 -23.125 -6.41 1 82.69 214 TYR B N 1
ATOM 4214 C CA . TYR B 1 214 ? 24.797 -24.25 -5.672 1 82.69 214 TYR B CA 1
ATOM 4215 C C . TYR B 1 214 ? 23.812 -25.406 -5.586 1 82.69 214 TYR B C 1
ATOM 4217 O O . TYR B 1 214 ? 22.641 -25.219 -5.242 1 82.69 214 TYR B O 1
ATOM 4225 N N . TYR B 1 215 ? 24.234 -26.5 -6.188 1 67.81 215 TYR B N 1
ATOM 4226 C CA . TYR B 1 215 ? 23.391 -27.703 -6.199 1 67.81 215 TYR B CA 1
ATOM 4227 C C . TYR B 1 215 ? 23.844 -28.688 -5.129 1 67.81 215 TYR B C 1
ATOM 4229 O O . TYR B 1 215 ? 25.031 -28.75 -4.789 1 67.81 215 TYR B O 1
ATOM 4237 N N . GLU B 1 216 ? 23.016 -29.031 -4.098 1 61.06 216 GLU B N 1
ATOM 4238 C CA . GLU B 1 216 ? 23.406 -30.125 -3.211 1 61.06 216 GLU B CA 1
ATOM 4239 C C . GLU B 1 216 ? 23.891 -31.328 -4.004 1 61.06 216 GLU B C 1
ATOM 4241 O O . GLU B 1 216 ? 23.578 -31.469 -5.191 1 61.06 216 GLU B O 1
ATOM 4246 N N . HIS B 1 217 ? 24.703 -32.219 -3.322 1 53.28 217 HIS B N 1
ATOM 4247 C CA . HIS B 1 217 ? 25.141 -33.5 -3.881 1 53.28 217 HIS B CA 1
ATOM 4248 C C . HIS B 1 217 ? 23.969 -34.25 -4.512 1 53.28 217 HIS B C 1
ATOM 4250 O O . HIS B 1 217 ? 22.906 -34.375 -3.904 1 53.28 217 HIS B O 1
ATOM 4256 N N . GLY B 1 218 ? 23.984 -34.844 -5.824 1 48.62 218 GLY B N 1
ATOM 4257 C CA . GLY B 1 218 ? 23.125 -35.562 -6.758 1 48.62 218 GLY B CA 1
ATOM 4258 C C . GLY B 1 218 ? 22.156 -34.625 -7.473 1 48.62 218 GLY B C 1
ATOM 4259 O O . GLY B 1 218 ? 22.375 -33.406 -7.531 1 48.62 218 GLY B O 1
ATOM 4260 N N . ASP B 1 219 ? 21.219 -35.125 -8.25 1 46.91 219 ASP B N 1
ATOM 4261 C CA . ASP B 1 219 ? 20.172 -34.5 -9.062 1 46.91 219 ASP B CA 1
ATOM 4262 C C . ASP B 1 219 ? 19.234 -33.656 -8.203 1 46.91 219 ASP B C 1
ATOM 4264 O O . ASP B 1 219 ? 18.109 -33.375 -8.609 1 46.91 219 ASP B O 1
ATOM 4268 N N . GLN B 1 220 ? 19.562 -33.469 -6.996 1 50.28 220 GLN B N 1
ATOM 4269 C CA . GLN B 1 220 ? 18.516 -32.875 -6.16 1 50.28 220 GLN B CA 1
ATOM 4270 C C . GLN B 1 220 ? 18.422 -31.375 -6.367 1 50.28 220 GLN B C 1
ATOM 4272 O O . GLN B 1 220 ? 19.406 -30.719 -6.723 1 50.28 220 GLN B O 1
ATOM 4277 N N . PRO B 1 221 ? 17.25 -30.891 -6.207 1 52.22 221 PRO B N 1
ATOM 4278 C CA . PRO B 1 221 ? 16.844 -29.516 -6.465 1 52.22 2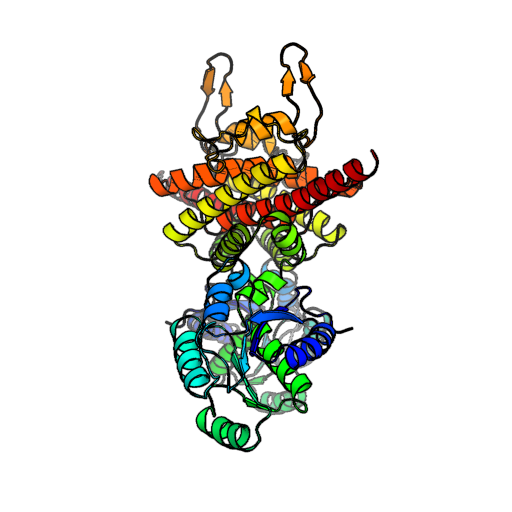21 PRO B CA 1
ATOM 4279 C C . PRO B 1 221 ? 17.797 -28.5 -5.836 1 52.22 221 PRO B C 1
ATOM 4281 O O . PRO B 1 221 ? 18.5 -28.812 -4.867 1 52.22 221 PRO B O 1
ATOM 4284 N N . LEU B 1 222 ? 18.031 -27.406 -6.516 1 57.75 222 LEU B N 1
ATOM 4285 C CA . LEU B 1 222 ? 18.859 -26.219 -6.266 1 57.75 222 LEU B CA 1
ATOM 4286 C C . LEU B 1 222 ? 18.719 -25.766 -4.816 1 57.75 222 LEU B C 1
ATOM 4288 O O . LEU B 1 222 ? 17.609 -25.594 -4.312 1 57.75 222 LEU B O 1
ATOM 4292 N N . LYS B 1 223 ? 19.734 -25.922 -3.893 1 60.47 223 LYS B N 1
ATOM 4293 C CA . LYS B 1 223 ? 19.75 -25.578 -2.475 1 60.47 223 LYS B CA 1
ATOM 4294 C C . LYS B 1 223 ? 19.734 -24.078 -2.273 1 60.47 223 LYS B C 1
ATOM 4296 O O . LYS B 1 223 ? 18.922 -23.547 -1.507 1 60.47 223 LYS B O 1
ATOM 4301 N N . SER B 1 224 ? 20.938 -23.359 -2.789 1 78.12 224 SER B N 1
ATOM 4302 C CA . SER B 1 224 ? 21.062 -21.938 -2.469 1 78.12 224 SER B CA 1
ATOM 4303 C C . SER B 1 224 ? 21.703 -21.172 -3.611 1 78.12 224 SER B C 1
ATOM 4305 O O . SER B 1 224 ? 22.203 -21.766 -4.574 1 78.12 224 SER B O 1
ATOM 4307 N N . VAL B 1 225 ? 21.375 -20 -3.816 1 89.38 225 VAL B N 1
ATOM 4308 C CA . VAL B 1 225 ? 21.984 -19.109 -4.805 1 89.38 225 VAL B CA 1
ATOM 4309 C C . VAL B 1 225 ? 22.766 -18.016 -4.102 1 89.38 225 VAL B C 1
ATOM 4311 O O . VAL B 1 225 ? 22.422 -17.594 -2.994 1 89.38 225 VAL B O 1
ATOM 4314 N N . ASN B 1 226 ? 23.891 -17.703 -4.672 1 91.62 226 ASN B N 1
ATOM 4315 C CA . ASN B 1 226 ? 24.688 -16.594 -4.164 1 91.62 226 ASN B CA 1
ATOM 4316 C C . ASN B 1 226 ? 24.234 -15.266 -4.734 1 91.62 226 ASN B C 1
ATOM 4318 O O . ASN B 1 226 ? 24.797 -14.773 -5.711 1 91.62 226 ASN B O 1
ATOM 4322 N N . VAL B 1 227 ? 23.344 -14.648 -4.047 1 93.5 227 VAL B N 1
ATOM 4323 C CA . VAL B 1 227 ? 22.703 -13.438 -4.543 1 93.5 227 VAL B CA 1
ATOM 4324 C C . VAL B 1 227 ? 23.734 -12.312 -4.656 1 93.5 227 VAL B C 1
ATOM 4326 O O . VAL B 1 227 ? 23.719 -11.555 -5.633 1 93.5 227 VAL B O 1
ATOM 4329 N N . ALA B 1 228 ? 24.609 -12.188 -3.725 1 90.56 228 ALA B N 1
ATOM 4330 C CA . ALA B 1 228 ? 25.625 -11.148 -3.74 1 90.56 228 ALA B CA 1
ATOM 4331 C C . ALA B 1 228 ? 26.5 -11.242 -4.992 1 90.56 228 ALA B C 1
ATOM 4333 O O . ALA B 1 228 ? 26.781 -10.234 -5.641 1 90.56 228 ALA B O 1
ATOM 4334 N N . ALA B 1 229 ? 26.906 -12.422 -5.281 1 90.88 229 ALA B N 1
ATOM 4335 C CA . ALA B 1 229 ? 27.75 -12.648 -6.453 1 90.88 229 ALA B CA 1
ATOM 4336 C C . ALA B 1 229 ? 26.984 -12.352 -7.742 1 90.88 229 ALA B C 1
ATOM 4338 O O . ALA B 1 229 ? 27.562 -11.836 -8.703 1 90.88 229 ALA B O 1
ATOM 4339 N N . ILE B 1 230 ? 25.75 -12.734 -7.762 1 92.88 230 ILE B N 1
ATOM 4340 C CA . ILE B 1 230 ? 24.906 -12.469 -8.93 1 92.88 230 ILE B CA 1
ATOM 4341 C C . ILE B 1 230 ? 24.812 -10.961 -9.156 1 92.88 230 ILE B C 1
ATOM 4343 O O . ILE B 1 230 ? 24.953 -10.484 -10.289 1 92.88 230 ILE B O 1
ATOM 4347 N N . LEU B 1 231 ? 24.625 -10.203 -8.109 1 91.31 231 LEU B N 1
ATOM 4348 C CA . LEU B 1 231 ? 24.484 -8.758 -8.227 1 91.31 231 LEU B CA 1
ATOM 4349 C C . LEU B 1 231 ? 25.766 -8.125 -8.75 1 91.31 231 LEU B C 1
ATOM 4351 O O . LEU B 1 231 ? 25.719 -7.207 -9.57 1 91.31 231 LEU B O 1
ATOM 4355 N N . GLU B 1 232 ? 26.828 -8.602 -8.297 1 88.38 232 GLU B N 1
ATOM 4356 C CA . GLU B 1 232 ? 28.109 -8.109 -8.789 1 88.38 232 GLU B CA 1
ATOM 4357 C C . GLU B 1 232 ? 28.281 -8.391 -10.273 1 88.38 232 GLU B C 1
ATOM 4359 O O . GLU B 1 232 ? 28.828 -7.57 -11.016 1 88.38 232 GLU B O 1
ATOM 4364 N N . HIS B 1 233 ? 27.891 -9.508 -10.633 1 89.62 233 HIS B N 1
ATOM 4365 C CA . HIS B 1 233 ? 27.984 -9.906 -12.039 1 89.62 233 HIS B CA 1
ATOM 4366 C C . HIS B 1 233 ? 27.078 -9.055 -12.914 1 89.62 233 HIS B C 1
ATOM 4368 O O . HIS B 1 233 ? 27.484 -8.602 -13.984 1 89.62 233 HIS B O 1
ATOM 4374 N N . LEU B 1 234 ? 25.875 -8.859 -12.484 1 89.62 234 LEU B N 1
ATOM 4375 C CA . LEU B 1 234 ? 24.891 -8.125 -13.273 1 89.62 234 LEU B CA 1
ATOM 4376 C C . LEU B 1 234 ? 25.328 -6.684 -13.492 1 89.62 234 LEU B C 1
ATOM 4378 O O . LEU B 1 234 ? 25.047 -6.098 -14.539 1 89.62 234 LEU B O 1
ATOM 4382 N N . LYS B 1 235 ? 25.891 -6.039 -12.5 1 86.88 235 LYS B N 1
ATOM 4383 C CA . LYS B 1 235 ? 26.281 -4.633 -12.617 1 86.88 235 LYS B CA 1
ATOM 4384 C C . LYS B 1 235 ? 27.578 -4.484 -13.391 1 86.88 235 LYS B C 1
ATOM 4386 O O . LYS B 1 235 ? 28 -3.367 -13.711 1 86.88 235 LYS B O 1
ATOM 4391 N N . GLY B 1 236 ? 28.078 -5.477 -13.758 1 80.5 236 GLY B N 1
ATOM 4392 C CA . GLY B 1 236 ? 29.391 -5.445 -14.367 1 80.5 236 GLY B CA 1
ATOM 4393 C C . GLY B 1 236 ? 30.516 -5.398 -13.352 1 80.5 236 GLY B C 1
ATOM 4394 O O . GLY B 1 236 ? 30.359 -4.824 -12.273 1 80.5 236 GLY B O 1
ATOM 4395 N N . ASN B 1 237 ? 31.438 -6.316 -13.531 1 66.44 237 ASN B N 1
ATOM 4396 C CA . ASN B 1 237 ? 32.562 -6.406 -12.586 1 66.44 237 ASN B CA 1
ATOM 4397 C C . ASN B 1 237 ? 33.594 -5.316 -12.836 1 66.44 237 ASN B C 1
ATOM 4399 O O . ASN B 1 237 ? 34.062 -5.152 -13.961 1 66.44 237 ASN B O 1
ATOM 4403 N N . PHE B 1 238 ? 33.531 -4.395 -11.734 1 59.91 238 PHE B N 1
ATOM 4404 C CA . PHE B 1 238 ? 34.531 -3.357 -11.859 1 59.91 238 PHE B CA 1
ATOM 4405 C C . PHE B 1 238 ? 35.938 -3.928 -11.617 1 59.91 238 PHE B C 1
ATOM 4407 O O . PHE B 1 238 ? 36.188 -4.555 -10.586 1 59.91 238 PHE B O 1
ATOM 4414 N N . ASP B 1 239 ? 36.719 -3.777 -12.648 1 60.53 239 ASP B N 1
ATOM 4415 C CA . ASP B 1 239 ? 38.125 -4.16 -12.516 1 60.53 239 ASP B CA 1
ATOM 4416 C C . ASP B 1 239 ? 38.969 -3.004 -11.977 1 60.53 239 ASP B C 1
ATOM 4418 O O . ASP B 1 239 ? 39.188 -2.014 -12.672 1 60.53 239 ASP B O 1
ATOM 4422 N N . MET B 1 240 ? 39.25 -3.086 -10.758 1 60.28 240 MET B N 1
ATOM 4423 C CA . MET B 1 240 ? 40 -2.02 -10.125 1 60.28 240 MET B CA 1
ATOM 4424 C C . MET B 1 240 ? 41.312 -1.75 -10.883 1 60.28 240 MET B C 1
ATOM 4426 O O . MET B 1 240 ? 41.75 -0.61 -10.945 1 60.28 240 MET B O 1
ATOM 4430 N N . ARG B 1 241 ? 41.969 -2.703 -11.469 1 58.84 241 ARG B N 1
ATOM 4431 C CA . ARG B 1 241 ? 43.25 -2.574 -12.164 1 58.84 241 ARG B CA 1
ATOM 4432 C C . ARG B 1 241 ? 43.062 -1.79 -13.461 1 58.84 241 ARG B C 1
ATOM 4434 O O . ARG B 1 241 ? 43.906 -0.937 -13.789 1 58.84 241 ARG B O 1
ATOM 4441 N N . ARG B 1 242 ? 42.062 -2.02 -14 1 64.12 242 ARG B N 1
ATOM 4442 C CA . ARG B 1 242 ? 41.844 -1.396 -15.305 1 64.12 242 ARG B CA 1
ATOM 4443 C C . ARG B 1 242 ? 40.875 -0.219 -15.18 1 64.12 242 ARG B C 1
ATOM 4445 O O . ARG B 1 242 ? 40.656 0.502 -16.156 1 64.12 242 ARG B O 1
ATOM 4452 N N . GLN B 1 243 ? 40.438 -0.073 -13.945 1 60.62 243 GLN B N 1
ATOM 4453 C CA . GLN B 1 243 ? 39.5 0.993 -13.609 1 60.62 243 GLN B CA 1
ATOM 4454 C C . GLN B 1 243 ? 38.312 1.005 -14.57 1 60.62 243 GLN B C 1
ATOM 4456 O O . GLN B 1 243 ? 37.906 2.062 -15.07 1 60.62 243 GLN B O 1
ATOM 4461 N N . GLN B 1 244 ? 38.062 -0.148 -15.133 1 65 244 GLN B N 1
ATOM 4462 C CA . GLN B 1 244 ? 36.969 -0.255 -16.109 1 65 244 GLN B CA 1
ATOM 4463 C C . GLN B 1 244 ? 36.031 -1.4 -15.75 1 65 244 GLN B C 1
ATOM 4465 O O . GLN B 1 244 ? 36.406 -2.318 -15.016 1 65 244 GLN B O 1
ATOM 4470 N N . ILE B 1 245 ? 34.781 -1.254 -16.172 1 66.06 245 ILE B N 1
ATOM 4471 C CA . ILE B 1 245 ? 33.781 -2.301 -15.977 1 66.06 245 ILE B CA 1
ATOM 4472 C C . ILE B 1 245 ? 34.094 -3.461 -16.922 1 66.06 245 ILE B C 1
ATOM 4474 O O . ILE B 1 245 ? 34.312 -3.252 -18.125 1 66.06 245 ILE B O 1
ATOM 4478 N N . GLN B 1 246 ? 34.406 -4.586 -16.312 1 65.31 246 GLN B N 1
ATOM 4479 C CA . GLN B 1 246 ? 34.625 -5.801 -17.094 1 65.31 246 GLN B CA 1
ATOM 4480 C C . GLN B 1 246 ? 33.312 -6.57 -17.281 1 65.31 246 GLN B C 1
ATOM 4482 O O . GLN B 1 246 ? 32.531 -6.734 -16.328 1 65.31 246 GLN B O 1
ATOM 4487 N N . GLY B 1 247 ? 33.031 -6.836 -18.484 1 67.25 247 GLY B N 1
ATOM 4488 C CA . GLY B 1 247 ? 31.875 -7.668 -18.812 1 67.25 247 GLY B CA 1
ATOM 4489 C C . GLY B 1 247 ? 30.656 -6.867 -19.266 1 67.25 247 GLY B C 1
ATOM 4490 O O . GLY B 1 247 ? 30.734 -5.641 -19.375 1 67.25 247 GLY B O 1
ATOM 4491 N N . GLU B 1 248 ? 29.672 -7.629 -19.516 1 81.44 248 GLU B N 1
ATOM 4492 C CA . GLU B 1 248 ? 28.422 -7.012 -19.969 1 81.44 248 GLU B CA 1
ATOM 4493 C C . GLU B 1 248 ? 27.625 -6.469 -18.781 1 81.44 248 GLU B C 1
ATOM 4495 O O . GLU B 1 248 ? 27.594 -7.078 -17.719 1 81.44 248 GLU B O 1
ATOM 4500 N N . VAL B 1 249 ? 27.219 -5.289 -18.844 1 79.94 249 VAL B N 1
ATOM 4501 C CA . VAL B 1 249 ? 26.359 -4.676 -17.828 1 79.94 249 VAL B CA 1
ATOM 4502 C C . VAL B 1 249 ? 24.891 -4.953 -18.156 1 79.94 249 VAL B C 1
ATOM 4504 O O . VAL B 1 249 ? 24.375 -4.473 -19.156 1 79.94 249 VAL B O 1
ATOM 4507 N N . PHE B 1 250 ? 24.328 -5.789 -17.281 1 82.81 250 PHE B N 1
ATOM 4508 C CA . PHE B 1 250 ? 22.922 -6.133 -17.469 1 82.81 250 PHE B CA 1
ATOM 4509 C C . PHE B 1 250 ? 22.031 -5.203 -16.656 1 82.81 250 PHE B C 1
ATOM 4511 O O . PHE B 1 250 ? 20.906 -4.922 -17.062 1 82.81 250 PHE B O 1
ATOM 4518 N N . LEU B 1 251 ? 22.516 -4.906 -15.484 1 84.06 251 LEU B N 1
ATOM 4519 C CA . LEU B 1 251 ? 21.875 -3.955 -14.586 1 84.06 251 LEU B CA 1
ATOM 4520 C C . LEU B 1 251 ? 22.875 -2.908 -14.102 1 84.06 251 LEU B C 1
ATOM 4522 O O . LEU B 1 251 ? 23.672 -3.176 -13.203 1 84.06 251 LEU B O 1
ATOM 4526 N N . HIS B 1 252 ? 22.719 -1.756 -14.648 1 78.56 252 HIS B N 1
ATOM 4527 C CA . HIS B 1 252 ? 23.656 -0.699 -14.273 1 78.56 252 HIS B CA 1
ATOM 4528 C C . HIS B 1 252 ? 23.562 -0.371 -12.789 1 78.56 252 HIS B C 1
ATOM 4530 O O . HIS B 1 252 ? 22.453 -0.317 -12.234 1 78.56 252 HIS B O 1
ATOM 4536 N N . TYR B 1 253 ? 24.703 -0.062 -12.172 1 76.75 253 TYR B N 1
ATOM 4537 C CA . TYR B 1 253 ? 24.766 0.116 -10.719 1 76.75 253 TYR B CA 1
ATOM 4538 C C . TYR B 1 253 ? 23.969 1.345 -10.289 1 76.75 253 TYR B C 1
ATOM 4540 O O . TYR B 1 253 ? 23.578 1.464 -9.125 1 76.75 253 TYR B O 1
ATOM 4548 N N . ARG B 1 254 ? 23.656 2.203 -11.188 1 75.56 254 ARG B N 1
ATOM 4549 C CA . ARG B 1 254 ? 22.891 3.402 -10.859 1 75.56 254 ARG B CA 1
ATOM 4550 C C . ARG B 1 254 ? 21.406 3.219 -11.188 1 75.56 254 ARG B C 1
ATOM 4552 O O . ARG B 1 254 ? 20.594 4.098 -10.914 1 75.56 254 ARG B O 1
ATOM 4559 N N . SER B 1 255 ? 21.141 2.049 -11.672 1 84.44 255 SER B N 1
ATOM 4560 C CA . SER B 1 255 ? 19.75 1.818 -12.031 1 84.44 255 SER B CA 1
ATOM 4561 C C . SER B 1 255 ? 18.906 1.545 -10.789 1 84.44 255 SER B C 1
ATOM 4563 O O . SER B 1 255 ? 19.359 0.896 -9.844 1 84.44 255 SER B O 1
ATOM 4565 N N . PRO B 1 256 ? 17.719 2.029 -10.781 1 89.5 256 PRO B N 1
ATOM 4566 C CA . PRO B 1 256 ? 16.812 1.713 -9.68 1 89.5 256 PRO B CA 1
ATOM 4567 C C . PRO B 1 256 ? 16.656 0.21 -9.469 1 89.5 256 PRO B C 1
ATOM 4569 O O . PRO B 1 256 ? 16.562 -0.247 -8.32 1 89.5 256 PRO B O 1
ATOM 4572 N N . LEU B 1 257 ? 16.75 -0.499 -10.516 1 92.38 257 LEU B N 1
ATOM 4573 C CA . LEU B 1 257 ? 16.547 -1.941 -10.43 1 92.38 257 LEU B CA 1
ATOM 4574 C C . LEU B 1 257 ? 17.703 -2.607 -9.68 1 92.38 257 LEU B C 1
ATOM 4576 O O . LEU B 1 257 ? 17.484 -3.52 -8.883 1 92.38 257 LEU B O 1
ATOM 4580 N N . TYR B 1 258 ? 18.891 -2.17 -9.938 1 91.56 258 TYR B N 1
ATOM 4581 C CA . TYR B 1 258 ? 20.031 -2.699 -9.195 1 91.56 258 TYR B CA 1
ATOM 4582 C C . TYR B 1 258 ? 19.906 -2.369 -7.711 1 91.56 258 TYR B C 1
ATOM 4584 O O . TYR B 1 258 ? 20.156 -3.225 -6.855 1 91.56 258 TYR B O 1
ATOM 4592 N N . ARG B 1 259 ? 19.547 -1.219 -7.434 1 92.12 259 ARG B N 1
ATOM 4593 C CA . ARG B 1 259 ? 19.406 -0.774 -6.051 1 92.12 259 ARG B CA 1
ATOM 4594 C C . ARG B 1 259 ? 18.281 -1.543 -5.344 1 92.12 259 ARG B C 1
ATOM 4596 O O . ARG B 1 259 ? 18.406 -1.872 -4.16 1 92.12 259 ARG B O 1
ATOM 4603 N N . PHE B 1 260 ? 17.203 -1.801 -6.051 1 96.06 260 PHE B N 1
ATOM 4604 C CA . PHE B 1 260 ? 16.125 -2.594 -5.488 1 96.06 260 PHE B CA 1
ATOM 4605 C C . PHE B 1 260 ? 16.578 -4.02 -5.199 1 96.06 260 PHE B C 1
ATOM 4607 O O . PHE B 1 260 ? 16.203 -4.609 -4.191 1 96.06 260 PHE B O 1
ATOM 4614 N N . SER B 1 261 ? 17.391 -4.562 -6.09 1 95.12 261 SER B N 1
ATOM 4615 C CA . SER B 1 261 ? 17.922 -5.906 -5.867 1 95.12 261 SER B CA 1
ATOM 4616 C C . SER B 1 261 ? 18.766 -5.969 -4.598 1 95.12 261 SER B C 1
ATOM 4618 O O . SER B 1 261 ? 18.641 -6.914 -3.814 1 95.12 261 SER B O 1
ATOM 4620 N N . GLU B 1 262 ? 19.516 -4.934 -4.465 1 92.62 262 GLU B N 1
ATOM 4621 C CA . GLU B 1 262 ? 20.344 -4.855 -3.262 1 92.62 262 GLU B CA 1
ATOM 4622 C C . GLU B 1 262 ? 19.469 -4.68 -2.016 1 92.62 262 GLU B C 1
ATOM 4624 O O . GLU B 1 262 ? 19.734 -5.293 -0.979 1 92.62 262 GLU B O 1
ATOM 4629 N N . LEU B 1 263 ? 18.562 -3.871 -2.16 1 94.5 263 LEU B N 1
ATOM 4630 C CA . LEU B 1 263 ? 17.672 -3.582 -1.035 1 94.5 263 LEU B CA 1
ATOM 4631 C C . LEU B 1 263 ? 16.984 -4.852 -0.538 1 94.5 263 LEU B C 1
ATOM 4633 O O . LEU B 1 263 ? 16.984 -5.133 0.664 1 94.5 263 LEU B O 1
ATOM 4637 N N . VAL B 1 264 ? 16.375 -5.594 -1.47 1 97.31 264 VAL B N 1
ATOM 4638 C CA . VAL B 1 264 ? 15.641 -6.793 -1.089 1 97.31 264 VAL B CA 1
ATOM 4639 C C . VAL B 1 264 ? 16.578 -7.758 -0.355 1 97.31 264 VAL B C 1
ATOM 4641 O O . VAL B 1 264 ? 16.219 -8.281 0.704 1 97.31 264 VAL B O 1
ATOM 4644 N N . TYR B 1 265 ? 17.734 -7.883 -0.859 1 95.44 265 TYR B N 1
ATOM 4645 C CA . TYR B 1 265 ? 18.703 -8.828 -0.308 1 95.44 265 TYR B CA 1
ATOM 4646 C C . TYR B 1 265 ? 19.203 -8.367 1.056 1 95.44 265 TYR B C 1
ATOM 4648 O O . TYR B 1 265 ? 19.125 -9.109 2.037 1 95.44 265 TYR B O 1
ATOM 4656 N N . ARG B 1 266 ? 19.625 -7.16 1.19 1 94.31 266 ARG B N 1
ATOM 4657 C CA . ARG B 1 266 ? 20.312 -6.668 2.373 1 94.31 266 ARG B CA 1
ATOM 4658 C C . ARG B 1 266 ? 19.328 -6.316 3.484 1 94.31 266 ARG B C 1
ATOM 4660 O O . ARG B 1 266 ? 19.562 -6.652 4.648 1 94.31 266 ARG B O 1
ATOM 4667 N N . VAL B 1 267 ? 18.297 -5.625 3.146 1 95 267 VAL B N 1
ATOM 4668 C CA . VAL B 1 267 ? 17.375 -5.145 4.172 1 95 267 VAL B CA 1
ATOM 4669 C C . VAL B 1 267 ? 16.609 -6.32 4.77 1 95 267 VAL B C 1
ATOM 4671 O O . VAL B 1 267 ? 16.312 -6.328 5.969 1 95 267 VAL B O 1
ATOM 4674 N N . SER B 1 268 ? 16.234 -7.32 3.916 1 95.56 268 SER B N 1
ATOM 4675 C CA . SER B 1 268 ? 15.578 -8.5 4.465 1 95.56 268 SER B CA 1
ATOM 4676 C C . SER B 1 268 ? 16.469 -9.203 5.488 1 95.56 268 SER B C 1
ATOM 4678 O O . SER B 1 268 ? 16.016 -9.539 6.582 1 95.56 268 SER B O 1
ATOM 4680 N N . SER B 1 269 ? 17.719 -9.32 5.137 1 92.62 269 SER B N 1
ATOM 4681 C CA . SER B 1 269 ? 18.672 -9.992 6.027 1 92.62 269 SER B CA 1
ATOM 4682 C C . SER B 1 269 ? 18.922 -9.172 7.285 1 92.62 269 SER B C 1
ATOM 4684 O O . SER B 1 269 ? 18.797 -9.68 8.398 1 92.62 269 SER B O 1
ATOM 4686 N N . ASP B 1 270 ? 19.234 -7.953 7.062 1 92.31 270 ASP B N 1
ATOM 4687 C CA . ASP B 1 270 ? 19.547 -7.066 8.18 1 92.31 270 ASP B CA 1
ATOM 4688 C C . ASP B 1 270 ? 18.328 -6.852 9.07 1 92.31 270 ASP B C 1
ATOM 4690 O O . ASP B 1 270 ? 18.469 -6.719 10.289 1 92.31 270 ASP B O 1
ATOM 4694 N N . GLY B 1 271 ? 17.172 -6.727 8.453 1 92.12 271 GLY B N 1
ATOM 4695 C CA . GLY B 1 271 ? 15.953 -6.566 9.219 1 92.12 271 GLY B CA 1
ATOM 4696 C C . GLY B 1 271 ? 15.648 -7.746 10.125 1 92.12 271 GLY B C 1
ATOM 4697 O O . GLY B 1 271 ? 15.273 -7.57 11.281 1 92.12 271 GLY B O 1
ATOM 4698 N N . ILE B 1 272 ? 15.852 -8.898 9.594 1 93.62 272 ILE B N 1
ATOM 4699 C CA . ILE B 1 272 ? 15.633 -10.117 10.367 1 93.62 272 ILE B CA 1
ATOM 4700 C C . ILE B 1 272 ? 16.609 -10.156 11.547 1 93.62 272 ILE B C 1
ATOM 4702 O O . ILE B 1 272 ? 16.203 -10.438 12.68 1 93.62 272 ILE B O 1
ATOM 4706 N N . HIS B 1 273 ? 17.828 -9.836 11.297 1 92.12 273 HIS B N 1
ATOM 4707 C CA . HIS B 1 273 ? 18.844 -9.805 12.352 1 92.12 273 HIS B CA 1
ATOM 4708 C C . HIS B 1 273 ? 18.484 -8.789 13.43 1 92.12 273 HIS B C 1
ATOM 4710 O O . HIS B 1 273 ? 18.688 -9.039 14.617 1 92.12 273 HIS B O 1
ATOM 4716 N N . ALA B 1 274 ? 18.031 -7.684 12.984 1 91 274 ALA B N 1
ATOM 4717 C CA . ALA B 1 274 ? 17.656 -6.629 13.93 1 91 274 ALA B CA 1
ATOM 4718 C C . ALA B 1 274 ? 16.516 -7.086 14.844 1 91 274 ALA B C 1
ATOM 4720 O O . ALA B 1 274 ? 16.5 -6.738 16.031 1 91 274 ALA B O 1
ATOM 4721 N N . ILE B 1 275 ? 15.594 -7.785 14.305 1 92.88 275 ILE B N 1
ATOM 4722 C CA . ILE B 1 275 ? 14.492 -8.312 15.094 1 92.88 275 ILE B CA 1
ATOM 4723 C C . ILE B 1 275 ? 15.008 -9.352 16.078 1 92.88 275 ILE B C 1
ATOM 4725 O O . ILE B 1 275 ? 14.672 -9.32 17.266 1 92.88 275 ILE B O 1
ATOM 4729 N N . ASP B 1 276 ? 15.844 -10.211 15.602 1 92.94 276 ASP B N 1
ATOM 4730 C CA . ASP B 1 276 ? 16.375 -11.305 16.422 1 92.94 276 ASP B CA 1
ATOM 4731 C C . ASP B 1 276 ? 17.203 -10.766 17.578 1 92.94 276 ASP B C 1
ATOM 4733 O O . ASP B 1 276 ? 17.219 -11.352 18.656 1 92.94 276 ASP B O 1
ATOM 4737 N N . GLU B 1 277 ? 17.875 -9.641 17.391 1 91.12 277 GLU B N 1
ATOM 4738 C CA . GLU B 1 277 ? 18.75 -9.047 18.391 1 91.12 277 GLU B CA 1
ATOM 4739 C C . GLU B 1 277 ? 17.984 -8.023 19.234 1 91.12 277 GLU B C 1
ATOM 4741 O O . GLU B 1 277 ? 18.562 -7.387 20.125 1 91.12 277 GLU B O 1
ATOM 4746 N N . ASP B 1 278 ? 16.797 -7.805 18.922 1 89.56 278 ASP B N 1
ATOM 4747 C CA . ASP B 1 278 ? 15.961 -6.82 19.609 1 89.56 278 ASP B CA 1
ATOM 4748 C C . ASP B 1 278 ? 16.594 -5.434 19.578 1 89.56 278 ASP B C 1
ATOM 4750 O O . ASP B 1 278 ? 16.75 -4.793 20.609 1 89.56 278 ASP B O 1
ATOM 4754 N N . SER B 1 279 ? 17.016 -5.098 18.375 1 84.94 279 SER B N 1
ATOM 4755 C CA . SER B 1 279 ? 17.656 -3.801 18.156 1 84.94 279 SER B CA 1
ATOM 4756 C C . SER B 1 279 ? 16.672 -2.658 18.344 1 84.94 279 SER B C 1
ATOM 4758 O O . SER B 1 279 ? 15.453 -2.859 18.25 1 84.94 279 SER B O 1
ATOM 4760 N N . ALA B 1 280 ? 17.109 -1.415 18.594 1 81 280 ALA B N 1
ATOM 4761 C CA . ALA B 1 280 ? 16.281 -0.218 18.734 1 81 280 ALA B CA 1
ATOM 4762 C C . ALA B 1 280 ? 15.695 0.204 17.391 1 81 280 ALA B C 1
ATOM 4764 O O . ALA B 1 280 ? 14.609 0.784 17.328 1 81 280 ALA B O 1
ATOM 4765 N N . ASP B 1 281 ? 16.391 -0.17 16.344 1 84.56 281 ASP B N 1
ATOM 4766 C CA . ASP B 1 281 ? 15.961 0.23 15 1 84.56 281 ASP B CA 1
ATOM 4767 C C . ASP B 1 281 ? 15.359 -0.951 14.242 1 84.56 281 ASP B C 1
ATOM 4769 O O . ASP B 1 281 ? 15.641 -1.139 13.055 1 84.56 281 ASP B O 1
ATOM 4773 N N . LYS B 1 282 ? 14.516 -1.644 14.898 1 90.44 282 LYS B N 1
ATOM 4774 C CA . LYS B 1 282 ? 13.875 -2.779 14.242 1 90.44 282 LYS B CA 1
ATOM 4775 C C . LYS B 1 282 ? 12.945 -2.314 13.133 1 90.44 282 LYS B C 1
ATOM 4777 O O . LYS B 1 282 ? 12.344 -1.241 13.219 1 90.44 282 LYS B O 1
ATOM 4782 N N . PRO B 1 283 ? 12.812 -3.141 12.133 1 94.5 283 PRO B N 1
ATOM 4783 C CA . PRO B 1 283 ? 11.953 -2.787 11 1 94.5 283 PRO B CA 1
ATOM 4784 C C . PRO B 1 283 ? 10.477 -2.723 11.383 1 94.5 283 PRO B C 1
ATOM 4786 O O . PRO B 1 283 ? 10.055 -3.365 12.352 1 94.5 283 PRO B O 1
ATOM 4789 N N . THR B 1 284 ? 9.727 -1.944 10.727 1 95.75 284 THR B N 1
ATOM 4790 C CA . THR B 1 284 ? 8.281 -1.838 10.875 1 95.75 284 THR B CA 1
ATOM 4791 C C . THR B 1 284 ? 7.562 -2.391 9.648 1 95.75 284 THR B C 1
ATOM 4793 O O . THR B 1 284 ? 8.195 -2.965 8.758 1 95.75 284 THR B O 1
ATOM 4796 N N . ARG B 1 285 ? 6.277 -2.205 9.641 1 97.06 285 ARG B N 1
ATOM 4797 C CA . ARG B 1 285 ? 5.492 -2.629 8.484 1 97.06 285 ARG B CA 1
ATOM 4798 C C . ARG B 1 285 ? 5.926 -1.883 7.23 1 97.06 285 ARG B C 1
ATOM 4800 O O . ARG B 1 285 ? 5.828 -2.414 6.121 1 97.06 285 ARG B O 1
ATOM 4807 N N . TYR B 1 286 ? 6.441 -0.662 7.43 1 97.81 286 TYR B N 1
ATOM 4808 C CA . TYR B 1 286 ? 6.871 0.127 6.281 1 97.81 286 TYR B CA 1
ATOM 4809 C C . TYR B 1 286 ? 8.102 -0.486 5.625 1 97.81 286 TYR B C 1
ATOM 4811 O O . TYR B 1 286 ? 8.281 -0.388 4.41 1 97.81 286 TYR B O 1
ATOM 4819 N N . THR B 1 287 ? 8.969 -1.126 6.43 1 97.69 287 THR B N 1
ATOM 4820 C CA . THR B 1 287 ? 10.125 -1.845 5.895 1 97.69 287 THR B CA 1
ATOM 4821 C C . THR B 1 287 ? 9.672 -2.973 4.969 1 97.69 287 THR B C 1
ATOM 4823 O O . THR B 1 287 ? 10.164 -3.092 3.844 1 97.69 287 THR B O 1
ATOM 4826 N N . VAL B 1 288 ? 8.711 -3.701 5.461 1 98.31 288 VAL B N 1
ATOM 4827 C CA . VAL B 1 288 ? 8.195 -4.82 4.676 1 98.31 288 VAL B CA 1
ATOM 4828 C C . VAL B 1 288 ? 7.594 -4.301 3.371 1 98.31 288 VAL B C 1
ATOM 4830 O O . VAL B 1 288 ? 7.852 -4.852 2.299 1 98.31 288 VAL B O 1
ATOM 4833 N N . GLN B 1 289 ? 6.832 -3.27 3.49 1 98.19 289 GLN B N 1
ATOM 4834 C CA . GLN B 1 289 ? 6.152 -2.711 2.326 1 98.19 289 GLN B CA 1
ATOM 4835 C C . GLN B 1 289 ? 7.152 -2.146 1.323 1 98.19 289 GLN B C 1
ATOM 4837 O O . GLN B 1 289 ? 6.977 -2.293 0.112 1 98.19 289 GLN B O 1
ATOM 4842 N N . ALA B 1 290 ? 8.219 -1.533 1.797 1 98.38 290 ALA B N 1
ATOM 4843 C CA . ALA B 1 290 ? 9.266 -1.033 0.913 1 98.38 290 ALA B CA 1
ATOM 4844 C C . ALA B 1 290 ? 9.945 -2.178 0.163 1 98.38 290 ALA B C 1
ATOM 4846 O O . ALA B 1 290 ? 10.102 -2.121 -1.06 1 98.38 290 ALA B O 1
ATOM 4847 N N . VAL B 1 291 ? 10.281 -3.18 0.887 1 98.44 291 VAL B N 1
ATOM 4848 C CA . VAL B 1 291 ? 10.977 -4.32 0.3 1 98.44 291 VAL B CA 1
ATOM 4849 C C . VAL B 1 291 ? 10.047 -5.051 -0.667 1 98.44 291 VAL B C 1
ATOM 4851 O O . VAL B 1 291 ? 10.477 -5.469 -1.747 1 98.44 291 VAL B O 1
ATOM 4854 N N . ALA B 1 292 ? 8.797 -5.191 -0.263 1 98.62 292 ALA B N 1
ATOM 4855 C CA . ALA B 1 292 ? 7.824 -5.863 -1.122 1 98.62 292 ALA B CA 1
ATOM 4856 C C . ALA B 1 292 ? 7.676 -5.137 -2.455 1 98.62 292 ALA B C 1
ATOM 4858 O O . ALA B 1 292 ? 7.723 -5.762 -3.518 1 98.62 292 ALA B O 1
ATOM 4859 N N . ASN B 1 293 ? 7.516 -3.875 -2.396 1 98.31 293 ASN B N 1
ATOM 4860 C CA . ASN B 1 293 ? 7.328 -3.119 -3.631 1 98.31 293 ASN B CA 1
ATOM 4861 C C . ASN B 1 293 ? 8.594 -3.125 -4.484 1 98.31 293 ASN B C 1
ATOM 4863 O O . ASN B 1 293 ? 8.516 -3.119 -5.715 1 98.31 293 ASN B O 1
ATOM 4867 N N . ALA B 1 294 ? 9.75 -3.1 -3.863 1 98.12 294 ALA B N 1
ATOM 4868 C CA . ALA B 1 294 ? 11 -3.268 -4.598 1 98.12 294 ALA B CA 1
ATOM 4869 C C . ALA B 1 294 ? 11.031 -4.609 -5.324 1 98.12 294 ALA B C 1
ATOM 4871 O O . ALA B 1 294 ? 11.43 -4.68 -6.488 1 98.12 294 ALA B O 1
ATOM 4872 N N . LEU B 1 295 ? 10.594 -5.59 -4.637 1 98.56 295 LEU B N 1
ATOM 4873 C CA . LEU B 1 295 ? 10.578 -6.918 -5.234 1 98.56 295 LEU B CA 1
ATOM 4874 C C . LEU B 1 295 ? 9.602 -6.973 -6.41 1 98.56 295 LEU B C 1
ATOM 4876 O O . LEU B 1 295 ? 9.867 -7.633 -7.414 1 98.56 295 LEU B O 1
ATOM 4880 N N . LEU B 1 296 ? 8.469 -6.316 -6.262 1 98.25 296 LEU B N 1
ATOM 4881 C CA . LEU B 1 296 ? 7.496 -6.305 -7.352 1 98.25 296 LEU B CA 1
ATOM 4882 C C . LEU B 1 296 ? 8.102 -5.699 -8.617 1 98.25 296 LEU B C 1
ATOM 4884 O O . LEU B 1 296 ? 7.859 -6.191 -9.719 1 98.25 296 LEU B O 1
ATOM 4888 N N . GLU B 1 297 ? 8.906 -4.664 -8.438 1 96.44 297 GLU B N 1
ATOM 4889 C CA . GLU B 1 297 ? 9.625 -4.078 -9.562 1 96.44 297 GLU B CA 1
ATOM 4890 C C . GLU B 1 297 ? 10.57 -5.09 -10.203 1 96.44 297 GLU B C 1
ATOM 4892 O O . GLU B 1 297 ? 10.695 -5.145 -11.422 1 96.44 297 GLU B O 1
ATOM 4897 N N . LEU B 1 298 ? 11.234 -5.824 -9.422 1 96.62 298 LEU B N 1
ATOM 4898 C CA . LEU B 1 298 ? 12.18 -6.82 -9.906 1 96.62 298 LEU B CA 1
ATOM 4899 C C . LEU B 1 298 ? 11.461 -7.934 -10.664 1 96.62 298 LEU B C 1
ATOM 4901 O O . LEU B 1 298 ? 11.984 -8.445 -11.656 1 96.62 298 LEU B O 1
ATOM 4905 N N . VAL B 1 299 ? 10.289 -8.281 -10.18 1 97.25 299 VAL B N 1
ATOM 4906 C CA . VAL B 1 299 ? 9.5 -9.32 -10.844 1 97.25 299 VAL B CA 1
ATOM 4907 C C . VAL B 1 299 ? 9.109 -8.859 -12.242 1 97.25 299 VAL B C 1
ATOM 4909 O O . VAL B 1 299 ? 9.172 -9.633 -13.203 1 97.25 299 VAL B O 1
ATOM 4912 N N . LEU B 1 300 ? 8.758 -7.625 -12.352 1 95.25 300 LEU B N 1
ATOM 4913 C CA . LEU B 1 300 ? 8.398 -7.102 -13.664 1 95.25 300 LEU B CA 1
ATOM 4914 C C . LEU B 1 300 ? 9.609 -7.086 -14.594 1 95.25 300 LEU B C 1
ATOM 4916 O O . LEU B 1 300 ? 9.508 -7.457 -15.766 1 95.25 300 LEU B O 1
ATOM 4920 N N . TRP B 1 301 ? 10.703 -6.652 -14.062 1 94.75 301 TRP B N 1
ATOM 4921 C CA . TRP B 1 301 ? 11.938 -6.668 -14.836 1 94.75 301 TRP B CA 1
ATOM 4922 C C . TRP B 1 301 ? 12.281 -8.086 -15.289 1 94.75 301 TRP B C 1
ATOM 4924 O O . TRP B 1 301 ? 12.594 -8.305 -16.453 1 94.75 301 TRP B O 1
ATOM 4934 N N . PHE B 1 302 ? 12.195 -9.008 -14.328 1 95.06 302 PHE B N 1
ATOM 4935 C CA . PHE B 1 302 ? 12.438 -10.414 -14.617 1 95.06 302 PHE B CA 1
ATOM 4936 C C . PHE B 1 302 ? 11.57 -10.891 -15.781 1 95.06 302 PHE B C 1
ATOM 4938 O O . PHE B 1 302 ? 12.055 -11.547 -16.703 1 95.06 302 PHE B O 1
ATOM 4945 N N . GLY B 1 303 ? 10.297 -10.539 -15.688 1 93.25 303 GLY B N 1
ATOM 4946 C CA . GLY B 1 303 ? 9.391 -10.938 -16.75 1 93.25 303 GLY B CA 1
ATOM 4947 C C . GLY B 1 303 ? 9.812 -10.422 -18.109 1 93.25 303 GLY B C 1
ATOM 4948 O O . GLY B 1 303 ? 9.703 -11.133 -19.109 1 93.25 303 GLY B O 1
ATOM 4949 N N . ARG B 1 304 ? 10.289 -9.266 -18.188 1 90.81 304 ARG B N 1
ATOM 4950 C CA . ARG B 1 304 ? 10.719 -8.656 -19.438 1 90.81 304 ARG B CA 1
ATOM 4951 C C . ARG B 1 304 ? 11.938 -9.367 -20 1 90.81 304 ARG B C 1
ATOM 4953 O O . ARG B 1 304 ? 11.992 -9.664 -21.203 1 90.81 304 ARG B O 1
ATOM 4960 N N . VAL B 1 305 ? 12.883 -9.68 -19.188 1 91.44 305 VAL B N 1
ATOM 4961 C CA . VAL B 1 305 ? 14.148 -10.203 -19.688 1 91.44 305 VAL B CA 1
ATOM 4962 C C . VAL B 1 305 ? 14.031 -11.711 -19.906 1 91.44 305 VAL B C 1
ATOM 4964 O O . VAL B 1 305 ? 14.703 -12.273 -20.766 1 91.44 305 VAL B O 1
ATOM 4967 N N . ALA B 1 306 ? 13.273 -12.359 -19.062 1 90.69 306 ALA B N 1
ATOM 4968 C CA . ALA B 1 306 ? 13.062 -13.797 -19.25 1 90.69 306 ALA B CA 1
ATOM 4969 C C . ALA B 1 306 ? 12.336 -14.086 -20.562 1 90.69 306 ALA B C 1
ATOM 4971 O O . ALA B 1 306 ? 12.57 -15.109 -21.188 1 90.69 306 ALA B O 1
ATOM 4972 N N . GLY B 1 307 ? 11.352 -13.219 -20.891 1 80.44 307 GLY B N 1
ATOM 4973 C CA . GLY B 1 307 ? 10.602 -13.367 -22.125 1 80.44 307 GLY B CA 1
ATOM 4974 C C . GLY B 1 307 ? 11.43 -13.062 -23.375 1 80.44 307 GLY B C 1
ATOM 4975 O O . GLY B 1 307 ? 11.164 -13.602 -24.453 1 80.44 307 GLY B O 1
ATOM 4976 N N . GLU B 1 308 ? 12.328 -12.109 -23.297 1 69.19 308 GLU B N 1
ATOM 4977 C CA . GLU B 1 308 ? 13.195 -11.75 -24.422 1 69.19 308 GLU B CA 1
ATOM 4978 C C . GLU B 1 308 ? 14.125 -12.906 -24.781 1 69.19 308 GLU B C 1
ATOM 4980 O O . GLU B 1 308 ? 14.469 -13.086 -25.953 1 69.19 308 GLU B O 1
ATOM 4985 N N . GLY B 1 309 ? 14.594 -13.633 -23.859 1 52.28 309 GLY B N 1
ATOM 4986 C CA . GLY B 1 309 ? 15.477 -14.766 -24.109 1 52.28 309 GLY B CA 1
ATOM 4987 C C . GLY B 1 309 ? 14.812 -15.891 -24.875 1 52.28 309 GLY B C 1
ATOM 4988 O O . GLY B 1 309 ? 15.477 -16.672 -25.562 1 52.28 309 GLY B O 1
ATOM 4989 N N . SER B 1 310 ? 13.531 -16.141 -24.609 1 46.78 310 SER B N 1
ATOM 4990 C CA . SER B 1 310 ? 12.844 -17.203 -25.312 1 46.78 310 SER B CA 1
ATOM 4991 C C . SER B 1 310 ? 12.719 -16.906 -26.812 1 46.78 310 SER B C 1
ATOM 4993 O O . SER B 1 310 ? 12.469 -17.812 -27.609 1 46.78 310 SER B O 1
ATOM 4995 N N . ILE B 1 311 ? 12.789 -15.711 -27.344 1 42.19 311 ILE B N 1
ATOM 4996 C CA . ILE B 1 311 ? 12.688 -15.445 -28.766 1 42.19 311 ILE B CA 1
ATOM 4997 C C . ILE B 1 311 ? 14 -15.812 -29.453 1 42.19 311 ILE B C 1
ATOM 4999 O O . ILE B 1 311 ? 14 -16.234 -30.609 1 42.19 311 ILE B O 1
ATOM 5003 N N . GLU B 1 312 ? 15.078 -15.539 -28.891 1 39.09 312 GLU B N 1
ATOM 5004 C CA . GLU B 1 312 ? 16.281 -15.805 -29.672 1 39.09 312 GLU B CA 1
ATOM 5005 C C . GLU B 1 312 ? 16.5 -17.312 -29.844 1 39.09 312 GLU B C 1
ATOM 5007 O O . GLU B 1 312 ? 17.203 -17.734 -30.766 1 39.09 312 GLU B O 1
ATOM 5012 N N . CYS B 1 313 ? 15.961 -18.141 -29.125 1 35.25 313 CYS B N 1
ATOM 5013 C CA . CYS B 1 313 ? 16.234 -19.547 -29.391 1 35.25 313 CYS B CA 1
ATOM 5014 C C . CYS B 1 313 ? 15.398 -20.062 -30.547 1 35.25 313 CYS B C 1
ATOM 5016 O O . CYS B 1 313 ? 15.609 -21.188 -31.031 1 35.25 313 CYS B O 1
ATOM 5018 N N . THR B 1 314 ? 14.352 -19.359 -30.953 1 34.19 314 THR B N 1
ATOM 5019 C CA . THR B 1 314 ? 13.625 -19.953 -32.062 1 34.19 314 THR B CA 1
ATOM 5020 C C . THR B 1 314 ? 14.297 -19.594 -33.406 1 34.19 314 THR B C 1
ATOM 5022 O O . THR B 1 314 ? 13.898 -20.094 -34.469 1 34.19 314 THR B O 1
ATOM 5025 N N . GLY B 1 315 ? 15.164 -18.656 -33.5 1 29.66 315 GLY B N 1
ATOM 5026 C CA . GLY B 1 315 ? 15.664 -18.469 -34.844 1 29.66 315 GLY B CA 1
ATOM 5027 C C . GLY B 1 315 ? 16.688 -19.516 -35.25 1 29.66 315 GLY B C 1
ATOM 5028 O O . GLY B 1 315 ? 17.203 -19.469 -36.375 1 29.66 315 GLY B O 1
ATOM 5029 N N . VAL B 1 316 ? 17.453 -19.984 -34.312 1 29.05 316 VAL B N 1
ATOM 5030 C CA . VAL B 1 316 ? 18.469 -20.844 -34.938 1 29.05 316 VAL B CA 1
ATOM 5031 C C . VAL B 1 316 ? 17.875 -22.219 -35.219 1 29.05 316 VAL B C 1
ATOM 5033 O O . VAL B 1 316 ? 17.703 -23.031 -34.312 1 29.05 316 VAL B O 1
ATOM 5036 N N . ARG B 1 317 ? 16.531 -22.25 -35.688 1 22.92 317 ARG B N 1
ATOM 5037 C CA . ARG B 1 317 ? 16.422 -23.375 -36.594 1 22.92 317 ARG B CA 1
ATOM 5038 C C . ARG B 1 317 ? 16.875 -22.984 -38 1 22.92 317 ARG B C 1
ATOM 5040 O O . ARG B 1 317 ? 16.578 -21.875 -38.469 1 22.92 317 ARG B O 1
#

Sequence (634 aa):
MSEGCGIALTMLIIDDDERYVDALFRDARRAGIRLLHAGSLEEGKLVVEGVDGAGICGVILDVECYKRRDDATPDSSFIIAATKYFTEKAPHLPVVALTGVQALFDRYVKDFAGIWQVYKKGRDESAMFAHLRQRALELEWVKVAGRYPDVFRVVDTYLGADTRQALMDCLLTMDDGTPARIRGNLANLRSIQEKLYIVLHRHRPDMVPRRFIYYEHGDQPLKSVNVAAILEHLKGNFDMRRQQIQGEVFLHYRSPLYRFSELVYRVSSDGIHAIDEDSADKPTRYTVQAVANALLELVLWFGRVAGEGSIECTGVRMSEGCGIALTMLIIDDDERYVDALFRDARRAGIRLLHAGSLEEGKLVVEGVDGAGICGVILDVECYKRRDDATPDSSFIIAATKYFTEKAPHLPVVALTGVQALFDRYVKDFAGIWQVYKKGRDESAMFAHLRQRALELEWVKVAGRYPDVFRVVDTYLGADTRQALMDCLLTMDDGTPARIRGNLANLRSIQEKLYIVLHRHRPDMVPRRFIYYEHGDQPLKSVNVAAILEHLKGNFDMRRQQIQGEVFLHYRSPLYRFSELVYRVSSDGIHAIDEDSADKPTRYTVQAVANALLELVLWFGRVAGEGSIECTGVR

Solvent-accessible surface area (backbone atoms only — not comparable to full-atom values): 33517 Å² total; per-residue (Å²): 129,78,88,58,66,77,48,81,47,28,30,38,34,34,42,57,55,60,69,59,50,57,57,46,46,57,55,32,50,75,71,53,32,44,75,43,83,18,51,12,51,50,49,37,50,50,44,54,72,38,63,65,20,80,57,50,39,28,38,39,32,33,42,59,19,24,50,40,87,84,53,86,66,60,37,62,65,26,40,56,52,49,49,53,45,40,59,71,76,37,64,83,50,49,53,34,38,34,35,77,47,64,71,57,46,61,49,43,47,61,75,28,59,96,75,38,59,64,39,44,59,97,72,32,59,67,62,48,51,53,51,47,50,56,54,28,59,66,35,68,66,50,47,52,44,41,75,38,37,75,47,49,51,36,31,65,71,71,58,40,42,69,50,45,50,52,52,49,53,35,72,73,44,36,80,44,64,47,68,69,54,42,41,51,39,27,52,46,53,38,50,49,52,50,50,51,50,57,50,37,26,75,48,34,45,88,66,34,46,69,89,42,52,43,60,46,91,73,95,47,72,76,69,53,62,45,62,69,61,44,52,43,46,24,35,20,39,69,35,76,89,72,70,38,70,42,72,67,62,77,34,48,73,72,34,53,66,40,48,30,54,48,43,33,53,48,35,27,53,38,35,40,51,26,54,76,66,64,43,94,80,42,66,49,29,36,48,45,43,14,37,50,24,28,47,49,46,48,46,46,51,46,42,55,56,45,55,55,41,62,56,64,63,63,61,75,110,128,78,88,58,66,76,48,80,46,29,28,38,36,32,42,57,54,60,70,59,50,55,57,45,46,56,54,32,48,75,70,53,31,45,76,44,81,19,53,11,49,51,49,37,49,51,45,53,72,38,63,65,22,81,57,50,41,28,37,39,31,33,44,60,19,24,49,40,84,84,52,88,66,61,38,63,66,27,40,56,52,49,49,53,45,41,59,71,77,38,63,84,51,50,54,35,37,34,33,77,47,64,69,55,46,62,51,43,45,61,75,26,58,97,74,37,58,63,39,44,59,96,73,32,60,68,61,48,51,52,50,45,48,56,54,26,60,66,34,66,68,49,48,52,44,42,75,38,35,73,47,51,52,36,31,65,72,69,58,39,42,67,50,44,49,52,51,49,53,35,72,74,46,34,80,44,66,46,67,69,54,41,41,50,40,29,53,46,54,38,51,49,52,50,50,50,52,56,52,37,25,75,48,34,46,88,67,34,45,67,89,44,51,43,60,47,91,73,93,47,72,76,70,52,62,45,62,70,60,44,52,42,50,24,35,19,38,71,33,75,88,69,71,38,69,42,71,67,61,79,33,47,72,72,33,52,66,39,49,28,53,48,43,33,54,48,35,28,53,39,34,39,49,27,52,74,66,65,44,95,80,42,67,48,29,36,48,45,43,15,39,49,24,28,47,51,46,49,45,48,51,46,43,54,55,44,55,55,41,62,56,63,62,64,60,77,109